Protein AF-A0A3M1VIT0-F1 (afdb_monomer)

Foldseek 3Di:
DPDPDDPPDDLLVLLVVLQVLLQVLLQVLALFKDFDDKDWFWKFWAWDDDPQWIKIFIAGPQRPTTDIDTDNDLVRVCVQCVVCNVPVVQSNDPPGDIDTWIKDRWIWHWFDDQQKTKIWIWIQGRRDTDIDIDMDRDLVRLCVVGVNSSVVCVVRHDDPSNVLLVVLLVLLVVLVVLVVVLVLLLLLLCLLLVLLVPLDPVVVVVVVVVVVVVCVVLVVVLVVLLVVLCVVLVLVVLQPDPCPVPDPPPDPDDDPVVVVVVLVCLQDDPDLVVCSVVVSVNVSNNVSNVNSSVLSVVPCVVSVVVNVVSNVSNVVSLVSVVVSLSSSSSNSSSVSSNVCNRVNCVNCVSCVSVVVSVVVSVCCSLVPVVQVCCCPVVVDHSVVVCVLCVVLVSQCVSSVDNSNRVVVVVD

Secondary structure (DSSP, 8-state):
-------PPPHHHHHHHHHHHHHHHHHHH---EEEEPPEEEEEEEEEEEETTEEEEEEEETTSTT-EEEEESSHHHHHHH-GGGTT-HHHHTSTT-EEEEEEEEEEEEEEEE-SS-EEEEEEEEETTEEEEEEEEESSHHHHHHH-HHHHHHHHHHS-THHHHHHHHHHHHHHHHHHHHHHHHHHHHHHHHHHHHHTT--HHHHHHHHHHHHHHHHHHHHHHHHHHHHHHHHH-GGGG---TTTTS---------HHHHHHHHHHHHS-S-HHHHHHHT-HHHHHHHHHHHHHHHHHH-HHHHHHHHHHHHHHHHHHHHHHHHHHHHHHHHHHHHHHHHHHHHHHHHHHHTHHHHHHHHHHHHHIIIIIHHHHHHHTS-S-HHHHHHHHHHHHHHHHHHT-SGGGHHHH--

Mean predicted aligned error: 11.41 Å

Nearest PDB structures (foldseek):
  4ky0-assembly1_A  TM=7.294E-01  e=2.053E-09  Thermococcus kodakarensis KOD1
  6x12-assembly1_A  TM=7.393E-01  e=2.888E-08  Pyrococcus horikoshii
  6wzb-assembly1_B  TM=6.796E-01  e=1.331E-08  Pyrococcus horikoshii OT3
  4oyf-assembly1_A  TM=7.159E-01  e=2.099E-08  Pyrococcus horikoshii
  4p19-assembly1_C  TM=6.800E-01  e=1.458E-08  Pyrococcus horikoshii OT3

Radius of gyration: 30.13 Å; Cα contacts (8 Å, |Δi|>4): 512; chains: 1; bounding box: 75×64×82 Å

Solvent-accessible surface area (backbone atoms only — not comparable to full-atom values): 21823 Å² total; per-residue (Å²): 134,85,75,83,69,72,82,69,79,57,66,52,58,45,31,52,46,18,40,52,53,11,39,53,52,3,49,72,47,20,59,45,73,41,78,50,81,69,46,74,44,63,34,34,36,32,43,46,82,55,97,86,25,42,34,39,35,37,36,32,91,72,60,81,55,60,50,72,47,78,29,78,44,74,67,56,41,28,70,50,37,62,90,43,55,92,42,53,78,52,18,56,37,90,96,30,42,73,44,81,36,53,36,36,78,32,37,39,34,55,35,54,57,93,69,35,40,36,41,39,38,38,29,24,59,63,72,41,79,46,76,47,76,49,77,26,61,43,73,63,54,31,36,72,75,32,59,56,62,31,50,54,39,66,76,64,42,66,71,70,45,51,53,51,34,54,54,21,36,51,42,17,51,52,42,54,49,54,55,57,66,48,45,60,62,32,51,44,17,46,39,23,40,58,48,42,68,61,83,44,73,72,59,49,56,56,49,50,54,52,48,50,56,48,51,54,52,53,49,52,53,44,51,52,44,40,50,53,40,45,75,71,66,47,38,67,85,66,38,89,55,98,64,69,91,80,69,85,70,83,72,75,84,74,52,72,68,56,56,52,48,52,50,53,52,48,36,56,54,98,44,66,69,57,27,62,75,69,66,37,59,59,19,42,52,43,48,24,44,50,50,12,54,48,37,58,70,69,29,65,90,72,27,43,69,60,48,54,50,28,46,54,47,26,54,51,39,49,54,52,49,56,54,53,59,70,47,38,27,57,18,42,16,13,36,29,18,24,53,22,24,35,60,34,66,64,53,57,57,38,42,37,50,44,51,49,41,52,51,49,26,51,48,47,38,62,70,46,53,51,34,49,45,33,40,70,77,63,69,42,63,42,66,61,52,51,62,71,42,40,70,25,52,54,46,23,67,53,64,76,29,78,76,80,19,48,73,57,66,74,100

Sequence (411 aa):
METKRKAAFPLHYQIALGLVLGTVAGWFLNPGEVMLPEYVAKVTYRVEERDGGLVVTVSDDEGLERFARRFGTERELAAAVPELADRLSEARKKPGVTRQVRVRRRLLTIIEDLDRIQLQYHRLVGRIPVSTTVQARSAEELAEKSPAWAALYRSHGGGWRRKLITAAHLLGEWFLRLLRMVTIPLIVTSLVTGVASLGGTRQLGRLFWRTIAYYLTTSALAVVTGLAVLNVIHPGDRAELPVASAMITHQQAQSVGEIFRNLVEQMIPPNPVAALAGADFLAIITFSLLLGVFMIRVGEARARPLRELFEAGFEVMMQMTLFIIRLAPIGVFGFLVFAVGTQGLSVFLSLGWYMLSVALGLCVHACVTLPLLVRVLGRRSPLEFARAMSPALLTAFSTASSNGTLPLTMG

pLDDT: mean 83.17, std 11.82, range [35.94, 96.81]

Structure (mmCIF, N/CA/C/O backbone):
data_AF-A0A3M1VIT0-F1
#
_entry.id   AF-A0A3M1VIT0-F1
#
loop_
_atom_site.group_PDB
_atom_site.id
_atom_site.type_symbol
_atom_site.label_atom_id
_atom_site.label_alt_id
_atom_site.label_comp_id
_atom_site.label_asym_id
_atom_site.label_entity_id
_atom_site.label_seq_id
_atom_site.pdbx_PDB_ins_code
_atom_site.Cartn_x
_atom_site.Cartn_y
_atom_site.Cartn_z
_atom_site.occupancy
_atom_site.B_iso_or_equiv
_atom_site.auth_seq_id
_atom_site.auth_comp_id
_atom_site.auth_asym_id
_atom_site.auth_atom_id
_atom_site.pdbx_PDB_model_num
ATOM 1 N N . MET A 1 1 ? -27.051 34.735 7.345 1.00 35.97 1 MET A N 1
ATOM 2 C CA . MET A 1 1 ? -26.932 34.568 5.879 1.00 35.97 1 MET A CA 1
ATOM 3 C C . MET A 1 1 ? -26.396 33.172 5.596 1.00 35.97 1 MET A C 1
ATOM 5 O O . MET A 1 1 ? -25.188 32.982 5.536 1.00 35.97 1 MET A O 1
ATOM 9 N N . GLU A 1 2 ? -27.287 32.185 5.483 1.00 43.66 2 GLU A N 1
ATOM 10 C CA . GLU A 1 2 ? -26.942 30.869 4.938 1.00 43.66 2 GLU A CA 1
ATOM 11 C C . GLU A 1 2 ? -26.636 31.038 3.451 1.00 43.66 2 GLU A C 1
ATOM 13 O O . GLU A 1 2 ? -27.521 31.206 2.612 1.00 43.66 2 GLU A O 1
ATOM 18 N N . THR A 1 3 ? -25.352 31.049 3.113 1.00 45.62 3 THR A N 1
ATOM 19 C CA . THR A 1 3 ? -24.939 30.888 1.727 1.00 45.62 3 THR A CA 1
ATOM 20 C C . THR A 1 3 ? -25.302 29.466 1.313 1.00 45.62 3 THR A C 1
ATOM 22 O O . THR A 1 3 ? -24.749 28.499 1.834 1.00 45.62 3 THR A O 1
ATOM 25 N N . LYS A 1 4 ? -26.250 29.337 0.373 1.00 46.16 4 LYS A N 1
ATOM 26 C CA . LYS A 1 4 ? -26.492 28.114 -0.404 1.00 46.16 4 LYS A CA 1
ATOM 27 C C . LYS A 1 4 ? -25.159 27.654 -1.005 1.00 46.16 4 LYS A C 1
ATOM 29 O O . LYS A 1 4 ? -24.789 28.066 -2.105 1.00 46.16 4 LYS A O 1
ATOM 34 N N . ARG A 1 5 ? -24.408 26.817 -0.283 1.00 52.59 5 ARG A N 1
ATOM 35 C CA . ARG A 1 5 ? -23.261 26.089 -0.827 1.00 52.59 5 ARG A CA 1
ATOM 36 C C . ARG A 1 5 ? -23.821 25.223 -1.949 1.00 52.59 5 ARG A C 1
ATOM 38 O O . ARG A 1 5 ? -24.585 24.299 -1.680 1.00 52.59 5 ARG A O 1
ATOM 45 N N . LYS A 1 6 ? -23.476 25.542 -3.203 1.00 50.31 6 LYS A N 1
ATOM 46 C CA . LYS A 1 6 ? -23.640 24.611 -4.331 1.00 50.31 6 LYS A CA 1
ATOM 47 C C . LYS A 1 6 ? -23.159 23.245 -3.846 1.00 50.31 6 LYS A C 1
ATOM 49 O O . LYS A 1 6 ? -22.070 23.184 -3.276 1.00 50.31 6 LYS A O 1
ATOM 54 N N . ALA A 1 7 ? -23.981 22.206 -4.001 1.00 51.91 7 ALA A N 1
ATOM 55 C CA . ALA A 1 7 ? -23.635 20.857 -3.569 1.00 51.91 7 ALA A CA 1
ATOM 56 C C . ALA A 1 7 ? -22.266 20.507 -4.164 1.00 51.91 7 ALA A C 1
ATOM 58 O O . ALA A 1 7 ? -22.128 20.367 -5.379 1.00 51.91 7 ALA A O 1
ATOM 59 N N . ALA A 1 8 ? -21.235 20.499 -3.317 1.00 66.44 8 ALA A N 1
ATOM 60 C CA . ALA A 1 8 ? -19.887 20.182 -3.747 1.00 66.44 8 ALA A CA 1
ATOM 61 C C . ALA A 1 8 ? -19.917 18.768 -4.333 1.00 66.44 8 ALA A C 1
ATOM 63 O O . ALA A 1 8 ? -20.579 17.887 -3.781 1.00 66.44 8 ALA A O 1
ATOM 64 N N . PHE A 1 9 ? -19.237 18.572 -5.463 1.00 79.00 9 PHE A N 1
ATOM 65 C CA . PHE A 1 9 ? -19.159 17.275 -6.127 1.00 79.00 9 PHE A CA 1
ATOM 66 C C . PHE A 1 9 ? -18.788 16.190 -5.096 1.00 79.00 9 PHE A C 1
ATOM 68 O O . PHE A 1 9 ? -17.835 16.414 -4.342 1.00 79.00 9 PHE A O 1
ATOM 75 N N . PRO A 1 10 ? -19.524 15.068 -4.982 1.00 83.75 10 PRO A N 1
ATOM 76 C CA . PRO A 1 10 ? -19.308 14.128 -3.887 1.00 83.75 10 PRO A CA 1
ATOM 77 C C . PRO A 1 10 ? -17.869 13.605 -3.853 1.00 83.75 10 PRO A C 1
ATOM 79 O O . PRO A 1 10 ? -17.285 13.290 -4.890 1.00 83.75 10 PRO A O 1
ATOM 82 N N . LEU A 1 11 ? -17.297 13.500 -2.650 1.00 79.88 11 LEU A N 1
ATOM 83 C CA . LEU A 1 11 ? -15.877 13.181 -2.464 1.00 79.88 11 LEU A CA 1
ATOM 84 C C . LEU A 1 11 ? -15.477 11.851 -3.116 1.00 79.88 11 LEU A C 1
ATOM 86 O O . LEU A 1 11 ? -14.395 11.747 -3.685 1.00 79.88 11 LEU A O 1
ATOM 90 N N . HIS A 1 12 ? -16.372 10.864 -3.103 1.00 76.56 12 HIS A N 1
ATOM 91 C CA . HIS A 1 12 ? -16.117 9.571 -3.726 1.00 76.56 12 HIS A CA 1
ATOM 92 C C . HIS A 1 12 ? -15.888 9.661 -5.236 1.00 76.56 12 HIS A C 1
ATOM 94 O O . HIS A 1 12 ? -14.986 9.013 -5.765 1.00 76.56 12 HIS A O 1
ATOM 100 N N . TYR A 1 13 ? -16.630 10.530 -5.926 1.00 84.94 13 TYR A N 1
ATOM 101 C CA . TYR A 1 13 ? -16.397 10.782 -7.343 1.00 84.94 13 TYR A CA 1
ATOM 102 C C . TYR A 1 13 ? -15.110 11.571 -7.586 1.00 84.94 13 TYR A C 1
ATOM 104 O O . TYR A 1 13 ? -14.455 11.347 -8.597 1.00 84.94 13 TYR A O 1
ATOM 112 N N . GLN A 1 14 ? -14.711 12.464 -6.673 1.00 87.62 14 GLN A N 1
ATOM 113 C CA . GLN A 1 14 ? -13.422 13.160 -6.782 1.00 87.62 14 GLN A CA 1
ATOM 114 C C . GLN A 1 14 ? -12.248 12.182 -6.680 1.00 87.62 14 GLN A C 1
ATOM 116 O O . GLN A 1 14 ? -11.304 12.280 -7.459 1.00 87.62 14 GLN A O 1
ATOM 121 N N . ILE A 1 15 ? -12.316 11.224 -5.750 1.00 86.19 15 ILE A N 1
ATOM 122 C CA . ILE A 1 15 ? -11.294 10.180 -5.594 1.00 86.19 15 ILE A CA 1
ATOM 123 C C . ILE A 1 15 ? -11.244 9.304 -6.850 1.00 86.19 15 ILE A C 1
ATOM 125 O O . ILE A 1 15 ? -10.165 9.095 -7.401 1.00 86.19 15 ILE A O 1
ATOM 129 N N . ALA A 1 16 ? -12.402 8.851 -7.342 1.00 85.44 16 ALA A N 1
ATOM 130 C CA . ALA A 1 16 ? -12.486 8.069 -8.575 1.00 85.44 16 ALA A CA 1
ATOM 131 C C . ALA A 1 16 ? -11.921 8.835 -9.784 1.00 85.44 16 ALA A C 1
ATOM 133 O O . ALA A 1 16 ? -11.170 8.277 -10.581 1.00 85.44 16 ALA A O 1
ATOM 134 N N . LEU A 1 17 ? -12.221 10.131 -9.891 1.00 90.75 17 LEU A N 1
ATOM 135 C CA . LEU A 1 17 ? -11.674 10.994 -10.931 1.00 90.75 17 LEU A CA 1
ATOM 136 C C . LEU A 1 17 ? -10.151 11.133 -10.807 1.00 90.75 17 LEU A C 1
ATOM 138 O O . LEU A 1 17 ? -9.455 11.001 -11.808 1.00 90.75 17 LEU A O 1
ATOM 142 N N . GLY A 1 18 ? -9.627 11.350 -9.597 1.00 89.06 18 GLY A N 1
ATOM 143 C CA . GLY A 1 18 ? -8.185 11.406 -9.337 1.00 89.06 18 GLY A CA 1
ATOM 144 C C . GLY A 1 18 ? -7.471 10.112 -9.731 1.00 89.06 18 GLY A C 1
ATOM 145 O O . GLY A 1 18 ? -6.416 10.161 -10.357 1.00 89.06 18 GLY A O 1
ATOM 146 N N . LEU A 1 19 ? -8.086 8.960 -9.454 1.00 89.88 19 LEU A N 1
ATOM 147 C CA . LEU A 1 19 ? -7.585 7.648 -9.866 1.00 89.88 19 LEU A CA 1
ATOM 148 C C . LEU A 1 19 ? -7.529 7.508 -11.392 1.00 89.88 19 LEU A C 1
ATOM 150 O O . LEU A 1 19 ? -6.487 7.136 -11.935 1.00 89.88 19 LEU A O 1
ATOM 154 N N . VAL A 1 20 ? -8.619 7.830 -12.095 1.00 91.75 20 VAL A N 1
ATOM 155 C CA . VAL A 1 20 ? -8.687 7.720 -13.562 1.00 91.75 20 VAL A CA 1
ATOM 156 C C . VAL A 1 20 ? -7.714 8.694 -14.224 1.00 91.75 20 VAL A C 1
ATOM 158 O O . VAL A 1 20 ? -6.900 8.282 -15.049 1.00 91.75 20 VAL A O 1
ATOM 161 N N . LEU A 1 21 ? -7.744 9.970 -13.832 1.00 94.50 21 LEU A N 1
ATOM 162 C CA . LEU A 1 21 ? -6.848 10.988 -14.381 1.00 94.50 21 LEU A CA 1
ATOM 163 C C . LEU A 1 21 ? -5.384 10.668 -14.086 1.00 94.50 21 LEU A C 1
ATOM 165 O O . LEU A 1 21 ? -4.542 10.842 -14.963 1.00 94.50 21 LEU A O 1
ATOM 169 N N . GLY A 1 22 ? -5.080 10.175 -12.884 1.00 92.75 22 GLY A N 1
ATOM 170 C CA . GLY A 1 22 ? -3.722 9.803 -12.509 1.00 92.75 22 GLY A CA 1
ATOM 171 C C . GLY A 1 22 ? -3.212 8.618 -13.322 1.00 92.75 22 GLY A C 1
ATOM 172 O O . GLY A 1 22 ? -2.083 8.641 -13.801 1.00 92.75 22 GLY A O 1
ATOM 173 N N . THR A 1 23 ? -4.072 7.627 -13.567 1.00 91.69 23 THR A N 1
ATOM 174 C CA . THR A 1 23 ? -3.753 6.471 -14.417 1.00 91.69 23 THR A CA 1
ATOM 175 C C . THR A 1 23 ? -3.461 6.905 -15.852 1.00 91.69 23 THR A C 1
ATOM 177 O O . THR A 1 23 ? -2.441 6.521 -16.419 1.00 91.69 23 THR A O 1
ATOM 180 N N . VAL A 1 24 ? -4.324 7.746 -16.432 1.00 93.12 24 VAL A N 1
ATOM 181 C CA . VAL A 1 24 ? -4.154 8.257 -17.801 1.00 93.12 24 VAL A CA 1
ATOM 182 C C . VAL A 1 24 ? -2.883 9.099 -17.912 1.00 93.12 24 VAL A C 1
ATOM 184 O O . VAL A 1 24 ? -2.073 8.870 -18.807 1.00 93.12 24 VAL A O 1
ATOM 187 N N . ALA A 1 25 ? -2.665 10.038 -16.991 1.00 93.31 25 ALA A N 1
ATOM 188 C CA . ALA A 1 25 ? -1.472 10.879 -16.994 1.00 93.31 25 ALA A CA 1
ATOM 189 C C . ALA A 1 25 ? -0.190 10.055 -16.792 1.00 93.31 25 ALA A C 1
ATOM 191 O O . ALA A 1 25 ? 0.780 10.258 -17.517 1.00 93.31 25 ALA A O 1
ATOM 192 N N . GLY A 1 26 ? -0.195 9.088 -15.871 1.00 90.06 26 GLY A N 1
ATOM 193 C CA . GLY A 1 26 ? 0.917 8.158 -15.686 1.00 90.06 26 GLY A CA 1
ATOM 194 C C . GLY A 1 26 ? 1.213 7.357 -16.952 1.00 90.06 26 GLY A C 1
ATOM 195 O O . GLY A 1 26 ? 2.366 7.267 -17.356 1.00 90.06 26 GLY A O 1
ATOM 196 N N . TRP A 1 27 ? 0.187 6.860 -17.645 1.00 89.31 27 TRP A N 1
ATOM 197 C CA . TRP A 1 27 ? 0.361 6.133 -18.904 1.00 89.31 27 TRP A CA 1
ATOM 198 C C . TRP A 1 27 ? 1.010 6.991 -20.000 1.00 89.31 27 TRP A C 1
ATOM 200 O O . TRP A 1 27 ? 1.927 6.524 -20.668 1.00 89.31 27 TRP A O 1
ATOM 210 N N . PHE A 1 28 ? 0.610 8.259 -20.140 1.00 88.62 28 PHE A N 1
ATOM 211 C CA . PHE A 1 28 ? 1.243 9.191 -21.083 1.00 88.62 28 PHE A CA 1
ATOM 212 C C . PHE A 1 28 ? 2.692 9.541 -20.720 1.00 88.62 28 PHE A C 1
ATOM 214 O O . PHE A 1 28 ? 3.515 9.783 -21.606 1.00 88.62 28 PHE A O 1
ATOM 221 N N . LEU A 1 29 ? 2.999 9.619 -19.424 1.00 87.94 29 LEU A N 1
ATOM 222 C CA . LEU A 1 29 ? 4.337 9.949 -18.936 1.00 87.94 29 LEU A CA 1
ATOM 223 C C . LEU A 1 29 ? 5.283 8.751 -18.967 1.00 87.94 29 LEU A C 1
ATOM 225 O O . LEU A 1 29 ? 6.492 8.956 -19.085 1.00 87.94 29 LEU A O 1
ATOM 229 N N . ASN A 1 30 ? 4.752 7.530 -18.912 1.00 86.38 30 ASN A N 1
ATOM 230 C CA . ASN A 1 30 ? 5.544 6.318 -19.015 1.00 86.38 30 ASN A CA 1
ATOM 231 C C . ASN A 1 30 ? 6.274 6.289 -20.375 1.00 86.38 30 ASN A C 1
ATOM 233 O O . ASN A 1 30 ? 5.637 6.441 -21.421 1.00 86.38 30 ASN A O 1
ATOM 237 N N . PRO A 1 31 ? 7.610 6.137 -20.393 1.00 75.75 31 PRO A N 1
ATOM 238 C CA . PRO A 1 31 ? 8.368 6.048 -21.641 1.00 75.75 31 PRO A CA 1
ATOM 239 C C . PRO A 1 31 ? 8.066 4.756 -22.419 1.00 75.75 31 PRO A C 1
ATOM 241 O O . PRO A 1 31 ? 8.285 4.715 -23.628 1.00 75.75 31 PRO A O 1
ATOM 244 N N . GLY A 1 32 ? 7.499 3.742 -21.754 1.00 75.88 32 GLY A N 1
ATOM 245 C CA . GLY A 1 32 ? 7.022 2.512 -22.370 1.00 75.88 32 GLY A CA 1
ATOM 246 C C . GLY A 1 32 ? 8.131 1.667 -22.987 1.00 75.88 32 GLY A C 1
ATOM 247 O O . GLY A 1 32 ? 9.301 1.730 -22.599 1.00 75.88 32 GLY A O 1
ATOM 248 N N . GLU A 1 33 ? 7.723 0.854 -23.957 1.00 79.25 33 GLU A N 1
ATOM 249 C CA . GLU A 1 33 ? 8.629 0.108 -24.817 1.00 79.25 33 GLU A CA 1
ATOM 250 C C . GLU A 1 33 ? 8.842 0.881 -26.118 1.00 79.25 33 GLU A C 1
ATOM 252 O O . GLU A 1 33 ? 7.896 1.216 -26.835 1.00 79.25 33 GLU A O 1
ATOM 257 N N . VAL A 1 34 ? 10.099 1.153 -26.442 1.00 84.00 34 VAL A N 1
ATOM 258 C CA . VAL A 1 34 ? 10.488 1.836 -27.669 1.00 84.00 34 VAL A CA 1
ATOM 259 C C . VAL A 1 34 ? 11.000 0.810 -28.664 1.00 84.00 34 VAL A C 1
ATOM 261 O O . VAL A 1 34 ? 12.024 0.158 -28.438 1.00 84.00 34 VAL A O 1
ATOM 264 N N . MET A 1 35 ? 10.311 0.700 -29.800 1.00 84.31 35 MET A N 1
ATOM 265 C CA . MET A 1 35 ? 10.797 -0.095 -30.920 1.00 84.31 35 MET A CA 1
ATOM 266 C C . MET A 1 35 ? 11.820 0.713 -31.719 1.00 84.31 35 MET A C 1
ATOM 268 O O . MET A 1 35 ? 11.488 1.705 -32.366 1.00 84.31 35 MET A O 1
ATOM 272 N N . LEU A 1 36 ? 13.080 0.290 -31.661 1.00 86.88 36 LEU A N 1
ATOM 273 C CA . LEU A 1 36 ? 14.176 0.934 -32.376 1.00 86.88 36 LEU A CA 1
ATOM 274 C C . LEU A 1 36 ? 14.260 0.399 -33.817 1.00 86.88 36 LEU A C 1
ATOM 276 O O . LEU A 1 36 ? 13.994 -0.786 -34.049 1.00 86.88 36 LEU A O 1
ATOM 280 N N . PRO A 1 37 ? 14.670 1.230 -34.794 1.00 86.12 37 PRO A N 1
ATOM 281 C CA . PRO A 1 37 ? 14.815 0.794 -36.178 1.00 86.12 37 PRO A CA 1
ATOM 282 C C . PRO A 1 37 ? 15.864 -0.314 -36.297 1.00 86.12 37 PRO A C 1
ATOM 284 O O . PRO A 1 37 ? 16.872 -0.320 -35.582 1.00 86.12 37 PRO A O 1
ATOM 287 N N . GLU A 1 38 ? 15.640 -1.257 -37.210 1.00 89.19 38 GLU A N 1
ATOM 288 C CA . GLU A 1 38 ? 16.645 -2.272 -37.527 1.00 89.19 38 GLU A CA 1
ATOM 289 C C . GLU A 1 38 ? 17.914 -1.607 -38.064 1.00 89.19 38 GLU A C 1
ATOM 291 O O . GLU A 1 38 ? 17.853 -0.630 -38.811 1.00 89.19 38 GLU A O 1
ATOM 296 N N . TYR A 1 39 ? 19.072 -2.149 -37.702 1.00 88.19 39 TYR A N 1
ATOM 297 C CA . TYR A 1 39 ? 20.349 -1.674 -38.224 1.00 88.19 39 TYR A CA 1
ATOM 298 C C . TYR A 1 39 ? 21.306 -2.840 -38.446 1.00 88.19 39 TYR A C 1
ATOM 300 O O . TYR A 1 39 ? 21.080 -3.966 -37.990 1.00 88.19 39 TYR A O 1
ATOM 308 N N . VAL A 1 40 ? 22.364 -2.574 -39.202 1.00 87.00 40 VAL A N 1
ATOM 309 C CA . VAL A 1 40 ? 23.436 -3.534 -39.442 1.00 87.00 40 VAL A CA 1
ATOM 310 C C . VAL A 1 40 ? 24.584 -3.175 -38.512 1.00 87.00 40 VAL A C 1
ATOM 312 O O . VAL A 1 40 ? 25.236 -2.151 -38.700 1.00 87.00 40 VAL A O 1
ATOM 315 N N . ALA A 1 41 ? 24.803 -4.010 -37.501 1.00 84.88 41 ALA A N 1
ATOM 316 C CA . ALA A 1 41 ? 25.903 -3.854 -36.565 1.00 84.88 41 ALA A CA 1
ATOM 317 C C . ALA A 1 41 ? 27.135 -4.594 -37.092 1.00 84.88 41 ALA A C 1
ATOM 319 O O . ALA A 1 41 ? 27.025 -5.689 -37.651 1.00 84.88 41 ALA A O 1
ATOM 320 N N . LYS A 1 42 ? 28.320 -4.018 -36.889 1.00 87.06 42 LYS A N 1
ATOM 321 C CA . LYS A 1 42 ? 29.585 -4.724 -37.090 1.00 87.06 42 LYS A CA 1
ATOM 322 C C . LYS A 1 42 ? 29.956 -5.399 -35.773 1.00 87.06 42 LYS A C 1
ATOM 324 O O . LYS A 1 42 ? 30.256 -4.732 -34.791 1.00 87.06 42 LYS A O 1
ATOM 329 N N . VAL A 1 43 ? 29.890 -6.722 -35.756 1.00 85.88 43 VAL A N 1
ATOM 330 C CA . VAL A 1 43 ? 29.974 -7.532 -34.544 1.00 85.88 43 VAL A CA 1
ATOM 331 C C . VAL A 1 43 ? 31.123 -8.520 -34.664 1.00 85.88 43 VAL A C 1
ATOM 333 O O . VAL A 1 43 ? 31.310 -9.141 -35.709 1.00 85.88 43 VAL A O 1
ATOM 336 N N . THR A 1 44 ? 31.900 -8.675 -33.598 1.00 84.44 44 THR A N 1
ATOM 337 C CA . THR A 1 44 ? 33.002 -9.636 -33.525 1.00 84.44 44 THR A CA 1
ATOM 338 C C . THR A 1 44 ? 32.597 -10.846 -32.697 1.00 84.44 44 THR A C 1
ATOM 340 O O . THR A 1 44 ? 32.213 -10.719 -31.536 1.00 84.44 44 THR A O 1
ATOM 343 N N . TYR A 1 45 ? 32.714 -12.021 -33.307 1.00 83.81 45 TYR A N 1
ATOM 344 C CA . TYR A 1 45 ? 32.484 -13.318 -32.694 1.00 83.81 45 TYR A CA 1
ATOM 345 C C . TYR A 1 45 ? 33.804 -13.926 -32.221 1.00 83.81 45 TYR A C 1
ATOM 347 O O . TYR A 1 45 ? 34.761 -14.041 -32.993 1.00 83.81 45 TYR A O 1
ATOM 355 N N . ARG A 1 46 ? 33.840 -14.366 -30.965 1.00 84.12 46 ARG A N 1
ATOM 356 C CA . ARG A 1 46 ? 34.928 -15.166 -30.393 1.00 84.12 46 ARG A CA 1
ATOM 357 C C . ARG A 1 46 ? 34.371 -16.453 -29.829 1.00 84.12 46 ARG A C 1
ATOM 359 O O . ARG A 1 46 ? 33.390 -16.412 -29.094 1.00 84.12 46 ARG A O 1
ATOM 366 N N . VAL A 1 47 ? 34.999 -17.571 -30.163 1.00 83.31 47 VAL A N 1
ATOM 367 C CA . VAL A 1 47 ? 34.580 -18.896 -29.706 1.00 83.31 47 VAL A CA 1
ATOM 368 C C . VAL A 1 47 ? 35.659 -19.463 -28.799 1.00 83.31 47 VAL A C 1
ATOM 370 O O . VAL A 1 47 ? 36.798 -19.632 -29.225 1.00 83.31 47 VAL A O 1
ATOM 373 N N . GLU A 1 48 ? 35.290 -19.769 -27.562 1.00 84.75 48 GLU A N 1
ATOM 374 C CA . GLU A 1 48 ? 36.155 -20.425 -26.584 1.00 84.75 48 GLU A CA 1
ATOM 375 C C . GLU A 1 48 ? 35.538 -21.758 -26.164 1.00 84.75 48 GLU A C 1
ATOM 377 O O . GLU A 1 48 ? 34.318 -21.890 -26.057 1.00 84.75 48 GLU A O 1
ATOM 382 N N . GLU A 1 49 ? 36.379 -22.759 -25.932 1.00 82.75 49 GLU A N 1
ATOM 383 C CA . GLU A 1 49 ? 35.946 -24.066 -25.447 1.00 82.75 49 GLU A CA 1
ATOM 384 C C . GLU A 1 49 ? 36.058 -24.085 -23.921 1.00 82.75 49 GLU A C 1
ATOM 386 O O . GLU A 1 49 ? 37.133 -23.850 -23.365 1.00 82.75 49 GLU A O 1
ATOM 391 N N . ARG A 1 50 ? 34.931 -24.286 -23.230 1.00 79.94 50 ARG A N 1
ATOM 392 C CA . ARG A 1 50 ? 34.865 -24.225 -21.765 1.00 79.94 50 ARG A CA 1
ATOM 393 C C . ARG A 1 50 ? 33.849 -25.229 -21.232 1.00 79.94 50 ARG A C 1
ATOM 395 O O . ARG A 1 50 ? 32.720 -25.292 -21.718 1.00 79.94 50 ARG A O 1
ATOM 402 N N . ASP A 1 51 ? 34.261 -26.016 -20.238 1.00 69.62 51 ASP A N 1
ATOM 403 C CA . ASP A 1 51 ? 33.438 -27.012 -19.535 1.00 69.62 51 ASP A CA 1
ATOM 404 C C . ASP A 1 51 ? 32.682 -27.985 -20.463 1.00 69.62 51 ASP A C 1
ATOM 406 O O . ASP A 1 51 ? 31.512 -28.295 -20.229 1.00 69.62 51 ASP A O 1
ATOM 410 N N . GLY A 1 52 ? 33.324 -28.443 -21.545 1.00 73.75 52 GLY A N 1
ATOM 411 C CA . GLY A 1 52 ? 32.740 -29.396 -22.500 1.00 73.75 52 GLY A CA 1
ATOM 412 C C . GLY A 1 52 ? 31.701 -28.800 -23.460 1.00 73.75 52 GLY A C 1
ATOM 413 O O . GLY A 1 52 ? 30.877 -29.535 -23.994 1.00 73.75 52 GLY A O 1
ATOM 414 N N . GLY A 1 53 ? 31.694 -27.477 -23.658 1.00 80.44 53 GLY A N 1
ATOM 415 C CA . GLY A 1 53 ? 30.869 -26.800 -24.663 1.00 80.44 53 GLY A CA 1
ATOM 416 C C . GLY A 1 53 ? 31.560 -25.582 -25.281 1.00 80.44 53 GLY A C 1
ATOM 417 O O . GLY A 1 53 ? 32.669 -25.209 -24.896 1.00 80.44 53 GLY A O 1
ATOM 418 N N . LEU A 1 54 ? 30.886 -24.943 -26.239 1.00 80.50 54 LEU A N 1
ATOM 419 C CA . LEU A 1 54 ? 31.397 -23.781 -26.972 1.00 80.50 54 LEU A CA 1
ATOM 420 C C . LEU A 1 54 ? 30.741 -22.507 -26.451 1.00 80.50 54 LEU A C 1
ATOM 422 O O . LEU A 1 54 ? 29.523 -22.346 -26.534 1.00 80.50 54 LEU A O 1
ATOM 426 N N . VAL A 1 55 ? 31.537 -21.584 -25.924 1.00 82.44 55 VAL A N 1
ATOM 427 C CA . VAL A 1 55 ? 31.077 -20.264 -25.495 1.00 82.44 55 VAL A CA 1
ATOM 428 C C . VAL A 1 55 ? 31.381 -19.265 -26.599 1.00 82.44 55 VAL A C 1
ATOM 430 O O . VAL A 1 55 ? 32.540 -19.001 -26.912 1.00 82.44 55 VAL A O 1
ATOM 433 N N . VAL A 1 56 ? 30.331 -18.694 -27.183 1.00 81.81 56 VAL A N 1
ATOM 434 C CA . VAL A 1 56 ? 30.454 -17.625 -28.172 1.00 81.81 56 VAL A CA 1
ATOM 435 C C . VAL A 1 56 ? 30.255 -16.289 -27.490 1.00 81.81 56 VAL A C 1
ATOM 437 O O . VAL A 1 56 ? 29.162 -15.982 -27.015 1.00 81.81 56 VAL A O 1
ATOM 440 N N . THR A 1 57 ? 31.322 -15.502 -27.455 1.00 82.56 57 THR A N 1
ATOM 441 C CA . THR A 1 57 ? 31.293 -14.107 -27.032 1.00 82.56 57 THR A CA 1
ATOM 442 C C . THR A 1 57 ? 31.102 -13.226 -28.251 1.00 82.56 57 THR A C 1
ATOM 444 O O . THR A 1 57 ? 31.808 -13.350 -29.252 1.00 82.56 57 THR A O 1
ATOM 447 N N . VAL A 1 58 ? 30.136 -12.333 -28.143 1.00 83.19 58 VAL A N 1
ATOM 448 C CA . VAL A 1 58 ? 29.732 -11.386 -29.165 1.00 83.19 58 VAL A CA 1
ATOM 449 C C . VAL A 1 58 ? 29.975 -9.992 -28.605 1.00 83.19 58 VAL A C 1
ATOM 451 O O . VAL A 1 58 ? 29.634 -9.733 -27.450 1.00 83.19 58 VAL A O 1
ATOM 454 N N . SER A 1 59 ? 30.630 -9.129 -29.378 1.00 82.69 59 SER A N 1
ATOM 455 C CA . SER A 1 59 ? 30.887 -7.735 -29.003 1.00 82.69 59 SER A CA 1
ATOM 456 C C . SER A 1 59 ? 30.911 -6.829 -30.228 1.00 82.69 59 SER A C 1
ATOM 458 O O . SER A 1 59 ? 31.532 -7.182 -31.233 1.00 82.69 59 SER A O 1
ATOM 460 N N . ASP A 1 60 ? 30.300 -5.657 -30.126 1.00 83.25 60 ASP A N 1
ATOM 461 C CA . ASP A 1 60 ? 30.399 -4.562 -31.091 1.00 83.25 60 ASP A CA 1
ATOM 462 C C . ASP A 1 60 ? 31.301 -3.425 -30.583 1.00 83.25 60 ASP A C 1
ATOM 464 O O . ASP A 1 60 ? 31.683 -3.382 -29.411 1.00 83.25 60 ASP A O 1
ATOM 468 N N . ASP A 1 61 ? 31.627 -2.498 -31.486 1.00 70.38 61 ASP A N 1
ATOM 469 C CA . ASP A 1 61 ? 32.476 -1.334 -31.200 1.00 70.38 61 ASP A CA 1
ATOM 470 C C . ASP A 1 61 ? 31.778 -0.316 -30.269 1.00 70.38 61 ASP A C 1
ATOM 472 O O . ASP A 1 61 ? 32.440 0.408 -29.529 1.00 70.38 61 ASP A O 1
ATOM 476 N N . GLU A 1 62 ? 30.439 -0.286 -30.261 1.00 69.88 62 GLU A N 1
ATOM 477 C CA . GLU A 1 62 ? 29.627 0.618 -29.428 1.00 69.88 62 GLU A CA 1
ATOM 478 C C . GLU A 1 62 ? 29.313 0.049 -28.029 1.00 69.88 62 GLU A C 1
ATOM 480 O O . GLU A 1 62 ? 28.811 0.762 -27.157 1.00 69.88 62 GLU A O 1
ATOM 485 N N . GLY A 1 63 ? 29.617 -1.231 -27.786 1.00 71.25 63 GLY A N 1
ATOM 486 C CA . GLY A 1 63 ? 29.386 -1.923 -26.516 1.00 71.25 63 GLY A CA 1
ATOM 487 C C . GLY A 1 63 ? 27.918 -2.248 -26.210 1.00 71.25 63 GLY A C 1
ATOM 488 O O . GLY A 1 63 ? 27.627 -2.747 -25.117 1.00 71.25 63 GLY A O 1
ATOM 489 N N . LEU A 1 64 ? 26.996 -1.982 -27.140 1.00 74.38 64 LEU A N 1
ATOM 490 C CA . LEU A 1 64 ? 25.574 -2.315 -27.017 1.00 74.38 64 LEU A CA 1
ATOM 491 C C . LEU A 1 64 ? 25.343 -3.818 -27.179 1.00 74.38 64 LEU A C 1
ATOM 493 O O . LEU A 1 64 ? 24.514 -4.399 -26.478 1.00 74.38 64 LEU A O 1
ATOM 497 N N . GLU A 1 65 ? 26.108 -4.463 -28.058 1.00 78.62 65 GLU A N 1
ATOM 498 C CA . GLU A 1 65 ? 25.961 -5.856 -28.477 1.00 78.62 65 GLU A CA 1
ATOM 499 C C . GLU A 1 65 ? 26.985 -6.786 -27.824 1.00 78.62 65 GLU A C 1
ATOM 501 O O . GLU A 1 65 ? 27.577 -7.653 -28.468 1.00 78.62 65 GLU A O 1
ATOM 506 N N . ARG A 1 66 ? 27.170 -6.623 -26.508 1.00 80.94 66 ARG A N 1
ATOM 507 C CA . ARG A 1 66 ? 28.069 -7.451 -25.701 1.00 80.94 66 ARG A CA 1
ATOM 508 C C . ARG A 1 66 ? 27.324 -8.547 -24.940 1.00 80.94 66 ARG A C 1
ATOM 510 O O . ARG A 1 66 ? 26.621 -8.266 -23.971 1.00 80.94 66 ARG A O 1
ATOM 517 N N . PHE A 1 67 ? 27.518 -9.804 -25.332 1.00 81.62 67 PHE A N 1
ATOM 518 C CA . PHE A 1 67 ? 26.974 -10.966 -24.621 1.00 81.62 67 PHE A CA 1
ATOM 519 C C . PHE A 1 67 ? 27.827 -12.220 -24.835 1.00 81.62 67 PHE A C 1
ATOM 521 O O . PHE A 1 67 ? 28.622 -12.295 -25.768 1.00 81.62 67 PHE A O 1
ATOM 528 N N . ALA A 1 68 ? 27.647 -13.224 -23.979 1.00 82.44 68 ALA A N 1
ATOM 529 C CA . ALA A 1 68 ? 28.237 -14.546 -24.153 1.00 82.44 68 ALA A CA 1
ATOM 530 C C . ALA A 1 68 ? 27.137 -15.607 -24.089 1.00 82.44 68 ALA A C 1
ATOM 532 O O . ALA A 1 68 ? 26.274 -15.555 -23.212 1.00 82.44 68 ALA A O 1
ATOM 533 N N . ARG A 1 69 ? 27.155 -16.564 -25.020 1.00 83.06 69 ARG A N 1
ATOM 534 C CA . ARG A 1 69 ? 26.192 -17.668 -25.063 1.00 83.06 69 ARG A CA 1
ATOM 535 C C . ARG A 1 69 ? 26.912 -18.998 -25.208 1.00 83.06 69 ARG A C 1
ATOM 537 O O . ARG A 1 69 ? 27.788 -19.143 -26.055 1.00 83.06 69 ARG A O 1
ATOM 544 N N . ARG A 1 70 ? 26.522 -19.964 -24.380 1.00 84.44 70 ARG A N 1
ATOM 545 C CA . ARG A 1 70 ? 27.025 -21.335 -24.436 1.00 84.44 70 ARG A CA 1
ATOM 546 C C . ARG A 1 70 ? 26.176 -22.174 -25.389 1.00 84.44 70 ARG A C 1
ATOM 548 O O . ARG A 1 70 ? 24.953 -22.053 -25.387 1.00 84.44 70 ARG A O 1
ATOM 555 N N . PHE A 1 71 ? 26.843 -23.035 -26.143 1.00 83.38 71 PHE A N 1
ATOM 556 C CA . PHE A 1 71 ? 26.266 -24.039 -27.028 1.00 83.38 71 PHE A CA 1
ATOM 557 C C . PHE A 1 71 ? 26.839 -25.410 -26.666 1.00 83.38 71 PHE A C 1
ATOM 559 O O . PHE A 1 71 ? 28.015 -25.521 -26.302 1.00 83.38 71 PHE A O 1
ATOM 566 N N . GLY A 1 72 ? 26.008 -26.449 -26.736 1.00 80.88 72 GLY A N 1
ATOM 567 C CA . GLY A 1 72 ? 26.405 -27.817 -26.412 1.00 80.88 72 GLY A CA 1
ATOM 568 C C . GLY A 1 72 ? 27.181 -28.497 -27.538 1.00 80.88 72 GLY A C 1
ATOM 569 O O . GLY A 1 72 ? 28.059 -29.306 -27.265 1.00 80.88 72 GLY A O 1
ATOM 570 N N . THR A 1 73 ? 26.895 -28.166 -28.804 1.00 83.56 73 THR A N 1
ATOM 571 C CA . THR A 1 73 ? 27.559 -28.780 -29.970 1.00 83.56 73 THR A CA 1
ATOM 572 C C . THR A 1 73 ? 27.854 -27.777 -31.086 1.00 83.56 73 THR A C 1
ATOM 574 O O . THR A 1 73 ? 27.190 -26.748 -31.212 1.00 83.56 73 THR A O 1
ATOM 577 N N . GLU A 1 74 ? 28.811 -28.106 -31.961 1.00 81.38 74 GLU A N 1
ATOM 578 C CA . GLU A 1 74 ? 29.103 -27.313 -33.168 1.00 81.38 74 GLU A CA 1
ATOM 579 C C . GLU A 1 74 ? 27.896 -27.210 -34.112 1.00 81.38 74 GLU A C 1
ATOM 581 O O . GLU A 1 74 ? 27.686 -26.167 -34.723 1.00 81.38 74 GLU A O 1
ATOM 586 N N . ARG A 1 75 ? 27.055 -28.252 -34.190 1.00 82.44 75 ARG A N 1
ATOM 587 C CA . ARG A 1 75 ? 25.819 -28.231 -34.992 1.00 82.44 75 ARG A CA 1
ATOM 588 C C . ARG A 1 75 ? 24.801 -27.228 -34.454 1.00 82.44 75 ARG A C 1
ATOM 590 O O . ARG A 1 75 ? 24.189 -26.502 -35.233 1.00 82.44 75 ARG A O 1
ATOM 597 N N . GLU A 1 76 ? 24.633 -27.178 -33.134 1.00 82.88 76 GLU A N 1
ATOM 598 C CA . GLU A 1 76 ? 23.752 -26.212 -32.470 1.00 82.88 76 GLU A CA 1
ATOM 599 C C . GLU A 1 76 ? 24.239 -24.775 -32.702 1.00 82.88 76 GLU A C 1
ATOM 601 O O . GLU A 1 76 ? 23.452 -23.888 -33.039 1.00 82.88 76 GLU A O 1
ATOM 606 N N . LEU A 1 77 ? 25.555 -24.566 -32.609 1.00 82.25 77 LEU A N 1
ATOM 607 C CA . LEU A 1 77 ? 26.180 -23.286 -32.911 1.00 82.25 77 LEU A CA 1
ATOM 608 C C . LEU A 1 77 ? 26.005 -22.891 -34.387 1.00 82.25 77 LEU A C 1
ATOM 610 O O . LEU A 1 77 ? 25.587 -21.771 -34.661 1.00 82.25 77 LEU A O 1
ATOM 614 N N . ALA A 1 78 ? 26.255 -23.794 -35.337 1.00 81.62 78 ALA A N 1
ATOM 615 C CA . ALA A 1 78 ? 26.082 -23.526 -36.767 1.00 81.62 78 ALA A CA 1
ATOM 616 C C . ALA A 1 78 ? 24.617 -23.221 -37.138 1.00 81.62 78 ALA A C 1
ATOM 618 O O . ALA A 1 78 ? 24.353 -22.382 -37.999 1.00 81.62 78 ALA A O 1
ATOM 619 N N . ALA A 1 79 ? 23.648 -23.847 -36.461 1.00 82.50 79 ALA A N 1
ATOM 620 C CA . ALA A 1 79 ? 22.227 -23.555 -36.650 1.00 82.50 79 ALA A CA 1
ATOM 621 C C . ALA A 1 79 ? 21.832 -22.165 -36.112 1.00 82.50 79 ALA A C 1
ATOM 623 O O . ALA A 1 79 ? 21.040 -21.449 -36.741 1.00 82.50 79 ALA A O 1
ATOM 624 N N . ALA A 1 80 ? 22.387 -21.781 -34.957 1.00 78.31 80 ALA A N 1
ATOM 625 C CA . ALA A 1 80 ? 22.127 -20.500 -34.303 1.00 78.31 80 ALA A CA 1
ATOM 626 C C . ALA A 1 80 ? 22.894 -19.327 -34.938 1.00 78.31 80 ALA A C 1
ATOM 628 O O . ALA A 1 80 ? 22.378 -18.210 -34.982 1.00 78.31 80 ALA A O 1
ATOM 629 N N . VAL A 1 81 ? 24.100 -19.574 -35.457 1.00 82.69 81 VAL A N 1
ATOM 630 C CA . VAL A 1 81 ? 24.967 -18.589 -36.116 1.00 82.69 81 VAL A CA 1
ATOM 631 C C . VAL A 1 81 ? 25.517 -19.179 -37.420 1.00 82.69 81 VAL A C 1
ATOM 633 O O . VAL A 1 81 ? 26.674 -19.600 -37.472 1.00 82.69 81 VAL A O 1
ATOM 636 N N . PRO A 1 82 ? 24.718 -19.184 -38.505 1.00 79.25 82 PRO A N 1
ATOM 637 C CA . PRO A 1 82 ? 25.155 -19.704 -39.806 1.00 79.25 82 PRO A CA 1
ATOM 638 C C . PRO A 1 82 ? 26.431 -19.026 -40.321 1.00 79.25 82 PRO A C 1
ATOM 640 O O . PRO A 1 82 ? 27.247 -19.635 -40.997 1.00 79.25 82 PRO A O 1
ATOM 643 N N . GLU A 1 83 ? 26.635 -17.767 -39.937 1.00 74.31 83 GLU A N 1
ATOM 644 C CA . 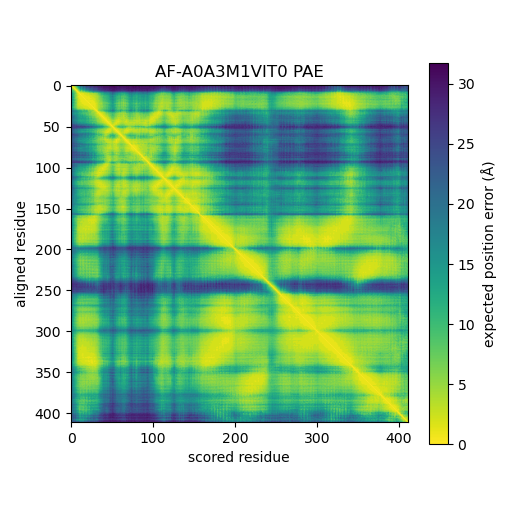GLU A 1 83 ? 27.791 -16.939 -40.294 1.00 74.31 83 GLU A CA 1
ATOM 645 C C . GLU A 1 83 ? 29.130 -17.469 -39.744 1.00 74.31 83 GLU A C 1
ATOM 647 O O . GLU A 1 83 ? 30.192 -17.075 -40.236 1.00 74.31 83 GLU A O 1
ATOM 652 N N . LEU A 1 84 ? 29.085 -18.347 -38.733 1.00 74.62 84 LEU A N 1
ATOM 653 C CA . LEU A 1 84 ? 30.245 -18.987 -38.108 1.00 74.62 84 LEU A CA 1
ATOM 654 C C . LEU A 1 84 ? 30.484 -20.426 -38.584 1.00 74.62 84 LEU A C 1
ATOM 656 O O . LEU A 1 84 ? 31.558 -20.959 -38.306 1.00 74.62 84 LEU A O 1
ATOM 660 N N . ALA A 1 85 ? 29.530 -21.042 -39.293 1.00 72.50 85 ALA A N 1
ATOM 661 C CA . ALA A 1 85 ? 29.567 -22.465 -39.635 1.00 72.50 85 ALA A CA 1
ATOM 662 C C . ALA A 1 85 ? 30.844 -22.857 -40.402 1.00 72.50 85 ALA A C 1
ATOM 664 O O . ALA A 1 85 ? 31.506 -23.825 -40.036 1.00 72.50 85 ALA A O 1
ATOM 665 N N . ASP A 1 86 ? 31.253 -22.041 -41.377 1.00 74.88 86 ASP A N 1
ATOM 666 C CA . ASP A 1 86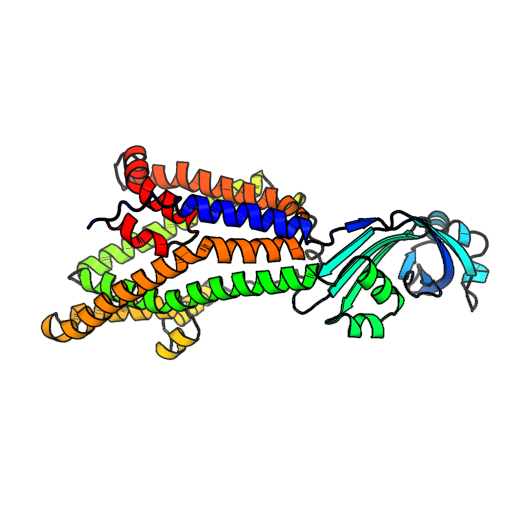 ? 32.403 -22.336 -42.246 1.00 74.88 86 ASP A CA 1
ATOM 667 C C . ASP A 1 86 ? 33.737 -21.761 -41.731 1.00 74.88 86 ASP A C 1
ATOM 669 O O . ASP A 1 86 ? 34.790 -21.987 -42.325 1.00 74.88 86 ASP A O 1
ATOM 673 N N . ARG A 1 87 ? 33.723 -20.977 -40.642 1.00 77.06 87 ARG A N 1
ATOM 674 C CA . ARG A 1 87 ? 34.905 -20.236 -40.140 1.00 77.06 87 ARG A CA 1
ATOM 675 C C . ARG A 1 87 ? 35.129 -20.405 -38.641 1.00 77.06 87 ARG A C 1
ATOM 677 O O . ARG A 1 87 ? 35.740 -19.558 -37.989 1.00 77.06 87 ARG A O 1
ATOM 684 N N . LEU A 1 88 ? 34.667 -21.524 -38.092 1.00 76.00 88 LEU A N 1
ATOM 685 C CA . LEU A 1 88 ? 34.784 -21.839 -36.671 1.00 76.00 88 LEU A CA 1
ATOM 686 C C . LEU A 1 88 ? 36.243 -21.826 -36.183 1.00 76.00 88 LEU A C 1
ATOM 688 O O . LEU A 1 88 ? 36.547 -21.320 -35.104 1.00 76.00 88 LEU A O 1
ATOM 692 N N . SER A 1 89 ? 37.156 -22.339 -37.010 1.00 72.38 89 SER A N 1
ATOM 693 C CA . SER A 1 89 ? 38.597 -22.387 -36.739 1.00 72.38 89 SER A CA 1
ATOM 694 C C . SER A 1 89 ? 39.243 -20.999 -36.668 1.00 72.38 89 SER A C 1
ATOM 696 O O . SER A 1 89 ? 40.204 -20.804 -35.925 1.00 72.38 89 SER A O 1
ATOM 698 N N . GLU A 1 90 ? 38.710 -20.022 -37.404 1.00 77.88 90 GLU A N 1
ATOM 699 C CA . GLU A 1 90 ? 39.146 -18.627 -37.348 1.00 77.88 90 GLU A CA 1
ATOM 700 C C . GLU A 1 90 ? 38.554 -17.905 -36.138 1.00 77.88 90 GLU A C 1
ATOM 702 O O . GLU A 1 90 ? 39.249 -17.135 -35.482 1.00 77.88 90 GLU A O 1
ATOM 707 N N . ALA A 1 91 ? 37.301 -18.199 -35.785 1.00 75.50 91 ALA A N 1
ATOM 708 C CA . ALA A 1 91 ? 36.634 -17.592 -34.636 1.00 75.50 91 ALA A CA 1
ATOM 709 C C . ALA A 1 91 ? 37.235 -18.020 -33.282 1.00 75.50 91 ALA A C 1
ATOM 711 O O . ALA A 1 91 ? 37.054 -17.318 -32.285 1.00 75.50 91 ALA A O 1
ATOM 712 N N . ARG A 1 92 ? 37.981 -19.136 -33.254 1.00 78.62 92 ARG A N 1
ATOM 713 C CA . ARG A 1 92 ? 38.806 -19.580 -32.112 1.00 78.62 92 ARG A CA 1
ATOM 714 C C . ARG A 1 92 ? 40.144 -18.832 -31.991 1.00 78.62 92 ARG A C 1
ATOM 716 O O . ARG A 1 92 ? 40.775 -18.877 -30.938 1.00 78.62 92 ARG A O 1
ATOM 723 N N . LYS A 1 93 ? 40.611 -18.152 -33.046 1.00 76.50 93 LYS A N 1
ATOM 724 C CA . LYS A 1 93 ? 41.884 -17.406 -33.054 1.00 76.50 93 LYS A CA 1
ATOM 725 C C . LYS A 1 93 ? 41.651 -15.936 -32.688 1.00 76.50 93 LYS A C 1
ATOM 727 O O . LYS A 1 93 ? 40.633 -15.353 -33.050 1.00 76.50 93 LYS A O 1
ATOM 732 N N . LYS A 1 94 ? 42.604 -15.291 -32.000 1.00 68.69 94 LYS A N 1
ATOM 733 C CA . LYS A 1 94 ? 42.551 -13.835 -31.745 1.00 68.69 94 LYS A CA 1
ATOM 734 C C . LYS A 1 94 ? 42.831 -13.076 -33.055 1.00 68.69 94 LYS A C 1
ATOM 736 O O . LYS A 1 94 ? 43.792 -13.440 -33.729 1.00 68.69 94 LYS A O 1
ATOM 741 N N . PRO A 1 95 ? 42.046 -12.037 -33.419 1.00 62.53 95 PRO A N 1
ATOM 742 C CA . PRO A 1 95 ? 41.083 -11.290 -32.594 1.00 62.53 95 PRO A CA 1
ATOM 743 C C . PRO A 1 95 ? 39.610 -11.764 -32.645 1.00 62.53 95 PRO A C 1
ATOM 745 O O . PRO A 1 95 ? 38.775 -11.130 -31.993 1.00 62.53 95 PRO A O 1
ATOM 748 N N . GLY A 1 96 ? 39.292 -12.860 -33.339 1.00 79.38 96 GLY A N 1
ATOM 749 C CA . GLY A 1 96 ? 37.935 -13.359 -33.615 1.00 79.38 96 GLY A CA 1
ATOM 750 C C . GLY A 1 96 ? 37.498 -13.101 -35.064 1.00 79.38 96 GLY A C 1
ATOM 751 O O . GLY A 1 96 ? 38.278 -12.597 -35.871 1.00 79.38 96 GLY A O 1
ATOM 752 N N . VAL A 1 97 ? 36.244 -13.423 -35.400 1.00 83.06 97 VAL A N 1
ATOM 753 C CA . VAL A 1 97 ? 35.657 -13.181 -36.733 1.00 83.06 97 VAL A CA 1
ATOM 754 C C . VAL A 1 97 ? 34.670 -12.022 -36.663 1.00 83.06 97 VAL A C 1
ATOM 756 O O . VAL A 1 97 ? 33.667 -12.097 -35.958 1.00 83.06 97 VAL A O 1
ATOM 759 N N . THR A 1 98 ? 34.926 -10.956 -37.419 1.00 84.50 98 THR A N 1
ATOM 760 C CA . THR A 1 98 ? 34.029 -9.796 -37.496 1.00 84.50 98 THR A CA 1
ATOM 761 C C . THR A 1 98 ? 33.067 -9.912 -38.676 1.00 84.50 98 THR A C 1
ATOM 763 O O . THR A 1 98 ? 33.488 -10.151 -39.811 1.00 84.50 98 THR A O 1
ATOM 766 N N . ARG A 1 99 ? 31.769 -9.711 -38.433 1.00 84.12 99 ARG A N 1
ATOM 767 C CA . ARG A 1 99 ? 30.710 -9.754 -39.448 1.00 84.12 99 ARG A CA 1
ATOM 768 C C . ARG A 1 99 ? 29.726 -8.609 -39.296 1.00 84.12 99 ARG A C 1
ATOM 770 O O . ARG A 1 99 ? 29.554 -8.038 -38.226 1.00 84.12 99 ARG A O 1
ATOM 777 N N . GL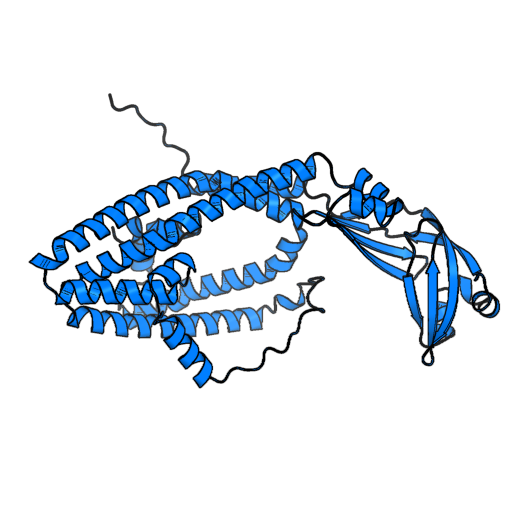N A 1 100 ? 29.096 -8.276 -40.413 1.00 84.50 100 GLN A N 1
ATOM 778 C CA . GLN A 1 100 ? 27.944 -7.395 -40.429 1.00 84.50 100 GLN A CA 1
ATOM 779 C C . GLN A 1 100 ? 26.699 -8.233 -40.180 1.00 84.50 100 GLN A C 1
ATOM 781 O O . GLN A 1 100 ? 26.371 -9.104 -40.981 1.00 84.50 100 GLN A O 1
ATOM 786 N N . VAL A 1 101 ? 26.026 -7.960 -39.072 1.00 84.62 101 VAL A N 1
ATOM 787 C CA . VAL A 1 101 ? 24.886 -8.740 -38.605 1.00 84.62 101 VAL A CA 1
ATOM 788 C C . VAL A 1 101 ? 23.694 -7.815 -38.503 1.00 84.62 101 VAL A C 1
ATOM 790 O O . VAL A 1 101 ? 23.782 -6.716 -37.952 1.00 84.62 101 VAL A O 1
ATOM 793 N N . ARG A 1 102 ? 22.556 -8.245 -39.050 1.00 87.38 102 ARG A N 1
ATOM 794 C CA . ARG A 1 102 ? 21.327 -7.463 -38.931 1.00 87.38 102 ARG A CA 1
ATOM 795 C C . ARG A 1 102 ? 20.755 -7.642 -37.529 1.00 87.38 102 ARG A C 1
ATOM 797 O O . ARG A 1 102 ? 20.419 -8.762 -37.142 1.00 87.38 102 ARG A O 1
ATOM 804 N N . VAL A 1 103 ? 20.617 -6.536 -36.806 1.00 87.00 103 VAL A N 1
ATOM 805 C CA . VAL A 1 103 ? 19.972 -6.495 -35.495 1.00 87.00 103 VAL A CA 1
ATOM 806 C C . VAL A 1 103 ? 18.511 -6.113 -35.692 1.00 87.00 103 VAL A C 1
ATOM 808 O O . VAL A 1 103 ? 18.200 -5.040 -36.216 1.00 87.00 103 VAL A O 1
ATOM 811 N N . ARG A 1 104 ? 17.608 -7.013 -35.301 1.00 89.62 104 ARG A N 1
ATOM 812 C CA . ARG A 1 104 ? 16.160 -6.896 -35.523 1.00 89.62 104 ARG A CA 1
ATOM 813 C C . ARG A 1 104 ? 15.381 -6.979 -34.220 1.00 89.62 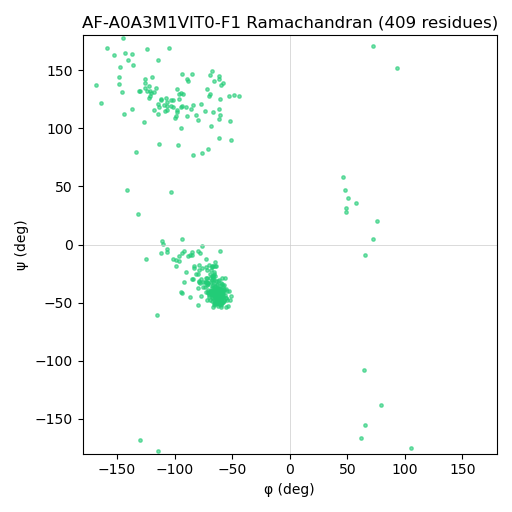104 ARG A C 1
ATOM 815 O O . ARG A 1 104 ? 15.928 -7.383 -33.195 1.00 89.62 104 ARG A O 1
ATOM 822 N N . ARG A 1 105 ? 14.084 -6.645 -34.284 1.00 86.81 105 ARG A N 1
ATOM 823 C CA . ARG A 1 105 ? 13.144 -6.694 -33.143 1.00 86.81 105 ARG A CA 1
ATOM 824 C C . ARG A 1 105 ? 13.722 -6.025 -31.891 1.00 86.81 105 ARG A C 1
ATOM 826 O O . ARG A 1 105 ? 13.727 -6.605 -30.812 1.00 86.81 105 ARG A O 1
ATOM 833 N N . ARG A 1 106 ? 14.289 -4.836 -32.090 1.00 90.31 106 ARG A N 1
ATOM 834 C CA . ARG A 1 106 ? 14.985 -4.060 -31.068 1.00 90.31 106 ARG A CA 1
ATOM 835 C C . ARG A 1 106 ? 13.961 -3.343 -30.200 1.00 90.31 106 ARG A C 1
ATOM 837 O O . ARG A 1 106 ? 13.348 -2.381 -30.652 1.00 90.31 106 ARG A O 1
ATOM 844 N N . LEU A 1 107 ? 13.796 -3.814 -28.976 1.00 87.31 107 LEU A N 1
ATOM 845 C CA . LEU A 1 107 ? 12.843 -3.303 -28.005 1.00 87.31 107 LEU A CA 1
ATOM 846 C C . LEU A 1 107 ? 13.604 -2.774 -26.792 1.00 87.31 107 LEU A C 1
ATOM 848 O O . LEU A 1 107 ? 14.296 -3.534 -26.114 1.00 87.31 107 LEU A O 1
ATOM 852 N N . LEU A 1 108 ? 13.509 -1.471 -26.551 1.00 85.81 108 LEU A N 1
ATOM 853 C CA . LEU A 1 108 ? 14.103 -0.808 -25.397 1.00 85.81 108 LEU A CA 1
ATOM 854 C C . LEU A 1 108 ? 13.002 -0.435 -24.405 1.00 85.81 108 LEU A C 1
ATOM 856 O O . LEU A 1 108 ? 12.169 0.416 -24.700 1.00 85.81 108 LEU A O 1
ATOM 860 N N . THR A 1 109 ? 13.037 -1.026 -23.221 1.00 84.75 109 THR A N 1
ATOM 861 C CA . THR A 1 109 ? 12.154 -0.693 -22.103 1.00 84.75 109 THR A CA 1
ATOM 862 C C . THR A 1 109 ? 12.920 0.174 -21.118 1.00 84.75 109 THR A C 1
ATOM 864 O O . THR A 1 109 ? 13.997 -0.203 -20.643 1.00 84.75 109 THR A O 1
ATOM 867 N N . ILE A 1 110 ? 12.371 1.348 -20.815 1.00 84.38 110 ILE A N 1
ATOM 868 C CA . ILE A 1 110 ? 12.968 2.300 -19.879 1.00 84.38 110 ILE A CA 1
ATOM 869 C C . ILE A 1 110 ? 12.114 2.322 -18.614 1.00 84.38 110 ILE A C 1
ATOM 871 O O . ILE A 1 110 ? 10.933 2.649 -18.660 1.00 84.38 110 ILE A O 1
ATOM 875 N N . ILE A 1 111 ? 12.719 1.983 -17.480 1.00 79.88 111 ILE A N 1
ATOM 876 C CA . ILE A 1 111 ? 12.088 2.040 -16.163 1.00 79.88 111 ILE A CA 1
ATOM 877 C C . ILE A 1 111 ? 12.830 3.099 -15.358 1.00 79.88 111 ILE A C 1
ATOM 879 O O . ILE A 1 111 ? 14.009 2.950 -15.029 1.00 79.88 111 ILE A O 1
ATOM 883 N N . GLU A 1 112 ? 12.135 4.189 -15.063 1.00 77.75 112 GLU A N 1
ATOM 884 C CA . GLU A 1 112 ? 12.656 5.284 -14.254 1.00 77.75 112 GLU A CA 1
ATOM 885 C C . GLU A 1 112 ? 11.995 5.243 -12.888 1.00 77.75 112 GLU A C 1
ATOM 887 O O . GLU A 1 112 ? 10.777 5.302 -12.783 1.00 77.75 112 GLU A O 1
ATOM 892 N N . ASP A 1 113 ? 12.806 5.153 -11.848 1.00 72.81 113 ASP A N 1
ATOM 893 C CA . ASP A 1 113 ? 12.389 5.280 -10.458 1.00 72.81 113 ASP A CA 1
ATOM 894 C C . ASP A 1 113 ? 13.029 6.551 -9.867 1.00 72.81 113 ASP A C 1
ATOM 896 O O . ASP A 1 113 ? 13.750 7.290 -10.551 1.00 72.81 113 ASP A O 1
ATOM 900 N N . LEU A 1 114 ? 12.798 6.820 -8.584 1.00 74.00 114 LEU A N 1
ATOM 901 C CA . LEU A 1 114 ? 13.412 7.961 -7.897 1.00 74.00 114 LEU A CA 1
ATOM 902 C C . LEU A 1 114 ? 14.943 7.855 -7.894 1.00 74.00 114 LEU A C 1
ATOM 904 O O . LEU A 1 114 ? 15.623 8.790 -8.324 1.00 74.00 114 LEU A O 1
ATOM 908 N N . ASP A 1 115 ? 15.459 6.683 -7.517 1.00 77.50 115 ASP A N 1
ATOM 909 C CA . ASP A 1 115 ? 16.887 6.466 -7.239 1.00 77.50 115 ASP A CA 1
ATOM 910 C C . ASP A 1 115 ? 17.594 5.577 -8.270 1.00 77.50 115 ASP A C 1
ATOM 912 O O . ASP A 1 115 ? 18.767 5.231 -8.108 1.00 77.50 115 ASP A O 1
ATOM 916 N N . ARG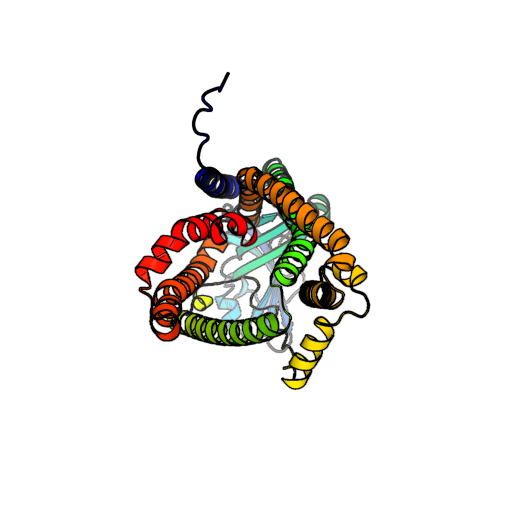 A 1 116 ? 16.886 5.158 -9.323 1.00 82.25 116 ARG A N 1
ATOM 917 C CA . ARG A 1 116 ? 17.432 4.265 -10.349 1.00 82.25 116 ARG A CA 1
ATOM 918 C C . ARG A 1 116 ? 16.828 4.518 -11.721 1.00 82.25 116 ARG A C 1
ATOM 920 O O . ARG A 1 116 ? 15.642 4.786 -11.872 1.00 82.25 116 ARG A O 1
ATOM 927 N N . ILE A 1 117 ? 17.672 4.362 -12.724 1.00 84.81 117 ILE A N 1
ATOM 928 C CA . ILE A 1 117 ? 17.336 4.244 -14.134 1.00 84.81 117 ILE A CA 1
ATOM 929 C C . ILE A 1 117 ? 17.683 2.815 -14.521 1.00 84.81 117 ILE A C 1
ATOM 931 O O . ILE A 1 117 ? 18.821 2.377 -14.335 1.00 84.81 117 ILE A O 1
ATOM 935 N N . GLN A 1 118 ? 16.711 2.098 -15.066 1.00 86.25 118 GLN A N 1
ATOM 936 C CA . GLN A 1 118 ? 16.895 0.757 -15.585 1.00 86.25 118 GLN A CA 1
ATOM 937 C C . GLN A 1 118 ? 16.500 0.721 -17.060 1.00 86.25 118 GLN A C 1
ATOM 939 O O . GLN A 1 118 ? 15.400 1.109 -17.439 1.00 86.25 118 GLN A O 1
ATOM 944 N N . LEU A 1 119 ? 17.418 0.241 -17.891 1.00 86.94 119 LEU A N 1
ATOM 945 C CA . LEU A 1 119 ? 17.226 0.051 -19.323 1.00 86.94 119 LEU A CA 1
ATOM 946 C C . LEU A 1 119 ? 17.261 -1.444 -19.597 1.00 86.94 119 LEU A C 1
ATOM 948 O O . LEU A 1 119 ? 18.278 -2.087 -19.337 1.00 86.94 119 LEU A O 1
ATOM 952 N N . GLN A 1 120 ? 16.166 -1.996 -20.104 1.00 87.25 120 GLN A N 1
ATOM 953 C CA . GLN A 1 120 ? 16.102 -3.373 -20.583 1.00 87.25 120 GLN A CA 1
ATOM 954 C C . GLN A 1 120 ? 16.030 -3.351 -22.103 1.00 87.25 120 GLN A C 1
ATOM 956 O O . GLN A 1 120 ? 15.179 -2.688 -22.681 1.00 87.25 120 GLN A O 1
ATOM 961 N N . TYR A 1 121 ? 16.934 -4.060 -22.766 1.00 86.94 121 TYR A N 1
ATOM 962 C CA . TYR A 1 121 ? 17.039 -4.043 -24.219 1.00 86.94 121 TYR A CA 1
ATOM 963 C C . TYR A 1 121 ? 16.990 -5.456 -24.772 1.00 86.94 121 TYR A C 1
ATOM 965 O O . TYR A 1 121 ? 17.968 -6.208 -24.681 1.00 86.94 121 TYR A O 1
ATOM 973 N N . HIS A 1 122 ? 15.848 -5.800 -25.354 1.00 86.44 122 HIS A N 1
ATOM 974 C CA . HIS A 1 122 ? 15.595 -7.075 -26.004 1.00 86.44 122 HIS A CA 1
ATOM 975 C C . HIS A 1 122 ? 15.792 -6.936 -27.509 1.00 86.44 122 HIS A C 1
ATOM 977 O O . HIS A 1 122 ? 15.314 -5.985 -28.123 1.00 86.44 122 HIS A O 1
ATOM 983 N N . ARG A 1 123 ? 16.509 -7.875 -28.122 1.00 90.50 123 ARG A N 1
ATOM 984 C CA . ARG A 1 123 ? 16.746 -7.870 -29.571 1.00 90.50 123 ARG A CA 1
ATOM 985 C C . ARG A 1 123 ? 17.125 -9.235 -30.114 1.00 90.50 123 ARG A C 1
ATOM 987 O O . ARG A 1 123 ? 17.465 -10.151 -29.367 1.00 90.50 123 ARG A O 1
ATOM 994 N N . LEU A 1 124 ? 17.127 -9.326 -31.438 1.00 86.62 124 LEU A N 1
ATOM 995 C CA . LEU A 1 124 ? 17.706 -10.427 -32.193 1.00 86.62 124 LEU A CA 1
ATOM 996 C C . LEU A 1 124 ? 18.978 -9.955 -32.898 1.00 86.62 124 LEU A C 1
ATOM 998 O O . LEU A 1 124 ? 18.902 -9.130 -33.807 1.00 86.62 124 LEU A O 1
ATOM 1002 N N . VAL A 1 125 ? 20.129 -10.508 -32.517 1.00 84.75 125 VAL A N 1
ATOM 1003 C CA . VAL A 1 125 ? 21.393 -10.343 -33.250 1.00 84.75 125 VAL A CA 1
ATOM 1004 C C . VAL A 1 125 ? 21.532 -11.540 -34.185 1.00 84.75 125 VAL A C 1
ATOM 1006 O O . VAL A 1 125 ? 21.822 -12.657 -33.749 1.00 84.75 125 VAL A O 1
ATOM 1009 N N . GLY A 1 126 ? 21.216 -11.345 -35.468 1.00 84.94 126 GLY A N 1
ATOM 1010 C CA . GLY A 1 126 ? 21.049 -12.459 -36.402 1.00 84.94 126 GLY A CA 1
ATOM 1011 C C . GLY A 1 126 ? 19.852 -13.325 -35.993 1.00 84.94 126 GLY A C 1
ATOM 1012 O O . GLY A 1 126 ? 18.704 -12.901 -36.133 1.00 84.94 126 GLY A O 1
ATOM 1013 N N . ARG A 1 127 ? 20.109 -14.532 -35.471 1.00 83.44 127 ARG A N 1
ATOM 1014 C CA . ARG A 1 127 ? 19.083 -15.446 -34.918 1.00 83.44 127 ARG A CA 1
ATOM 1015 C C . ARG A 1 127 ? 19.151 -15.604 -33.396 1.00 83.44 127 ARG A C 1
ATOM 1017 O O . ARG A 1 127 ? 18.353 -16.346 -32.828 1.00 83.44 127 ARG A O 1
ATOM 1024 N N . ILE A 1 128 ? 20.084 -14.929 -32.728 1.00 80.81 128 ILE A N 1
ATOM 1025 C CA . ILE A 1 128 ? 20.276 -15.062 -31.284 1.00 80.81 128 ILE A CA 1
ATOM 1026 C C . ILE A 1 128 ? 19.410 -14.021 -30.558 1.00 80.81 128 ILE A C 1
ATOM 1028 O O . ILE A 1 128 ? 19.648 -12.826 -30.741 1.00 80.81 128 ILE A O 1
ATOM 1032 N N . PRO A 1 129 ? 18.448 -14.432 -29.708 1.00 83.06 129 PRO A N 1
ATOM 1033 C CA . PRO A 1 129 ? 17.810 -13.529 -28.757 1.00 83.06 129 PRO A CA 1
ATOM 1034 C C . PRO A 1 129 ? 18.793 -13.106 -27.671 1.00 83.06 129 PRO A C 1
ATOM 1036 O O . PRO A 1 129 ? 19.446 -13.945 -27.046 1.00 83.06 129 PRO A O 1
ATOM 1039 N N . VAL A 1 130 ? 18.874 -11.798 -27.450 1.00 82.75 130 VAL A N 1
ATOM 1040 C CA . VAL A 1 130 ? 19.738 -11.168 -26.454 1.00 82.75 130 VAL A CA 1
ATOM 1041 C C . VAL A 1 130 ? 18.897 -10.193 -25.645 1.00 82.75 130 VAL A C 1
ATOM 1043 O O . VAL A 1 130 ? 18.164 -9.380 -26.212 1.00 82.75 130 VAL A O 1
ATOM 1046 N N . SER A 1 131 ? 19.017 -10.269 -24.322 1.00 85.31 131 SER A N 1
ATOM 1047 C CA . SER A 1 131 ? 18.491 -9.262 -23.406 1.00 85.31 131 SER A CA 1
ATOM 1048 C C . SER A 1 131 ? 19.638 -8.702 -22.579 1.00 85.31 131 SER A C 1
ATOM 1050 O O . SER A 1 131 ? 20.409 -9.458 -21.987 1.00 85.31 131 SER A O 1
ATOM 1052 N N . THR A 1 132 ? 19.768 -7.380 -22.557 1.00 84.50 132 THR A N 1
ATOM 1053 C CA . THR A 1 132 ? 20.740 -6.687 -21.708 1.00 84.50 132 THR A CA 1
ATOM 1054 C C . THR A 1 132 ? 19.991 -5.750 -20.783 1.00 84.50 132 THR A C 1
ATOM 1056 O O . THR A 1 132 ? 19.161 -4.970 -21.241 1.00 84.50 132 THR A O 1
ATOM 1059 N N . THR A 1 133 ? 20.296 -5.827 -19.489 1.00 86.56 133 THR A N 1
ATOM 1060 C CA . THR A 1 133 ? 19.783 -4.890 -18.490 1.00 86.56 133 THR A CA 1
ATOM 1061 C C . THR A 1 133 ? 20.930 -4.036 -17.974 1.00 86.56 133 THR A C 1
ATOM 1063 O O . THR A 1 133 ? 21.929 -4.571 -17.497 1.00 86.56 133 THR A O 1
ATOM 1066 N N . VAL A 1 134 ? 20.779 -2.716 -18.047 1.00 86.38 134 VAL A N 1
ATOM 1067 C CA . VAL A 1 134 ? 21.715 -1.750 -17.464 1.00 86.38 134 VAL A CA 1
ATOM 1068 C C . VAL A 1 134 ? 20.992 -0.961 -16.387 1.00 86.38 134 VAL A C 1
ATOM 1070 O O . VAL A 1 134 ? 19.863 -0.521 -16.588 1.00 86.38 134 VAL A O 1
ATOM 1073 N N . GLN A 1 135 ? 21.647 -0.791 -15.241 1.00 88.50 135 GLN A N 1
ATOM 1074 C CA . GLN A 1 135 ? 21.136 -0.012 -14.119 1.00 88.50 135 GLN A CA 1
ATOM 1075 C C . GLN A 1 135 ? 22.149 1.061 -13.714 1.00 88.50 135 GLN A C 1
ATOM 1077 O O . GLN A 1 135 ? 23.358 0.807 -13.661 1.00 88.50 135 GLN A O 1
ATOM 1082 N N . ALA A 1 136 ? 21.647 2.251 -13.410 1.00 85.62 136 ALA A N 1
ATOM 1083 C CA . ALA A 1 136 ? 22.420 3.382 -12.910 1.00 85.62 136 ALA A CA 1
ATOM 1084 C C . ALA A 1 136 ? 21.558 4.211 -11.951 1.00 85.62 136 ALA A C 1
ATOM 1086 O O . ALA A 1 136 ? 20.340 4.231 -12.096 1.00 85.62 136 ALA A O 1
ATOM 1087 N N . ARG A 1 137 ? 22.156 4.912 -10.986 1.00 84.19 137 ARG A N 1
ATOM 1088 C CA . ARG A 1 137 ? 21.424 5.808 -10.072 1.00 84.19 137 ARG A CA 1
ATOM 1089 C C . ARG A 1 137 ? 21.085 7.142 -10.729 1.00 84.19 137 ARG A C 1
ATOM 1091 O O . ARG A 1 137 ? 20.047 7.740 -10.456 1.00 84.19 137 ARG A O 1
ATOM 1098 N N . SER A 1 138 ? 21.941 7.601 -11.638 1.00 83.44 138 SER A N 1
ATOM 1099 C CA . SER A 1 138 ? 21.775 8.867 -12.348 1.00 83.44 138 SER A CA 1
ATOM 1100 C C . SER A 1 138 ? 22.092 8.738 -13.837 1.00 83.44 138 SER A C 1
ATOM 1102 O O . SER A 1 138 ? 22.708 7.774 -14.292 1.00 83.44 138 SER A O 1
ATOM 1104 N N . ALA A 1 139 ? 21.657 9.734 -14.613 1.00 82.00 139 ALA A N 1
ATOM 1105 C CA . ALA A 1 139 ? 21.998 9.822 -16.032 1.00 82.00 139 ALA A CA 1
ATOM 1106 C C . ALA A 1 139 ? 23.511 10.029 -16.244 1.00 82.00 139 ALA A C 1
ATOM 1108 O O . ALA A 1 139 ? 24.043 9.629 -17.275 1.00 82.00 139 ALA A O 1
ATOM 1109 N N . GLU A 1 140 ? 24.190 10.627 -15.263 1.00 84.75 140 GLU A N 1
ATOM 1110 C CA . GLU A 1 140 ? 25.641 10.829 -15.250 1.00 84.75 140 GLU A CA 1
ATOM 1111 C C . GLU A 1 140 ? 26.375 9.505 -15.025 1.00 84.75 140 GLU A C 1
ATOM 1113 O O . GLU A 1 140 ? 27.241 9.156 -15.820 1.00 84.75 140 GLU A O 1
ATOM 1118 N N . GLU A 1 141 ? 25.958 8.706 -14.034 1.00 85.44 141 GLU A N 1
ATOM 1119 C CA . GLU A 1 141 ? 26.512 7.362 -13.807 1.00 85.44 141 GLU A CA 1
ATOM 1120 C C . GLU A 1 141 ? 26.265 6.454 -15.022 1.00 85.44 141 GLU A C 1
ATOM 1122 O O . GLU A 1 141 ? 27.120 5.656 -15.406 1.00 85.44 141 GLU A O 1
ATOM 1127 N N . LEU A 1 142 ? 25.104 6.585 -15.673 1.00 85.56 142 LEU A N 1
ATOM 1128 C CA . LEU A 1 142 ? 24.827 5.856 -16.908 1.00 85.56 142 LEU A CA 1
ATOM 1129 C C . LEU A 1 142 ? 25.792 6.260 -18.035 1.00 85.56 142 LEU A C 1
ATOM 1131 O O . LEU A 1 142 ? 26.255 5.392 -18.774 1.00 85.56 142 LEU A O 1
ATOM 1135 N N . ALA A 1 143 ? 26.103 7.554 -18.154 1.00 85.56 143 ALA A N 1
ATOM 1136 C CA . ALA A 1 143 ? 27.052 8.071 -19.138 1.00 85.56 143 ALA A CA 1
ATOM 1137 C C . ALA A 1 143 ? 28.492 7.628 -18.859 1.00 85.56 143 ALA A C 1
ATOM 1139 O O . ALA A 1 143 ? 29.215 7.329 -19.806 1.00 85.56 143 ALA A O 1
ATOM 1140 N N . GLU A 1 144 ? 28.876 7.528 -17.585 1.00 85.56 144 GLU A N 1
ATOM 1141 C CA . GLU A 1 144 ? 30.169 6.987 -17.163 1.00 85.56 144 GLU A CA 1
ATOM 1142 C C . GLU A 1 144 ? 30.289 5.490 -17.486 1.00 85.56 144 GLU A C 1
ATOM 1144 O O . GLU A 1 144 ? 31.306 5.049 -18.020 1.00 85.56 144 GLU A O 1
ATOM 1149 N N . LYS A 1 145 ? 29.231 4.704 -17.237 1.00 83.56 145 LYS A N 1
ATOM 1150 C CA . LYS A 1 145 ? 29.210 3.266 -17.558 1.00 83.56 145 LYS A CA 1
ATOM 1151 C C . LYS A 1 145 ? 29.253 2.997 -19.058 1.00 83.56 145 LYS A C 1
ATOM 1153 O O . LYS A 1 145 ? 29.912 2.052 -19.491 1.00 83.56 145 LYS A O 1
ATOM 1158 N N . SER A 1 146 ? 28.500 3.758 -19.850 1.00 82.94 146 SER A N 1
ATOM 1159 C CA . SER A 1 146 ? 28.494 3.616 -21.304 1.00 82.94 146 SER A CA 1
ATOM 1160 C C . SER A 1 146 ? 27.868 4.825 -22.010 1.00 82.94 146 SER A C 1
ATOM 1162 O O . SER A 1 146 ? 26.667 5.091 -21.858 1.00 82.94 146 SER A O 1
ATOM 1164 N N . PRO A 1 147 ? 28.629 5.494 -22.894 1.00 85.00 147 PRO A N 1
ATOM 1165 C CA . PRO A 1 147 ? 28.121 6.603 -23.696 1.00 85.00 147 PRO A CA 1
ATOM 1166 C C . PRO A 1 147 ? 26.936 6.217 -24.595 1.00 85.00 147 PRO A C 1
ATOM 1168 O O . PRO A 1 147 ? 26.018 7.019 -24.776 1.00 85.00 147 PRO A O 1
ATOM 1171 N N . ALA A 1 148 ? 26.930 4.988 -25.127 1.00 85.00 148 ALA A N 1
ATOM 1172 C CA . ALA A 1 148 ? 25.884 4.487 -26.019 1.00 85.00 148 ALA A CA 1
ATOM 1173 C C . ALA A 1 148 ? 24.541 4.316 -25.287 1.00 85.00 148 ALA A C 1
ATOM 1175 O O . ALA A 1 148 ? 23.504 4.795 -25.756 1.00 85.00 148 ALA A O 1
ATOM 1176 N N . TRP A 1 149 ? 24.560 3.729 -24.085 1.00 85.38 149 TRP A N 1
ATOM 1177 C CA . TRP A 1 149 ? 23.367 3.608 -23.240 1.00 85.38 149 TRP A CA 1
ATOM 1178 C C . TRP A 1 149 ? 22.830 4.975 -22.800 1.00 85.38 149 TRP A C 1
ATOM 1180 O O . TRP A 1 149 ? 21.619 5.200 -22.825 1.00 85.38 149 TRP A O 1
ATOM 1190 N N . ALA A 1 150 ? 23.711 5.925 -22.476 1.00 86.06 150 ALA A N 1
ATOM 1191 C CA . ALA A 1 150 ? 23.300 7.286 -22.142 1.00 86.06 150 ALA A CA 1
ATOM 1192 C C . ALA A 1 150 ? 22.722 8.063 -23.339 1.00 86.06 150 ALA A C 1
ATOM 1194 O O . ALA A 1 150 ? 21.836 8.900 -23.159 1.00 86.06 150 ALA A O 1
ATOM 1195 N N . ALA A 1 151 ? 23.188 7.812 -24.566 1.00 86.38 151 ALA A N 1
ATOM 1196 C CA . ALA A 1 151 ? 22.598 8.390 -25.775 1.00 86.38 151 ALA A CA 1
ATOM 1197 C C . ALA A 1 151 ? 21.182 7.846 -26.042 1.00 86.38 151 ALA A C 1
ATOM 1199 O O . ALA A 1 151 ? 20.265 8.625 -26.317 1.00 86.38 151 ALA A O 1
ATOM 1200 N N . LEU A 1 152 ? 20.975 6.534 -25.883 1.00 84.69 152 LEU A N 1
ATOM 1201 C CA . LEU A 1 152 ? 19.647 5.913 -25.978 1.00 84.69 152 LEU A CA 1
ATOM 1202 C C . LEU A 1 152 ? 18.687 6.433 -24.900 1.00 84.69 152 LEU A C 1
ATOM 1204 O O . LEU A 1 152 ? 17.552 6.789 -25.209 1.00 84.69 152 LEU A O 1
ATOM 1208 N N . TYR A 1 153 ? 19.153 6.559 -23.656 1.00 86.12 153 TYR A N 1
ATOM 1209 C CA . TYR A 1 153 ? 18.348 7.124 -22.573 1.00 86.12 153 TYR A CA 1
ATOM 1210 C C . TYR A 1 153 ? 17.979 8.590 -22.826 1.00 86.12 153 TYR A C 1
ATOM 1212 O O . TYR A 1 153 ? 16.828 8.960 -22.654 1.00 86.12 153 TYR A O 1
ATOM 1220 N N . ARG A 1 154 ? 18.912 9.434 -23.285 1.00 84.69 154 ARG A N 1
ATOM 1221 C CA . ARG A 1 154 ? 18.617 10.854 -23.563 1.00 84.69 154 ARG A CA 1
ATOM 1222 C C . ARG A 1 154 ? 17.646 11.068 -24.724 1.00 84.69 154 ARG A C 1
ATOM 1224 O O . ARG A 1 154 ? 16.987 12.100 -24.765 1.00 84.69 154 ARG A O 1
ATOM 1231 N N . SER A 1 155 ? 17.595 10.136 -25.675 1.00 83.62 155 SER A N 1
ATOM 1232 C CA . SER A 1 155 ? 16.717 10.238 -26.847 1.00 83.62 155 SER A CA 1
ATOM 1233 C C . SER A 1 155 ? 15.292 9.756 -26.575 1.00 83.62 155 SER A C 1
ATOM 1235 O O . SER A 1 155 ? 14.360 10.272 -27.183 1.00 83.62 155 SER A O 1
ATOM 1237 N N . HIS A 1 156 ? 15.116 8.801 -25.660 1.00 81.88 156 HIS A N 1
ATOM 1238 C CA . HIS A 1 156 ? 13.839 8.106 -25.468 1.00 81.88 156 HIS A CA 1
ATOM 1239 C C . HIS A 1 156 ? 13.297 8.151 -24.031 1.00 81.88 156 HIS A C 1
ATOM 1241 O O . HIS A 1 156 ? 12.133 7.830 -23.807 1.00 81.88 156 HIS A O 1
ATOM 1247 N N . GLY A 1 157 ? 14.115 8.564 -23.066 1.00 79.25 157 GLY A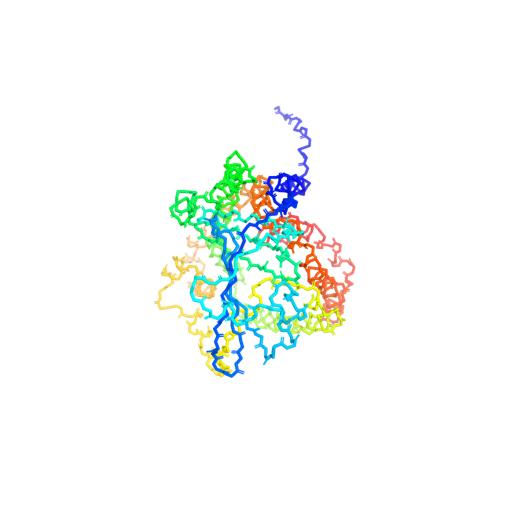 N 1
ATOM 1248 C CA . GLY A 1 157 ? 13.758 8.729 -21.661 1.00 79.25 157 GLY A CA 1
ATOM 1249 C C . GLY A 1 157 ? 14.176 10.096 -21.119 1.00 79.25 157 GLY A C 1
ATOM 1250 O O . GLY A 1 157 ? 14.552 11.014 -21.851 1.00 79.25 157 GLY A O 1
ATOM 1251 N N . GLY A 1 158 ? 14.110 10.235 -19.802 1.00 74.00 158 GLY A N 1
ATOM 1252 C CA . GLY A 1 158 ? 14.516 11.420 -19.068 1.00 74.00 158 GLY A CA 1
ATOM 1253 C C . GLY A 1 158 ? 13.730 12.691 -19.410 1.00 74.00 158 GLY A C 1
ATOM 1254 O O . GLY A 1 158 ? 12.651 12.692 -20.002 1.00 74.00 158 GLY A O 1
ATOM 1255 N N . GLY A 1 159 ? 14.269 13.831 -18.970 1.00 80.44 159 GLY A N 1
ATOM 1256 C CA . GLY A 1 159 ? 13.714 15.151 -19.272 1.00 80.44 159 GLY A CA 1
ATOM 1257 C C . GLY A 1 159 ? 12.509 15.542 -18.410 1.00 80.44 159 GLY A C 1
ATOM 1258 O O . GLY A 1 159 ? 12.508 15.380 -17.190 1.00 80.44 159 GLY A O 1
ATOM 1259 N N . TRP A 1 160 ? 11.499 16.146 -19.039 1.00 82.75 160 TRP A N 1
ATOM 1260 C CA . TRP A 1 160 ? 10.333 16.715 -18.353 1.00 82.75 160 TRP A CA 1
ATOM 1261 C C . TRP A 1 160 ? 9.379 15.647 -17.794 1.00 82.75 160 TRP A C 1
ATOM 1263 O O . TRP A 1 160 ? 8.754 15.882 -16.761 1.00 82.75 160 TRP A O 1
ATOM 1273 N N . ARG A 1 161 ? 9.320 14.460 -18.422 1.00 85.69 161 ARG A N 1
ATOM 1274 C CA . ARG A 1 161 ? 8.485 13.332 -17.975 1.00 85.69 161 ARG A CA 1
ATOM 1275 C C . ARG A 1 161 ? 8.907 12.844 -16.594 1.00 85.69 161 ARG A C 1
ATOM 1277 O O . ARG A 1 161 ? 8.084 12.824 -15.682 1.00 85.69 161 ARG A O 1
ATOM 1284 N N . ARG A 1 162 ? 10.209 12.583 -16.410 1.00 82.94 162 ARG A N 1
ATOM 1285 C CA . ARG A 1 162 ? 10.787 12.209 -15.112 1.00 82.94 162 ARG A CA 1
ATOM 1286 C C . ARG A 1 162 ? 10.469 13.241 -14.036 1.00 82.94 162 ARG A C 1
ATOM 1288 O O . ARG A 1 162 ? 10.019 12.877 -12.959 1.00 82.94 162 ARG A O 1
ATOM 1295 N N . LYS A 1 163 ? 10.632 14.536 -14.341 1.00 85.44 163 LYS A N 1
ATOM 1296 C CA . LYS A 1 163 ? 10.325 15.620 -13.390 1.00 85.44 163 LYS A CA 1
ATOM 1297 C C . LYS A 1 163 ? 8.861 15.598 -12.940 1.00 85.44 163 LYS A C 1
ATOM 1299 O O . LYS A 1 163 ? 8.603 15.770 -11.752 1.00 85.44 163 LYS A O 1
ATOM 1304 N N . LEU A 1 164 ? 7.918 15.364 -13.856 1.00 89.19 164 LEU A N 1
ATOM 1305 C CA . LEU A 1 164 ? 6.496 15.251 -13.516 1.00 89.19 164 LEU A CA 1
ATOM 1306 C C . LEU A 1 164 ? 6.191 14.000 -12.690 1.00 89.19 164 LEU A C 1
ATOM 1308 O O . LEU A 1 164 ? 5.467 14.100 -11.704 1.00 89.19 164 LEU A O 1
ATOM 1312 N N . ILE A 1 165 ? 6.771 12.851 -13.044 1.00 88.31 165 ILE A N 1
ATOM 1313 C CA . ILE A 1 165 ? 6.633 11.601 -12.281 1.00 88.31 165 ILE A CA 1
ATOM 1314 C C . ILE A 1 165 ? 7.172 11.784 -10.852 1.00 88.31 165 ILE A C 1
ATOM 1316 O O . ILE A 1 165 ? 6.500 11.423 -9.887 1.00 88.31 165 ILE A O 1
ATOM 1320 N N . THR A 1 166 ? 8.341 12.411 -10.690 1.00 86.44 166 THR A N 1
ATOM 1321 C CA . THR A 1 166 ? 8.920 12.717 -9.373 1.00 86.44 166 THR A CA 1
ATOM 1322 C C . THR A 1 166 ? 8.064 13.713 -8.586 1.00 86.44 166 THR A C 1
ATOM 1324 O O . THR A 1 166 ? 7.845 13.520 -7.394 1.00 86.44 166 THR A O 1
ATOM 1327 N N . ALA A 1 167 ? 7.530 14.758 -9.225 1.00 89.25 167 ALA A N 1
ATOM 1328 C CA . ALA A 1 167 ? 6.626 15.699 -8.561 1.00 89.25 167 ALA A CA 1
ATOM 1329 C C . ALA A 1 167 ? 5.327 15.015 -8.097 1.00 89.25 167 ALA A C 1
ATOM 1331 O O . ALA A 1 167 ? 4.863 15.250 -6.982 1.00 89.25 167 ALA A O 1
ATOM 1332 N N . ALA A 1 168 ? 4.768 14.127 -8.921 1.00 91.25 168 ALA A N 1
ATOM 1333 C CA . ALA A 1 168 ? 3.589 13.343 -8.578 1.00 91.25 168 ALA A CA 1
ATOM 1334 C C . ALA A 1 168 ? 3.849 12.369 -7.417 1.00 91.25 168 ALA A C 1
ATOM 1336 O O . ALA A 1 168 ? 3.009 12.248 -6.522 1.00 91.25 168 ALA A O 1
ATOM 1337 N N . HIS A 1 169 ? 5.034 11.750 -7.379 1.00 90.00 169 HIS A N 1
ATOM 1338 C CA . HIS A 1 169 ? 5.462 10.925 -6.252 1.00 90.00 169 HIS A CA 1
ATOM 1339 C C . HIS A 1 169 ? 5.413 11.697 -4.931 1.00 90.00 169 HIS A C 1
ATOM 1341 O O . HIS A 1 169 ? 4.877 11.187 -3.952 1.00 90.00 169 HIS A O 1
ATOM 1347 N N . LEU A 1 170 ? 5.919 12.937 -4.900 1.00 90.81 170 LEU A N 1
ATOM 1348 C CA . LEU A 1 170 ? 5.901 13.761 -3.686 1.00 90.81 170 LEU A CA 1
ATOM 1349 C C . LEU A 1 170 ? 4.477 13.988 -3.170 1.00 90.81 170 LEU A C 1
ATOM 1351 O O . LEU A 1 170 ? 4.242 13.878 -1.970 1.00 90.81 170 LEU A O 1
ATOM 1355 N N . LEU A 1 171 ? 3.520 14.245 -4.067 1.00 91.06 171 LEU A N 1
ATOM 1356 C CA . LEU A 1 171 ? 2.112 14.410 -3.695 1.00 91.06 171 LEU A CA 1
ATOM 1357 C C . LEU A 1 171 ? 1.524 13.129 -3.086 1.00 91.06 171 LEU A C 1
ATOM 1359 O O . LEU A 1 171 ? 0.853 13.192 -2.054 1.00 91.06 171 LEU A O 1
ATOM 1363 N N . GLY A 1 172 ? 1.792 11.974 -3.703 1.00 87.25 172 GLY A N 1
ATOM 1364 C CA . GLY A 1 172 ? 1.349 10.675 -3.192 1.00 87.25 172 GLY A CA 1
ATOM 1365 C C . GLY A 1 172 ? 1.983 10.333 -1.842 1.00 87.25 172 GLY A C 1
ATOM 1366 O O . GLY A 1 172 ? 1.288 9.950 -0.902 1.00 87.25 172 GLY A O 1
ATOM 1367 N N . GLU A 1 173 ? 3.290 10.546 -1.711 1.00 89.69 173 GLU A N 1
ATOM 1368 C CA . GLU A 1 173 ? 4.049 10.266 -0.493 1.00 89.69 173 GLU A CA 1
ATOM 1369 C C . GLU A 1 173 ? 3.626 11.177 0.666 1.00 89.69 173 GLU A C 1
ATOM 1371 O O . GLU A 1 173 ? 3.419 10.704 1.783 1.00 89.69 173 GLU A O 1
ATOM 1376 N N . TRP A 1 174 ? 3.424 12.477 0.426 1.00 92.19 174 TRP A N 1
ATOM 1377 C CA . TRP A 1 174 ? 2.899 13.385 1.450 1.00 92.19 174 TRP A CA 1
ATOM 1378 C C . TRP A 1 174 ? 1.514 12.960 1.927 1.00 92.19 174 TRP A C 1
ATOM 1380 O O . TRP A 1 174 ? 1.257 12.957 3.130 1.00 92.19 174 TRP A O 1
ATOM 1390 N N . PHE A 1 175 ? 0.640 12.539 1.013 1.00 88.12 175 PHE A N 1
ATOM 1391 C CA . PHE A 1 175 ? -0.676 12.031 1.381 1.00 88.12 175 PHE A CA 1
ATOM 1392 C C . PHE A 1 175 ? -0.593 10.768 2.255 1.00 88.12 175 PHE A C 1
ATOM 1394 O O . PHE A 1 175 ? -1.228 10.708 3.311 1.00 88.12 175 PHE A O 1
ATOM 1401 N N . LEU A 1 176 ? 0.234 9.786 1.879 1.00 87.06 176 LEU A N 1
ATOM 1402 C CA . LEU A 1 176 ? 0.436 8.573 2.680 1.00 87.06 176 LEU A CA 1
ATOM 1403 C C . LEU A 1 176 ? 1.050 8.881 4.052 1.00 87.06 176 LEU A C 1
ATOM 1405 O O . LEU A 1 176 ? 0.645 8.290 5.056 1.00 87.06 176 LEU A O 1
ATOM 1409 N N . ARG A 1 177 ? 1.986 9.834 4.128 1.00 90.62 177 ARG A N 1
ATOM 1410 C CA . ARG A 1 177 ? 2.562 10.304 5.397 1.00 90.62 177 ARG A CA 1
ATOM 1411 C C . ARG A 1 177 ? 1.520 10.950 6.298 1.00 90.62 177 ARG A C 1
ATOM 1413 O O . ARG A 1 177 ? 1.504 10.647 7.487 1.00 90.62 177 ARG A O 1
ATOM 1420 N N . LEU A 1 178 ? 0.631 11.778 5.749 1.00 90.88 178 LEU A N 1
ATOM 1421 C CA . LEU A 1 178 ? -0.473 12.369 6.509 1.00 90.88 178 LEU A CA 1
ATOM 1422 C C . LEU A 1 178 ? -1.392 11.286 7.092 1.00 90.88 178 LEU A C 1
ATOM 1424 O O . LEU A 1 178 ? -1.721 11.346 8.275 1.00 90.88 178 LEU A O 1
ATOM 1428 N N . LEU A 1 179 ? -1.755 10.264 6.308 1.00 86.81 179 LEU A N 1
ATOM 1429 C CA . LEU A 1 179 ? -2.554 9.136 6.805 1.00 86.81 179 LEU A CA 1
ATOM 1430 C C . LEU A 1 179 ? -1.839 8.371 7.929 1.00 86.81 179 LEU A C 1
ATOM 1432 O O . LEU A 1 179 ? -2.436 8.094 8.971 1.00 86.81 179 LEU A O 1
ATOM 1436 N N . ARG A 1 180 ? -0.548 8.061 7.757 1.00 85.88 180 ARG A N 1
ATOM 1437 C CA . ARG A 1 180 ? 0.257 7.376 8.785 1.00 85.88 180 ARG A CA 1
ATOM 1438 C C . ARG A 1 180 ? 0.387 8.209 10.063 1.00 85.88 180 ARG A C 1
ATOM 1440 O O . ARG A 1 180 ? 0.291 7.647 11.150 1.00 85.88 180 ARG A O 1
ATOM 1447 N N . MET A 1 181 ? 0.523 9.530 9.937 1.00 91.88 181 MET A N 1
ATOM 1448 C CA . MET A 1 181 ? 0.643 10.470 11.058 1.00 91.88 181 MET A CA 1
ATOM 1449 C C . MET A 1 181 ? -0.559 10.403 12.008 1.00 91.88 181 MET A C 1
ATOM 1451 O O . MET A 1 181 ? -0.374 10.393 13.221 1.00 91.88 181 MET A O 1
ATOM 1455 N N . VAL A 1 182 ? -1.783 10.333 11.476 1.00 90.75 182 VAL A N 1
ATOM 1456 C CA . VAL A 1 182 ? -2.998 10.276 12.311 1.00 90.75 182 VAL A CA 1
ATOM 1457 C C . VAL A 1 182 ? -3.335 8.872 12.803 1.00 90.75 182 VAL A C 1
ATOM 1459 O O . VAL A 1 182 ? -4.054 8.731 13.786 1.00 90.75 182 VAL A O 1
ATOM 1462 N N . THR A 1 183 ? -2.813 7.827 12.155 1.00 88.00 183 THR A N 1
ATOM 1463 C CA . THR A 1 183 ? -3.219 6.440 12.421 1.00 88.00 183 THR A CA 1
ATOM 1464 C C . THR A 1 183 ? -2.905 6.002 13.852 1.00 88.00 183 THR A C 1
ATOM 1466 O O . THR A 1 183 ? -3.798 5.515 14.540 1.00 88.00 183 THR A O 1
ATOM 1469 N N . ILE A 1 184 ? -1.668 6.185 14.324 1.00 93.12 184 ILE A N 1
ATOM 1470 C CA . ILE A 1 184 ? -1.263 5.721 15.663 1.00 93.12 184 ILE A CA 1
ATOM 1471 C C . ILE A 1 184 ? -2.007 6.478 16.778 1.00 93.12 184 ILE A C 1
ATOM 1473 O O . ILE A 1 184 ? -2.626 5.811 17.611 1.00 93.12 184 ILE A O 1
ATOM 1477 N N . PRO A 1 185 ? -2.032 7.829 16.799 1.00 93.31 185 PRO A N 1
ATOM 1478 C CA . PRO A 1 185 ? -2.788 8.563 17.811 1.00 93.31 185 PRO A CA 1
ATOM 1479 C C . PRO A 1 185 ? -4.274 8.200 17.815 1.00 93.31 185 PRO A C 1
ATOM 1481 O O . PRO A 1 185 ? -4.852 8.031 18.885 1.00 93.31 185 PRO A O 1
ATOM 1484 N N . LEU A 1 186 ? -4.878 8.026 16.633 1.00 92.44 186 LEU A N 1
ATOM 1485 C CA . LEU A 1 186 ? -6.282 7.649 16.508 1.00 92.44 186 LEU A CA 1
ATOM 1486 C C . LEU A 1 186 ? -6.559 6.242 17.049 1.00 92.44 186 LEU A C 1
ATOM 1488 O O . LEU A 1 186 ? -7.570 6.040 17.716 1.00 92.44 186 LEU A O 1
ATOM 1492 N N . ILE A 1 187 ? -5.682 5.265 16.799 1.00 92.12 187 ILE A N 1
ATOM 1493 C CA . ILE A 1 187 ? -5.816 3.911 17.364 1.00 92.12 187 ILE A CA 1
ATOM 1494 C C . ILE A 1 187 ? -5.796 3.976 18.893 1.00 92.12 187 ILE A C 1
ATOM 1496 O O . ILE A 1 187 ? -6.666 3.399 19.540 1.00 92.12 187 ILE A O 1
ATOM 1500 N N . VAL A 1 188 ? -4.845 4.713 19.472 1.00 94.75 188 VAL A N 1
ATOM 1501 C CA . VAL A 1 188 ? -4.724 4.829 20.930 1.00 94.75 188 VAL A CA 1
ATOM 1502 C C . VAL A 1 188 ? -5.969 5.471 21.531 1.00 94.75 188 VAL A C 1
ATOM 1504 O O . VAL A 1 188 ? -6.572 4.901 22.439 1.00 94.75 188 VAL A O 1
ATOM 1507 N N . THR A 1 189 ? -6.374 6.637 21.023 1.00 94.88 189 THR A N 1
ATOM 1508 C CA . THR A 1 189 ? -7.530 7.359 21.563 1.00 94.88 189 THR A CA 1
ATOM 1509 C C . THR A 1 189 ? -8.823 6.578 21.353 1.00 94.88 189 THR A C 1
ATOM 1511 O O . THR A 1 189 ? -9.584 6.430 22.301 1.00 94.88 189 THR A O 1
ATOM 1514 N N . SER A 1 190 ? -9.051 5.993 20.173 1.00 92.38 190 SER A N 1
ATOM 1515 C CA . SER A 1 190 ? -10.268 5.216 19.881 1.00 92.38 190 SER A CA 1
ATOM 1516 C C . SER A 1 190 ? -10.402 3.939 20.712 1.00 92.38 190 SER A C 1
ATOM 1518 O O . SER A 1 190 ? -11.496 3.620 21.175 1.00 92.38 190 SER A O 1
ATOM 1520 N N . LEU A 1 191 ? -9.314 3.195 20.932 1.00 93.00 191 LEU A N 1
ATOM 1521 C CA . LEU A 1 191 ? -9.369 1.959 21.713 1.00 93.00 191 LEU A CA 1
ATOM 1522 C C . LEU A 1 191 ? -9.540 2.238 23.202 1.00 93.00 191 LEU A C 1
ATOM 1524 O O . LEU A 1 191 ? -10.323 1.551 23.859 1.00 93.00 191 LEU A O 1
ATOM 1528 N N . VAL A 1 192 ? -8.841 3.244 23.737 1.00 94.00 192 VAL A N 1
ATOM 1529 C CA . VAL A 1 192 ? -8.964 3.602 25.154 1.00 94.00 192 VAL A CA 1
ATOM 1530 C C . VAL A 1 192 ? -10.381 4.089 25.461 1.00 94.00 192 VAL A C 1
ATOM 1532 O O . VAL A 1 192 ? -10.993 3.582 26.402 1.00 94.00 192 VAL A O 1
ATOM 1535 N N . THR A 1 193 ? -10.937 5.000 24.654 1.00 90.94 193 THR A N 1
ATOM 1536 C CA . THR A 1 193 ? -12.319 5.489 24.829 1.00 90.94 193 THR A CA 1
ATOM 1537 C C . THR A 1 193 ? -13.343 4.385 24.604 1.00 90.94 193 THR A C 1
ATOM 1539 O O . THR A 1 193 ? -14.251 4.207 25.418 1.00 90.94 193 THR A O 1
ATOM 1542 N N . GLY A 1 194 ? -13.156 3.581 23.553 1.00 88.94 194 GLY A N 1
ATOM 1543 C CA . GLY A 1 194 ? -14.026 2.460 23.221 1.00 88.94 194 GLY A CA 1
ATOM 1544 C C . GLY A 1 194 ? -14.137 1.466 24.371 1.00 88.94 194 GLY A C 1
ATOM 1545 O O . GLY A 1 194 ? -15.244 1.119 24.779 1.00 88.94 194 GLY A O 1
ATOM 1546 N N . VAL A 1 195 ? -13.009 1.061 24.962 1.00 89.19 195 VAL A N 1
ATOM 1547 C CA . VAL A 1 195 ? -13.009 0.149 26.113 1.00 89.19 195 VAL A CA 1
ATOM 1548 C C . VAL A 1 195 ? -13.568 0.823 27.361 1.00 89.19 195 VAL A C 1
ATOM 1550 O O . VAL A 1 195 ? -14.439 0.241 28.006 1.00 89.19 195 VAL A O 1
ATOM 1553 N N . ALA A 1 196 ? -13.113 2.037 27.692 1.00 86.00 196 ALA A N 1
ATOM 1554 C CA . ALA A 1 196 ? -13.545 2.755 28.893 1.00 86.00 196 ALA A CA 1
ATOM 1555 C C . ALA A 1 196 ? -15.065 3.007 28.923 1.00 86.00 196 ALA A C 1
ATOM 1557 O O . ALA A 1 196 ? -15.665 3.021 29.998 1.00 86.00 196 ALA A O 1
ATOM 1558 N N . SER A 1 197 ? -15.708 3.128 27.756 1.00 83.25 197 SER A N 1
ATOM 1559 C CA . SER A 1 197 ? -17.157 3.339 27.641 1.00 83.25 197 SER A CA 1
ATOM 1560 C C . SER A 1 197 ? -18.025 2.136 28.037 1.00 83.25 197 SER A C 1
ATOM 1562 O O . SER A 1 197 ? -19.205 2.308 28.338 1.00 83.25 197 SER A O 1
ATOM 1564 N N . LEU A 1 198 ? -17.461 0.924 28.106 1.00 80.06 198 LEU A N 1
ATOM 1565 C CA . LEU A 1 198 ? -18.218 -0.319 28.317 1.00 80.06 198 LEU A CA 1
ATOM 1566 C C . LEU A 1 198 ? -18.691 -0.542 29.767 1.00 80.06 198 LEU A C 1
ATOM 1568 O O . LEU A 1 198 ? -19.340 -1.549 30.044 1.00 80.06 198 LEU A O 1
ATOM 1572 N N . GLY A 1 199 ? -18.372 0.357 30.707 1.00 68.12 199 GLY A N 1
ATOM 1573 C CA . GLY A 1 199 ? -18.964 0.421 32.054 1.00 68.12 199 GLY A CA 1
ATOM 1574 C C . GLY A 1 199 ? -18.692 -0.764 33.000 1.00 68.12 199 GLY A C 1
ATOM 1575 O O . GLY A 1 199 ? -19.001 -0.677 34.187 1.00 68.12 199 GLY A O 1
ATOM 1576 N N . GLY A 1 200 ? -18.099 -1.873 32.531 1.00 76.69 200 GLY A N 1
ATOM 1577 C CA . GLY A 1 200 ? -17.807 -3.041 33.363 1.00 76.69 200 GLY A CA 1
ATOM 1578 C C . GLY A 1 200 ? -16.882 -4.090 32.731 1.00 76.69 200 GLY A C 1
ATOM 1579 O O . GLY A 1 200 ? -17.048 -4.524 31.591 1.00 76.69 200 GLY A O 1
ATOM 1580 N N . THR A 1 201 ? -15.939 -4.600 33.529 1.00 74.06 201 THR A N 1
ATOM 1581 C CA . THR A 1 201 ? -14.904 -5.561 33.088 1.00 74.06 201 THR A CA 1
ATOM 1582 C C . THR A 1 201 ? -15.453 -6.941 32.697 1.00 74.06 201 THR A C 1
ATOM 1584 O O . THR A 1 201 ? -14.909 -7.599 31.809 1.00 74.06 201 THR A O 1
ATOM 1587 N N . ARG A 1 202 ? -16.561 -7.393 33.307 1.00 78.62 202 ARG A N 1
ATOM 1588 C CA . ARG A 1 202 ? -17.188 -8.695 32.993 1.00 78.62 202 ARG A CA 1
ATOM 1589 C C . ARG A 1 202 ? -17.868 -8.708 31.621 1.00 78.62 202 ARG A C 1
ATOM 1591 O O . ARG A 1 202 ? -17.886 -9.746 30.958 1.00 78.62 202 ARG A O 1
ATOM 1598 N N . GLN A 1 203 ? -18.425 -7.573 31.199 1.00 76.62 203 GLN A N 1
ATOM 1599 C CA . GLN A 1 203 ? -19.022 -7.426 29.870 1.00 76.62 203 GLN A CA 1
ATOM 1600 C C . GLN A 1 203 ? -17.930 -7.418 28.796 1.00 76.62 203 GLN A C 1
ATOM 1602 O O . GLN A 1 203 ? -18.059 -8.128 27.798 1.00 76.62 203 GLN A O 1
ATOM 1607 N N . LEU A 1 204 ? -16.814 -6.732 29.070 1.00 80.56 204 LEU A N 1
ATOM 1608 C CA . LEU A 1 204 ? -15.650 -6.696 28.190 1.00 80.56 204 LEU A CA 1
ATOM 1609 C C . LEU A 1 204 ? -15.089 -8.094 27.902 1.00 80.56 204 LEU A C 1
ATOM 1611 O O . LEU A 1 204 ? -14.922 -8.441 26.740 1.00 80.56 204 LEU A O 1
ATOM 1615 N N . GLY A 1 205 ? -14.852 -8.926 28.924 1.00 82.69 205 GLY A N 1
ATOM 1616 C CA . GLY A 1 205 ? -14.297 -10.272 28.715 1.00 82.69 205 GLY A CA 1
ATOM 1617 C C . GLY A 1 205 ? -15.190 -11.173 27.850 1.00 82.69 205 GLY A C 1
ATOM 1618 O O . GLY A 1 205 ? -14.704 -11.895 26.979 1.00 82.69 205 GLY A O 1
ATOM 1619 N N . ARG A 1 206 ? -16.517 -11.090 28.034 1.00 85.12 206 ARG A N 1
ATOM 1620 C CA . ARG A 1 206 ? -17.487 -11.839 27.218 1.00 85.12 206 ARG A CA 1
ATOM 1621 C C . ARG A 1 206 ? -17.516 -11.343 25.773 1.00 85.12 206 ARG A C 1
ATOM 1623 O O . ARG A 1 206 ? -17.601 -12.164 24.862 1.00 85.12 206 ARG A O 1
ATOM 1630 N N . LEU A 1 207 ? -17.481 -10.026 25.575 1.00 86.38 207 LEU A N 1
ATOM 1631 C CA . LEU A 1 207 ? -17.423 -9.419 24.248 1.00 86.38 207 LEU A CA 1
ATOM 1632 C C . LEU A 1 207 ? -16.123 -9.815 23.543 1.00 86.38 207 LEU A C 1
ATOM 1634 O O . LEU A 1 207 ? -16.175 -10.341 22.440 1.00 86.38 207 LEU A O 1
ATOM 1638 N N . PHE A 1 208 ? -14.985 -9.666 24.220 1.00 85.56 208 PHE A N 1
ATOM 1639 C CA . PHE A 1 208 ? -13.656 -9.974 23.702 1.00 85.56 208 PHE A CA 1
ATOM 1640 C C . PHE A 1 208 ? -13.550 -11.405 23.165 1.00 85.56 208 PHE A C 1
ATOM 1642 O O . PHE A 1 208 ? -13.192 -11.590 22.005 1.00 85.56 208 PHE A O 1
ATOM 1649 N N . TRP A 1 209 ? -13.927 -12.420 23.953 1.00 88.00 209 TRP A N 1
ATOM 1650 C CA . TRP A 1 209 ? -13.821 -13.810 23.494 1.00 88.00 209 TRP A CA 1
ATOM 1651 C C . TRP A 1 209 ? -14.781 -14.135 22.344 1.00 88.00 209 TRP A C 1
ATOM 1653 O O . TRP A 1 209 ? -14.411 -14.846 21.412 1.00 88.00 209 TRP A O 1
ATOM 1663 N N . ARG A 1 210 ? -16.004 -13.582 22.361 1.00 90.06 210 ARG A N 1
ATOM 1664 C CA . ARG A 1 210 ? -16.949 -13.730 21.240 1.00 90.06 210 ARG A CA 1
ATOM 1665 C C . ARG A 1 210 ? -16.402 -13.095 19.965 1.00 90.06 210 ARG A C 1
ATOM 1667 O O . ARG A 1 210 ? -16.523 -13.691 18.901 1.00 90.06 210 ARG A O 1
ATOM 1674 N N . THR A 1 211 ? -15.780 -11.927 20.084 1.00 88.69 211 THR A N 1
ATOM 1675 C CA . THR A 1 211 ? -15.158 -11.209 18.971 1.00 88.69 211 THR A CA 1
ATOM 1676 C C . THR A 1 211 ? -13.937 -11.954 18.430 1.00 88.69 211 THR A C 1
ATOM 1678 O O . THR A 1 211 ? -13.821 -12.095 17.218 1.00 88.69 211 THR A O 1
ATOM 1681 N N . ILE A 1 212 ? -13.074 -12.509 19.291 1.00 90.50 212 ILE A N 1
ATOM 1682 C CA . ILE A 1 212 ? -11.963 -13.380 18.867 1.00 90.50 212 ILE A CA 1
ATOM 1683 C C . ILE A 1 212 ? -12.487 -14.602 18.120 1.00 90.50 212 ILE A C 1
ATOM 1685 O O . ILE A 1 212 ? -12.045 -14.869 17.007 1.00 90.50 212 ILE A O 1
ATOM 1689 N N . ALA A 1 213 ? -13.442 -15.331 18.702 1.00 91.44 213 ALA A N 1
ATOM 1690 C CA . ALA A 1 213 ? -14.004 -16.517 18.067 1.00 91.44 213 ALA A CA 1
ATOM 1691 C C . ALA A 1 213 ? -14.633 -16.174 16.707 1.00 91.44 213 ALA A C 1
ATOM 1693 O O . ALA A 1 213 ? -14.421 -16.892 15.729 1.00 91.44 213 ALA A O 1
ATOM 1694 N N . TYR A 1 214 ? -15.349 -15.048 16.628 1.00 91.31 214 TYR A N 1
ATOM 1695 C CA . TYR A 1 214 ? -15.909 -14.534 15.384 1.00 91.31 214 TYR A CA 1
ATOM 1696 C C . TYR A 1 214 ? -14.818 -14.241 14.348 1.00 91.31 214 TYR A C 1
ATOM 1698 O O . TYR A 1 214 ? -14.889 -14.795 13.255 1.00 91.31 214 TYR A O 1
ATOM 1706 N N . TYR A 1 215 ? -13.792 -13.452 14.689 1.00 91.19 215 TYR A N 1
ATOM 1707 C CA . TYR A 1 215 ? -12.718 -13.093 13.757 1.00 91.19 215 TYR A CA 1
ATOM 1708 C C . TYR A 1 215 ? -11.872 -14.286 13.321 1.00 91.19 215 TYR A C 1
ATOM 1710 O O . TYR A 1 215 ? -11.502 -14.361 12.152 1.00 91.19 215 TYR A O 1
ATOM 1718 N N . LEU A 1 216 ? -11.584 -15.235 14.214 1.00 92.19 216 LEU A N 1
ATOM 1719 C CA . LEU A 1 216 ? -10.858 -16.455 13.855 1.00 92.19 216 LEU A CA 1
ATOM 1720 C C . LEU A 1 216 ? -11.669 -17.304 12.876 1.00 92.19 216 LEU A C 1
ATOM 1722 O O . LEU A 1 216 ? -11.138 -17.759 11.866 1.00 92.19 216 LEU A O 1
ATOM 1726 N N . THR A 1 217 ? -12.967 -17.467 13.138 1.00 92.19 217 THR A N 1
ATOM 1727 C CA . THR A 1 217 ? -13.847 -18.252 12.267 1.00 92.19 217 THR A CA 1
ATOM 1728 C C . THR A 1 217 ? -14.022 -17.576 10.908 1.00 92.19 217 THR A C 1
ATOM 1730 O O . THR A 1 217 ? -13.883 -18.228 9.876 1.00 92.19 217 THR A O 1
ATOM 1733 N N . THR A 1 218 ? -14.284 -16.267 10.870 1.00 93.62 218 THR A N 1
ATOM 1734 C CA . THR A 1 218 ? -14.457 -15.533 9.607 1.00 93.62 218 THR A CA 1
ATOM 1735 C C . THR A 1 218 ? -13.165 -15.471 8.805 1.00 93.62 218 THR A C 1
ATOM 1737 O O . THR A 1 218 ? -13.215 -15.673 7.596 1.00 93.62 218 THR A O 1
ATOM 1740 N N . SER A 1 219 ? -12.013 -15.283 9.455 1.00 93.44 219 SER A N 1
ATOM 1741 C CA . SER A 1 219 ? -10.704 -15.287 8.788 1.00 93.44 219 SER A CA 1
ATOM 1742 C C . SER A 1 219 ? -10.367 -16.662 8.222 1.00 93.44 219 SER A C 1
ATOM 1744 O O . SER A 1 219 ? -9.936 -16.751 7.078 1.00 93.44 219 SER A O 1
ATOM 1746 N N . ALA A 1 220 ? -10.623 -17.743 8.966 1.00 94.25 220 ALA A N 1
ATOM 1747 C CA . ALA A 1 220 ? -10.436 -19.100 8.457 1.00 94.25 220 ALA A CA 1
ATOM 1748 C C . ALA A 1 220 ? -11.310 -19.353 7.217 1.00 94.25 220 ALA A C 1
ATOM 1750 O O . ALA A 1 220 ? -10.818 -19.827 6.194 1.00 94.25 220 ALA A O 1
ATOM 1751 N N . LEU A 1 221 ? -12.587 -18.957 7.264 1.00 94.31 221 LEU A N 1
ATOM 1752 C CA . LEU A 1 221 ? -13.492 -19.053 6.116 1.00 94.31 221 LEU A CA 1
ATOM 1753 C C . LEU A 1 221 ? -13.047 -18.173 4.937 1.00 94.31 221 LEU A C 1
ATOM 1755 O O . LEU A 1 221 ? -13.163 -18.595 3.785 1.00 94.31 221 LEU A O 1
ATOM 1759 N N . ALA A 1 222 ? -12.523 -16.974 5.197 1.00 94.69 222 ALA A N 1
ATOM 1760 C CA . ALA A 1 222 ? -11.983 -16.083 4.172 1.00 94.69 222 ALA A CA 1
ATOM 1761 C C . ALA A 1 222 ? -10.749 -16.690 3.493 1.00 94.69 222 ALA A C 1
ATOM 1763 O O . ALA A 1 222 ? -10.675 -16.694 2.267 1.00 94.69 222 ALA A O 1
ATOM 1764 N N . VAL A 1 223 ? -9.822 -17.263 4.269 1.00 94.88 223 VAL A N 1
ATOM 1765 C CA . VAL A 1 223 ? -8.632 -17.955 3.751 1.00 94.88 223 VAL A CA 1
ATOM 1766 C C . VAL A 1 223 ? -9.040 -19.149 2.894 1.00 94.88 223 VAL A C 1
ATOM 1768 O O . VAL A 1 223 ? -8.555 -19.275 1.776 1.00 94.88 223 VAL A O 1
ATOM 1771 N N . VAL A 1 224 ? -9.977 -19.981 3.358 1.00 95.06 224 VAL A N 1
ATOM 1772 C CA . VAL A 1 224 ? -10.498 -21.111 2.569 1.00 95.06 224 VAL A CA 1
ATOM 1773 C C . VAL A 1 224 ? -11.127 -20.628 1.262 1.00 95.06 224 VAL A C 1
ATOM 1775 O O . VAL A 1 224 ? -10.854 -21.193 0.207 1.00 95.06 224 VAL A O 1
ATOM 1778 N N . THR A 1 225 ? -11.920 -19.554 1.306 1.00 94.19 225 THR A N 1
ATOM 1779 C CA . THR A 1 225 ? -12.542 -18.963 0.109 1.00 94.19 225 THR A CA 1
ATOM 1780 C C . THR A 1 225 ? -11.485 -18.438 -0.865 1.00 94.19 225 THR A C 1
ATOM 1782 O O . THR A 1 225 ? -11.546 -18.728 -2.057 1.00 94.19 225 THR A O 1
ATOM 1785 N N . GLY A 1 226 ? -10.491 -17.701 -0.364 1.00 93.31 226 GLY A N 1
ATOM 1786 C CA . GLY A 1 226 ? -9.392 -17.169 -1.168 1.00 93.31 226 GLY A CA 1
ATOM 1787 C C . GLY A 1 226 ? -8.563 -18.279 -1.810 1.00 93.31 226 GLY A C 1
ATOM 1788 O O . GLY A 1 226 ? -8.320 -18.239 -3.012 1.00 93.31 226 GLY A O 1
ATOM 1789 N N . LEU A 1 227 ? -8.203 -19.311 -1.042 1.00 93.62 227 LEU A N 1
ATOM 1790 C CA . LEU A 1 227 ? -7.490 -20.482 -1.553 1.00 93.62 227 LEU A CA 1
ATOM 1791 C C . LEU A 1 227 ? -8.314 -21.239 -2.596 1.00 93.62 227 LEU A C 1
ATOM 1793 O O . LEU A 1 227 ? -7.759 -21.653 -3.608 1.00 93.62 227 LEU A O 1
ATOM 1797 N N . ALA A 1 228 ? -9.622 -21.400 -2.389 1.00 94.12 228 ALA A N 1
ATOM 1798 C CA . ALA A 1 228 ? -10.494 -22.038 -3.370 1.00 94.12 228 ALA A CA 1
ATOM 1799 C C . ALA A 1 228 ? -10.524 -21.251 -4.689 1.00 94.12 228 ALA A C 1
ATOM 1801 O O . ALA A 1 228 ? -10.341 -21.834 -5.751 1.00 94.12 228 ALA A O 1
ATOM 1802 N N . VAL A 1 229 ? -10.685 -19.925 -4.634 1.00 93.31 229 VAL A N 1
ATOM 1803 C CA . VAL A 1 229 ? -10.697 -19.076 -5.837 1.00 93.31 229 VAL A CA 1
ATOM 1804 C C . VAL A 1 229 ? -9.340 -19.090 -6.549 1.00 93.31 229 VAL A C 1
ATOM 1806 O O . VAL A 1 229 ? -9.292 -19.255 -7.768 1.00 93.31 229 VAL A O 1
ATOM 1809 N N . LEU A 1 230 ? -8.234 -18.969 -5.809 1.00 90.56 230 LEU A N 1
ATOM 1810 C CA . LEU A 1 230 ? -6.883 -18.986 -6.380 1.00 90.56 230 LEU A CA 1
ATOM 1811 C C . LEU A 1 230 ? -6.538 -20.332 -7.031 1.00 90.56 230 LEU A C 1
ATOM 1813 O O . LEU A 1 230 ? -5.962 -20.335 -8.116 1.00 90.56 230 LEU A O 1
ATOM 1817 N N . ASN A 1 231 ? -6.934 -21.450 -6.413 1.00 91.19 231 ASN A N 1
ATOM 1818 C CA . ASN A 1 231 ? -6.738 -22.797 -6.961 1.00 91.19 231 ASN A CA 1
ATOM 1819 C C . ASN A 1 231 ? -7.664 -23.126 -8.139 1.00 91.19 231 ASN A C 1
ATOM 1821 O O . ASN A 1 231 ? -7.457 -24.138 -8.789 1.00 91.19 231 ASN A O 1
ATOM 1825 N N . VAL A 1 232 ? -8.699 -22.327 -8.405 1.00 91.38 232 VAL A N 1
ATOM 1826 C CA . VAL A 1 232 ? -9.554 -22.504 -9.591 1.00 91.38 232 VAL A CA 1
ATOM 1827 C C . VAL A 1 232 ? -9.077 -21.624 -10.745 1.00 91.38 232 VAL A C 1
ATOM 1829 O O . VAL A 1 232 ? -9.078 -22.059 -11.893 1.00 91.38 232 VAL A O 1
ATOM 1832 N N . ILE A 1 233 ? -8.678 -20.379 -10.463 1.00 89.19 233 ILE A N 1
ATOM 1833 C CA . ILE A 1 233 ? -8.310 -19.409 -11.506 1.00 89.19 233 ILE A CA 1
ATOM 1834 C C . ILE A 1 233 ? -6.847 -19.554 -11.940 1.00 89.19 233 ILE A C 1
ATOM 1836 O O . ILE A 1 233 ? -6.537 -19.241 -13.089 1.00 89.19 233 ILE A O 1
ATOM 1840 N N . HIS A 1 234 ? -5.960 -20.000 -11.043 1.00 87.31 234 HIS A N 1
ATOM 1841 C CA . HIS A 1 234 ? -4.511 -20.058 -11.266 1.00 87.31 234 HIS A CA 1
ATOM 1842 C C . HIS A 1 234 ? -3.950 -18.758 -11.882 1.00 87.31 234 HIS A C 1
ATOM 1844 O O . HIS A 1 234 ? -3.353 -18.773 -12.960 1.00 87.31 234 HIS A O 1
ATOM 1850 N N . PRO A 1 235 ? -4.123 -17.587 -11.230 1.00 82.56 235 PRO A N 1
ATOM 1851 C CA . PRO A 1 235 ? -3.730 -16.310 -11.830 1.00 82.56 235 PRO A CA 1
ATOM 1852 C C . PRO A 1 235 ? -2.212 -16.174 -12.047 1.00 82.56 235 PRO A C 1
ATOM 1854 O O . PRO A 1 235 ? -1.789 -15.327 -12.830 1.00 82.56 235 PRO A O 1
ATOM 1857 N N . GLY A 1 236 ? -1.401 -16.997 -11.369 1.00 76.00 236 GLY A N 1
ATOM 1858 C CA . GLY A 1 236 ? 0.060 -16.993 -11.474 1.00 76.00 236 GLY A CA 1
ATOM 1859 C C . GLY A 1 236 ? 0.596 -17.493 -12.816 1.00 76.00 236 GLY A C 1
ATOM 1860 O O . GLY A 1 236 ? 1.618 -16.989 -13.269 1.00 76.00 236 GLY A O 1
ATOM 1861 N N . ASP A 1 237 ? -0.122 -18.387 -13.502 1.00 77.25 237 ASP A N 1
ATOM 1862 C CA . ASP A 1 237 ? 0.327 -18.977 -14.775 1.00 77.25 237 ASP A CA 1
ATOM 1863 C C . ASP A 1 237 ? 0.407 -17.946 -15.911 1.00 77.25 237 ASP A C 1
ATOM 1865 O O . ASP A 1 237 ? 1.047 -18.170 -16.935 1.00 77.25 237 ASP A O 1
ATOM 1869 N N . ARG A 1 238 ? -0.268 -16.805 -15.738 1.00 67.94 238 ARG A N 1
ATOM 1870 C CA . ARG A 1 238 ? -0.361 -15.721 -16.726 1.00 67.94 238 ARG A CA 1
ATOM 1871 C C . ARG A 1 238 ? 0.472 -14.499 -16.348 1.00 67.94 238 ARG A C 1
ATOM 1873 O O . ARG A 1 238 ? 0.514 -13.536 -17.109 1.00 67.94 238 ARG A O 1
ATOM 1880 N N . ALA A 1 239 ? 1.107 -14.514 -15.177 1.00 63.88 239 ALA A N 1
ATOM 1881 C CA . ALA A 1 239 ? 1.936 -13.425 -14.694 1.00 63.88 239 ALA A CA 1
ATOM 1882 C C . ALA A 1 239 ? 3.409 -13.727 -15.001 1.00 63.88 239 ALA A C 1
ATOM 1884 O O . ALA A 1 239 ? 4.143 -14.241 -14.159 1.00 63.88 239 ALA A O 1
ATOM 1885 N N . GLU A 1 240 ? 3.868 -13.381 -16.205 1.00 55.84 240 GLU A N 1
ATOM 1886 C CA . GLU A 1 240 ? 5.303 -13.335 -16.501 1.00 55.84 240 GLU A CA 1
ATOM 1887 C C . GLU A 1 240 ? 5.923 -12.133 -15.770 1.00 55.84 240 GLU A C 1
ATOM 1889 O O . GLU A 1 240 ? 6.055 -11.038 -16.312 1.00 55.84 240 GLU A O 1
ATOM 1894 N N . LEU A 1 241 ? 6.246 -12.304 -14.486 1.00 57.00 241 LEU A N 1
ATOM 1895 C CA . LEU A 1 241 ? 6.977 -11.300 -13.720 1.00 57.00 241 LEU A CA 1
ATOM 1896 C C . LEU A 1 241 ? 8.483 -11.480 -13.984 1.00 57.00 241 LEU A C 1
ATOM 1898 O O . LEU A 1 241 ? 9.026 -12.524 -13.617 1.00 57.00 241 LEU A O 1
ATOM 1902 N N . PRO A 1 242 ? 9.201 -10.467 -14.517 1.00 51.28 242 PRO A N 1
ATOM 1903 C CA . PRO A 1 242 ? 10.638 -10.564 -14.806 1.00 51.28 242 PRO A CA 1
ATOM 1904 C C . PRO A 1 242 ? 11.527 -10.836 -13.573 1.00 51.28 242 PRO A C 1
ATOM 1906 O O . PRO A 1 242 ? 12.732 -11.020 -13.710 1.00 51.28 242 PRO A O 1
ATOM 1909 N N . VAL A 1 243 ? 10.948 -10.838 -12.367 1.00 51.78 243 VAL A N 1
ATOM 1910 C CA . VAL A 1 243 ? 11.638 -10.902 -11.067 1.00 51.78 243 VAL A CA 1
ATOM 1911 C C . VAL A 1 243 ? 11.390 -12.231 -10.327 1.00 51.78 243 VAL A C 1
ATOM 1913 O O . VAL A 1 243 ? 12.030 -12.498 -9.313 1.00 51.78 243 VAL A O 1
ATOM 1916 N N . ALA A 1 244 ? 10.502 -13.106 -10.818 1.00 48.25 244 ALA A N 1
ATOM 1917 C CA . ALA A 1 244 ? 10.083 -14.300 -10.070 1.00 48.25 244 ALA A CA 1
ATOM 1918 C C . ALA A 1 244 ? 11.185 -15.367 -9.899 1.00 48.25 244 ALA A C 1
ATOM 1920 O O . ALA A 1 244 ? 11.133 -16.164 -8.966 1.00 48.25 244 ALA A O 1
ATOM 1921 N N . SER A 1 245 ? 12.211 -15.375 -10.752 1.00 46.81 245 SER A N 1
ATOM 1922 C CA . SER A 1 245 ? 13.271 -16.391 -10.733 1.00 46.81 245 SER A CA 1
ATOM 1923 C C . SER A 1 245 ? 14.421 -16.112 -9.753 1.00 46.81 245 SER A C 1
ATOM 1925 O O . SER A 1 245 ? 15.265 -16.984 -9.568 1.00 46.81 245 SER A O 1
ATOM 1927 N N . ALA A 1 246 ? 14.468 -14.943 -9.098 1.00 46.94 246 ALA A N 1
ATOM 1928 C CA . ALA A 1 246 ? 15.626 -14.528 -8.293 1.00 46.94 246 ALA A CA 1
ATOM 1929 C C . ALA A 1 246 ? 15.440 -14.582 -6.761 1.00 46.94 246 ALA A C 1
ATOM 1931 O O . ALA A 1 246 ? 16.410 -14.349 -6.044 1.00 46.94 246 ALA A O 1
ATOM 1932 N N . MET A 1 247 ? 14.243 -14.870 -6.228 1.00 47.66 247 MET A N 1
ATOM 1933 C CA . MET A 1 247 ? 13.987 -14.786 -4.774 1.00 47.66 247 MET A CA 1
ATOM 1934 C C . MET A 1 247 ? 13.093 -15.900 -4.209 1.00 47.66 247 MET A C 1
ATOM 1936 O O . MET A 1 247 ? 12.201 -15.636 -3.405 1.00 47.66 247 MET A O 1
ATOM 1940 N N . ILE A 1 248 ? 13.348 -17.165 -4.553 1.00 50.69 248 ILE A N 1
ATOM 1941 C CA . ILE A 1 248 ? 12.885 -18.270 -3.697 1.00 50.69 248 ILE A CA 1
ATOM 1942 C C . ILE A 1 248 ? 13.926 -18.457 -2.592 1.00 50.69 248 ILE A C 1
ATOM 1944 O O . ILE A 1 248 ? 14.772 -19.347 -2.636 1.00 50.69 248 ILE A O 1
ATOM 1948 N N . THR A 1 249 ? 13.895 -17.572 -1.598 1.00 50.53 249 THR A N 1
ATOM 1949 C CA . THR A 1 249 ? 14.551 -17.855 -0.322 1.00 50.53 249 THR A CA 1
ATOM 1950 C C . THR A 1 249 ? 13.675 -18.879 0.385 1.00 50.53 249 THR A C 1
ATOM 1952 O O . THR A 1 249 ? 12.531 -18.578 0.722 1.00 50.53 249 THR A O 1
ATOM 1955 N N . HIS A 1 250 ? 14.183 -20.093 0.597 1.00 49.12 250 HIS A N 1
ATOM 1956 C CA . HIS A 1 250 ? 13.547 -21.055 1.493 1.00 49.12 250 HIS A CA 1
ATOM 1957 C C . HIS A 1 250 ? 13.513 -20.450 2.903 1.00 49.12 250 HIS A C 1
ATOM 1959 O O . HIS A 1 250 ? 14.471 -20.565 3.665 1.00 49.12 250 HIS A O 1
ATOM 1965 N N . GLN A 1 251 ? 12.423 -19.761 3.244 1.00 57.53 251 GLN A N 1
ATOM 1966 C CA . GLN A 1 251 ? 12.142 -19.381 4.620 1.00 57.53 251 GLN A CA 1
ATOM 1967 C C . GLN A 1 251 ? 12.007 -20.679 5.420 1.00 57.53 251 GLN A C 1
ATOM 1969 O O . GLN A 1 251 ? 11.144 -21.508 5.131 1.00 57.53 251 GLN A O 1
ATOM 1974 N N . GLN A 1 252 ? 12.905 -20.879 6.386 1.00 59.09 252 GLN A N 1
ATOM 1975 C CA . GLN A 1 252 ? 12.826 -21.989 7.329 1.00 59.09 252 GLN A CA 1
ATOM 1976 C C . GLN A 1 252 ? 11.443 -21.992 7.984 1.00 59.09 252 GLN A C 1
ATOM 1978 O O . GLN A 1 252 ? 10.992 -20.968 8.500 1.00 59.09 252 GLN A O 1
ATOM 1983 N N . ALA A 1 253 ? 10.770 -23.141 7.934 1.00 63.38 253 ALA A N 1
ATOM 1984 C CA . ALA A 1 253 ? 9.474 -23.323 8.565 1.00 63.38 253 ALA A CA 1
ATOM 1985 C C . ALA A 1 253 ? 9.627 -23.121 10.079 1.00 63.38 253 ALA A C 1
ATOM 1987 O O . ALA A 1 253 ? 10.236 -23.943 10.761 1.00 63.38 253 ALA A O 1
ATOM 1988 N N . GLN A 1 254 ? 9.107 -22.005 10.591 1.00 76.19 254 GLN A N 1
ATOM 1989 C CA . GLN A 1 254 ? 9.043 -21.748 12.027 1.00 76.19 254 GLN A CA 1
ATOM 1990 C C . GLN A 1 254 ? 8.087 -22.749 12.676 1.00 76.19 254 GLN A C 1
ATOM 1992 O O . GLN A 1 254 ? 7.034 -23.070 12.115 1.00 76.19 254 GLN A O 1
ATOM 1997 N N . SER A 1 255 ? 8.433 -23.242 13.865 1.00 88.56 255 SER A N 1
ATOM 1998 C CA . SER A 1 255 ? 7.515 -24.102 14.610 1.00 88.56 255 SER A CA 1
ATOM 1999 C C . SER A 1 255 ? 6.285 -23.304 15.065 1.00 88.56 255 SER A C 1
ATOM 2001 O O . SER A 1 255 ? 6.367 -22.111 15.364 1.00 88.56 255 SER A O 1
ATOM 2003 N N . VAL A 1 256 ? 5.124 -23.961 15.172 1.00 85.06 256 VAL A N 1
ATOM 2004 C CA . VAL A 1 256 ? 3.881 -23.310 15.642 1.00 85.06 256 VAL A CA 1
ATOM 2005 C C . VAL A 1 256 ? 4.067 -22.688 17.034 1.00 85.06 256 VAL A C 1
ATOM 2007 O O . VAL A 1 256 ? 3.529 -21.617 17.314 1.00 85.06 256 VAL A O 1
ATOM 2010 N N . GLY A 1 257 ? 4.869 -23.331 17.891 1.00 89.69 257 GLY A N 1
ATOM 2011 C CA . GLY A 1 257 ? 5.199 -22.827 19.224 1.00 89.69 257 GLY A CA 1
ATOM 2012 C C . GLY A 1 257 ? 6.003 -21.525 19.192 1.00 89.69 257 GLY A C 1
ATOM 2013 O O . GLY A 1 257 ? 5.689 -20.604 19.942 1.00 89.69 257 GLY A O 1
ATOM 2014 N N . GLU A 1 258 ? 6.990 -21.410 18.301 1.00 88.69 258 GLU A N 1
ATOM 2015 C CA . GLU A 1 258 ? 7.761 -20.172 18.120 1.00 88.69 258 GLU A CA 1
ATOM 2016 C C . GLU A 1 258 ? 6.897 -19.041 17.573 1.00 88.69 258 GLU A C 1
ATOM 2018 O O . GLU A 1 258 ? 6.992 -17.920 18.061 1.00 88.69 258 GLU A O 1
ATOM 2023 N N . ILE A 1 259 ? 6.005 -19.325 16.619 1.00 88.56 259 ILE A N 1
ATOM 2024 C CA . ILE A 1 259 ? 5.073 -18.321 16.085 1.00 88.56 259 ILE A CA 1
ATOM 2025 C C . ILE A 1 259 ? 4.188 -17.772 17.208 1.00 88.56 259 ILE A C 1
ATOM 2027 O O . ILE A 1 259 ? 4.049 -16.557 17.347 1.00 88.56 259 ILE A O 1
ATOM 2031 N N . PHE A 1 260 ? 3.616 -18.651 18.037 1.00 89.38 260 PHE A N 1
ATOM 2032 C CA . PHE A 1 260 ? 2.774 -18.229 19.156 1.00 89.38 260 PHE A CA 1
ATOM 2033 C C . PHE A 1 260 ? 3.563 -17.436 20.201 1.00 89.38 260 PHE A C 1
ATOM 2035 O O . PHE A 1 260 ? 3.097 -16.398 20.670 1.00 89.38 260 PHE A O 1
ATOM 2042 N N . ARG A 1 261 ? 4.773 -17.889 20.541 1.00 89.69 261 ARG A N 1
ATOM 2043 C CA . ARG A 1 261 ? 5.655 -17.176 21.468 1.00 89.69 261 ARG A CA 1
ATOM 2044 C C . ARG A 1 261 ? 5.991 -15.776 20.949 1.00 89.69 261 ARG A C 1
ATOM 2046 O O . ARG A 1 261 ? 5.785 -14.808 21.674 1.00 89.69 261 ARG A O 1
ATOM 2053 N N . ASN A 1 262 ? 6.426 -15.673 19.695 1.00 90.31 262 ASN A N 1
ATOM 2054 C CA . ASN A 1 262 ? 6.745 -14.402 19.046 1.00 90.31 262 ASN A CA 1
ATOM 2055 C C . ASN A 1 262 ? 5.531 -13.466 19.031 1.00 90.31 262 ASN A C 1
ATOM 2057 O O . ASN A 1 262 ? 5.674 -12.269 19.261 1.00 90.31 262 ASN A O 1
ATOM 2061 N N . LEU A 1 263 ? 4.329 -14.004 18.805 1.00 89.69 263 LEU A N 1
ATOM 2062 C CA . LEU A 1 263 ? 3.096 -13.224 18.838 1.00 89.69 263 LEU A CA 1
ATOM 2063 C C . LEU A 1 263 ? 2.839 -12.633 20.231 1.00 89.69 263 LEU A C 1
ATOM 2065 O O . LEU A 1 263 ? 2.555 -11.444 20.341 1.00 89.69 263 LEU A O 1
ATOM 2069 N N . VAL A 1 264 ? 2.962 -13.433 21.295 1.00 90.12 264 VAL A N 1
ATOM 2070 C CA . VAL A 1 264 ? 2.766 -12.958 22.677 1.00 90.12 264 VAL A CA 1
ATOM 2071 C C . VAL A 1 264 ? 3.823 -11.923 23.066 1.00 90.12 264 VAL A C 1
ATOM 2073 O O . VAL A 1 264 ? 3.482 -10.902 23.661 1.00 90.12 264 VAL A O 1
ATOM 2076 N N . GLU A 1 265 ? 5.084 -12.143 22.696 1.00 89.62 265 GLU A N 1
ATOM 2077 C CA . GLU A 1 265 ? 6.168 -11.181 22.931 1.00 89.62 265 GLU A CA 1
ATOM 2078 C C . GLU A 1 265 ? 5.906 -9.849 22.201 1.00 89.62 265 GLU A C 1
ATOM 2080 O O . GLU A 1 265 ? 6.108 -8.783 22.776 1.00 89.62 265 GLU A O 1
ATOM 2085 N N . GLN A 1 266 ? 5.350 -9.883 20.985 1.00 90.94 266 GLN A N 1
ATOM 2086 C CA . GLN A 1 266 ? 4.941 -8.679 20.246 1.00 90.94 266 GLN A CA 1
ATOM 2087 C C . GLN A 1 266 ? 3.686 -7.994 20.819 1.00 90.94 266 GLN A C 1
ATOM 2089 O O . GLN A 1 266 ? 3.469 -6.809 20.567 1.00 90.94 266 GLN A O 1
ATOM 2094 N N . MET A 1 267 ? 2.843 -8.703 21.576 1.00 93.44 267 MET A N 1
ATOM 2095 C CA . MET A 1 267 ? 1.694 -8.102 22.269 1.00 93.44 267 MET A CA 1
ATOM 2096 C C . MET A 1 267 ? 2.111 -7.313 23.512 1.00 93.44 267 MET A C 1
ATOM 2098 O O . MET A 1 267 ? 1.450 -6.335 23.858 1.00 93.44 267 MET A O 1
ATOM 2102 N N . ILE A 1 268 ? 3.179 -7.727 24.197 1.00 93.06 268 ILE A N 1
ATOM 2103 C CA . ILE A 1 268 ? 3.606 -7.146 25.474 1.00 93.06 268 ILE A CA 1
ATOM 2104 C C . ILE A 1 268 ? 4.953 -6.438 25.273 1.00 93.06 268 ILE A C 1
ATOM 2106 O O . ILE A 1 268 ? 6.003 -7.038 25.507 1.00 93.06 268 ILE A O 1
ATOM 2110 N N . PRO A 1 269 ? 4.958 -5.159 24.846 1.00 87.38 269 PRO A N 1
ATOM 2111 C CA . PRO A 1 269 ? 6.204 -4.437 24.637 1.00 87.38 269 PRO A CA 1
ATOM 2112 C C . PRO A 1 269 ? 6.896 -4.162 25.981 1.00 87.38 269 PRO A C 1
ATOM 2114 O O . PRO A 1 269 ? 6.223 -3.837 26.964 1.00 87.38 269 PRO A O 1
ATOM 2117 N N . PRO A 1 270 ? 8.240 -4.165 26.035 1.00 88.69 270 PRO A N 1
ATOM 2118 C CA . PRO A 1 270 ? 8.966 -3.729 27.227 1.00 88.69 270 PRO A CA 1
ATOM 2119 C C . PRO A 1 270 ? 8.773 -2.227 27.501 1.00 88.69 270 PRO A C 1
ATOM 2121 O O . PRO A 1 270 ? 8.893 -1.785 28.641 1.00 88.69 270 PRO A O 1
ATOM 2124 N N . ASN A 1 271 ? 8.469 -1.434 26.464 1.00 93.75 271 ASN A N 1
ATOM 2125 C CA . ASN A 1 271 ? 8.192 -0.006 26.573 1.00 93.75 271 ASN A CA 1
ATOM 2126 C C . ASN A 1 271 ? 7.086 0.416 25.578 1.00 93.75 271 ASN A C 1
ATOM 2128 O O . ASN A 1 271 ? 7.333 0.429 24.369 1.00 93.75 271 ASN A O 1
ATOM 2132 N N . PRO A 1 272 ? 5.887 0.811 26.048 1.00 91.56 272 PRO A N 1
ATOM 2133 C CA . PRO A 1 272 ? 4.788 1.218 25.172 1.00 91.56 272 PRO A CA 1
ATOM 2134 C C . PRO A 1 272 ? 5.068 2.526 24.416 1.00 91.56 272 PRO A C 1
ATOM 2136 O O . PRO A 1 272 ? 4.557 2.715 23.318 1.00 91.56 272 PRO A O 1
ATOM 2139 N N . VAL A 1 273 ? 5.906 3.421 24.952 1.00 94.38 273 VAL A N 1
ATOM 2140 C CA . VAL A 1 273 ? 6.301 4.662 24.261 1.00 94.38 273 VAL A CA 1
ATOM 2141 C C . VAL A 1 273 ? 7.234 4.352 23.093 1.00 94.38 273 VAL A C 1
ATOM 2143 O O . VAL A 1 273 ? 7.088 4.926 22.017 1.00 94.38 273 VAL A O 1
ATOM 2146 N N . ALA A 1 274 ? 8.153 3.401 23.276 1.00 94.19 274 ALA A N 1
ATOM 2147 C CA . ALA A 1 274 ? 8.989 2.916 22.182 1.00 94.19 274 ALA A CA 1
ATOM 2148 C C . ALA A 1 274 ? 8.140 2.226 21.102 1.00 94.19 274 ALA A C 1
ATOM 2150 O O . ALA A 1 274 ? 8.331 2.507 19.924 1.00 94.19 274 ALA A O 1
ATOM 2151 N N . ALA A 1 275 ? 7.147 1.420 21.501 1.00 94.19 275 ALA A N 1
ATOM 2152 C CA . ALA A 1 275 ? 6.207 0.788 20.574 1.00 94.19 275 ALA A CA 1
ATOM 2153 C C . ALA A 1 275 ? 5.425 1.818 19.735 1.00 94.19 275 ALA A C 1
ATOM 2155 O O . ALA A 1 275 ? 5.255 1.638 18.530 1.00 94.19 275 ALA A O 1
ATOM 2156 N N . LEU A 1 276 ? 5.000 2.934 20.347 1.00 92.69 276 LEU A N 1
ATOM 2157 C CA . LEU A 1 276 ? 4.362 4.049 19.634 1.00 92.69 276 LEU A CA 1
ATOM 2158 C C . LEU A 1 276 ? 5.292 4.679 18.589 1.00 92.69 276 LEU A C 1
ATOM 2160 O O . LEU A 1 276 ? 4.844 4.981 17.486 1.00 92.69 276 LEU A O 1
ATOM 2164 N N . ALA A 1 277 ? 6.574 4.861 18.914 1.00 92.44 277 ALA A N 1
ATOM 2165 C CA . ALA A 1 277 ? 7.559 5.412 17.984 1.00 92.44 277 ALA A CA 1
ATOM 2166 C C . ALA A 1 277 ? 7.939 4.424 16.864 1.00 92.44 277 ALA A C 1
ATOM 2168 O O . ALA A 1 277 ? 8.167 4.842 15.730 1.00 92.44 277 ALA A O 1
ATOM 2169 N N . GLY A 1 278 ? 7.982 3.125 17.176 1.00 91.75 278 GLY A N 1
ATOM 2170 C CA . GLY A 1 278 ? 8.301 2.039 16.244 1.00 91.75 278 GLY A CA 1
ATOM 2171 C C . GLY A 1 278 ? 7.144 1.603 15.342 1.00 91.75 278 GLY A C 1
ATOM 2172 O O . GLY A 1 278 ? 7.358 0.801 14.440 1.00 91.75 278 GLY A O 1
ATOM 2173 N N . ALA A 1 279 ? 5.935 2.141 15.549 1.00 90.06 279 ALA A N 1
ATOM 2174 C CA . ALA A 1 279 ? 4.708 1.698 14.882 1.00 90.06 279 ALA A CA 1
ATOM 2175 C C . ALA A 1 279 ? 4.386 0.205 15.113 1.00 90.06 279 ALA A C 1
ATOM 2177 O O . ALA A 1 279 ? 3.825 -0.467 14.244 1.00 90.06 279 ALA A O 1
ATOM 2178 N N . ASP A 1 280 ? 4.680 -0.301 16.314 1.00 93.25 280 ASP A N 1
ATOM 2179 C CA . ASP A 1 280 ? 4.388 -1.678 16.718 1.00 93.25 280 ASP A CA 1
ATOM 2180 C C . ASP A 1 280 ? 2.893 -1.831 17.043 1.00 93.25 280 ASP A C 1
ATOM 2182 O O . ASP A 1 280 ? 2.468 -1.824 18.200 1.00 93.25 280 ASP A O 1
ATOM 2186 N N . PHE A 1 281 ? 2.053 -1.940 16.009 1.00 90.94 281 PHE A N 1
ATOM 2187 C CA . PHE A 1 281 ? 0.592 -1.888 16.153 1.00 90.94 281 PHE A CA 1
ATOM 2188 C C . PHE A 1 281 ? 0.025 -2.898 17.156 1.00 90.94 281 PHE A C 1
ATOM 2190 O O . PHE A 1 281 ? -0.867 -2.544 17.922 1.00 90.94 281 PHE A O 1
ATOM 2197 N N . LEU A 1 282 ? 0.535 -4.133 17.191 1.00 92.50 282 LEU A N 1
ATOM 2198 C CA . LEU A 1 282 ? 0.032 -5.167 18.102 1.00 92.50 282 LEU A CA 1
ATOM 2199 C C . LEU A 1 282 ? 0.266 -4.801 19.578 1.00 92.50 282 LEU A C 1
ATOM 2201 O O . LEU A 1 282 ? -0.640 -4.927 20.408 1.00 92.50 282 LEU A O 1
ATOM 2205 N N . ALA A 1 283 ? 1.457 -4.289 19.880 1.00 94.75 283 ALA A N 1
ATOM 2206 C CA . ALA A 1 283 ? 1.837 -3.774 21.186 1.00 94.75 283 ALA A CA 1
ATOM 2207 C C . ALA A 1 283 ? 1.004 -2.543 21.576 1.00 94.75 283 ALA A C 1
ATOM 2209 O O . ALA A 1 283 ? 0.470 -2.483 22.685 1.00 94.75 283 ALA A O 1
ATOM 2210 N N . ILE A 1 284 ? 0.837 -1.591 20.649 1.00 94.88 284 ILE A N 1
ATOM 2211 C CA . ILE A 1 284 ? 0.027 -0.379 20.846 1.00 94.88 284 ILE A CA 1
ATOM 2212 C C . ILE A 1 284 ? -1.421 -0.756 21.176 1.00 94.88 284 ILE A C 1
ATOM 2214 O O . ILE A 1 284 ? -1.960 -0.297 22.180 1.00 94.88 284 ILE A O 1
ATOM 2218 N N . ILE A 1 285 ? -2.035 -1.631 20.374 1.00 93.00 285 ILE A N 1
ATOM 2219 C CA . ILE A 1 285 ? -3.410 -2.104 20.579 1.00 93.00 285 ILE A CA 1
ATOM 2220 C C . ILE A 1 285 ? -3.540 -2.768 21.952 1.00 93.00 285 ILE A C 1
ATOM 2222 O O . ILE A 1 285 ? -4.436 -2.422 22.719 1.00 93.00 285 ILE A O 1
ATOM 2226 N N . THR A 1 286 ? -2.636 -3.692 22.289 1.00 93.31 286 THR A N 1
ATOM 2227 C CA . THR A 1 286 ? -2.684 -4.423 23.564 1.00 93.31 286 THR A CA 1
ATOM 2228 C C . THR A 1 286 ? -2.556 -3.474 24.754 1.00 93.31 286 THR A C 1
ATOM 2230 O O . THR A 1 286 ? -3.360 -3.543 25.687 1.00 93.31 286 THR A O 1
ATOM 2233 N N . PHE A 1 287 ? -1.602 -2.541 24.706 1.00 95.31 287 PHE A N 1
ATOM 2234 C CA . PHE A 1 287 ? -1.424 -1.533 25.746 1.00 95.31 287 PHE A CA 1
ATOM 2235 C C . PHE A 1 287 ? -2.649 -0.617 25.881 1.00 95.31 287 PHE A C 1
ATOM 2237 O O . PHE A 1 287 ? -3.136 -0.422 26.993 1.00 95.31 287 PHE A O 1
ATOM 2244 N N . SER A 1 288 ? -3.193 -0.099 24.775 1.00 94.88 288 SER A N 1
ATOM 2245 C CA . SER A 1 288 ? -4.383 0.764 24.782 1.00 94.88 288 SER A CA 1
ATOM 2246 C C . SER A 1 288 ? -5.616 0.058 25.346 1.00 94.88 288 SER A C 1
ATOM 2248 O O . SER A 1 288 ? -6.350 0.645 26.143 1.00 94.88 288 SER A O 1
ATOM 2250 N N . LEU A 1 289 ? -5.823 -1.216 24.997 1.00 92.19 289 LEU A N 1
ATOM 2251 C CA . LEU A 1 289 ? -6.900 -2.025 25.566 1.00 92.19 289 LEU A CA 1
ATOM 2252 C C . LEU A 1 289 ? -6.715 -2.199 27.079 1.00 92.19 289 LEU A C 1
ATOM 2254 O O . LEU A 1 289 ? -7.653 -1.944 27.834 1.00 92.19 289 LEU A O 1
ATOM 2258 N N . LEU A 1 290 ? -5.516 -2.592 27.532 1.00 92.75 290 LEU A N 1
ATOM 2259 C CA . LEU A 1 290 ? -5.207 -2.752 28.957 1.00 92.75 290 LEU A CA 1
ATOM 2260 C C . LEU A 1 290 ? -5.404 -1.443 29.726 1.00 92.75 290 LEU A C 1
ATOM 2262 O O . LEU A 1 290 ? -6.043 -1.454 30.777 1.00 92.75 290 LEU A O 1
ATOM 2266 N N . LEU A 1 291 ? -4.925 -0.320 29.187 1.00 94.25 291 LEU A N 1
ATOM 2267 C CA . LEU A 1 291 ? -5.113 1.002 29.779 1.00 94.25 291 LEU A CA 1
ATOM 2268 C C . LEU A 1 291 ? -6.602 1.314 29.971 1.00 94.25 291 LEU A C 1
ATOM 2270 O O . LEU A 1 291 ? -7.012 1.650 31.082 1.00 94.25 291 LEU A O 1
ATOM 2274 N N . GLY A 1 292 ? -7.425 1.099 28.939 1.00 92.31 292 GLY A N 1
ATOM 2275 C CA . GLY A 1 292 ? -8.879 1.243 29.037 1.00 92.31 292 GLY A CA 1
ATOM 2276 C C . GLY A 1 292 ? -9.500 0.337 30.110 1.00 92.31 292 GLY A C 1
ATOM 2277 O O . GLY A 1 292 ? -10.329 0.788 30.899 1.00 92.31 292 GLY A O 1
ATOM 2278 N N . VAL A 1 293 ? -9.063 -0.926 30.220 1.00 91.88 293 VAL A N 1
ATOM 2279 C CA . VAL A 1 293 ? -9.541 -1.848 31.271 1.00 91.88 293 VAL A CA 1
ATOM 2280 C C . VAL A 1 293 ? -9.191 -1.342 32.671 1.00 91.88 293 VAL A C 1
ATOM 2282 O O . VAL A 1 293 ? -10.024 -1.405 33.580 1.00 91.88 293 VAL A O 1
ATOM 2285 N N . PHE A 1 294 ? -7.961 -0.870 32.879 1.00 93.00 294 PHE A N 1
ATOM 2286 C CA . PHE A 1 294 ? -7.514 -0.392 34.186 1.00 93.00 294 PHE A CA 1
ATOM 2287 C C . PHE A 1 294 ? -8.132 0.959 34.562 1.00 93.00 294 PHE A C 1
ATOM 2289 O O . PHE A 1 294 ? -8.397 1.170 35.744 1.00 93.00 294 PHE A O 1
ATOM 2296 N N . MET A 1 295 ? -8.479 1.811 33.591 1.00 92.88 295 MET A N 1
ATOM 2297 C CA . MET A 1 295 ? -9.295 3.009 33.831 1.00 92.88 295 MET A CA 1
ATOM 2298 C C . MET A 1 295 ? -10.657 2.651 34.441 1.00 92.88 295 MET A C 1
ATOM 2300 O O . MET A 1 295 ? -11.052 3.246 35.441 1.00 92.88 295 MET A O 1
ATOM 2304 N N . ILE A 1 296 ? -11.329 1.610 33.931 1.00 89.75 296 ILE A N 1
ATOM 2305 C CA . ILE A 1 296 ? -12.590 1.114 34.516 1.00 89.75 296 ILE A CA 1
ATOM 2306 C C . ILE A 1 296 ? -12.367 0.601 35.947 1.00 89.75 296 ILE A C 1
ATOM 2308 O O . ILE A 1 296 ? -13.201 0.816 36.824 1.00 89.75 296 ILE A O 1
ATOM 2312 N N . ARG A 1 297 ? -11.241 -0.081 36.209 1.00 90.06 297 ARG A N 1
ATOM 2313 C CA . ARG A 1 297 ? -10.942 -0.652 37.536 1.00 90.06 297 ARG A CA 1
ATOM 2314 C C . ARG A 1 297 ? -10.593 0.382 38.601 1.00 90.06 297 ARG A C 1
ATOM 2316 O O . ARG A 1 297 ? -10.900 0.154 39.765 1.00 90.06 297 ARG A O 1
ATOM 2323 N N . VAL A 1 298 ? -9.942 1.478 38.221 1.00 91.56 298 VAL A N 1
ATOM 2324 C CA . VAL A 1 298 ? -9.563 2.565 39.141 1.00 91.56 298 VAL A CA 1
ATOM 2325 C C . VAL A 1 298 ? -10.781 3.399 39.574 1.00 91.56 298 VAL A C 1
ATOM 2327 O O . VAL A 1 298 ? -10.743 4.044 40.624 1.00 91.56 298 VAL A O 1
ATOM 2330 N N . GLY A 1 299 ? -11.880 3.321 38.820 1.00 87.38 299 GLY A N 1
ATOM 2331 C CA . GLY A 1 299 ? -13.162 3.943 39.138 1.00 87.38 299 GLY A CA 1
ATOM 2332 C C . GLY A 1 299 ? -13.329 5.334 38.523 1.00 87.38 299 GLY A C 1
ATOM 2333 O O . GLY A 1 299 ? -12.359 6.067 38.318 1.00 87.38 299 GLY A O 1
ATOM 2334 N N . GLU A 1 300 ? -14.586 5.702 38.257 1.00 85.75 300 GLU A N 1
ATOM 2335 C CA . GLU A 1 300 ? -14.955 6.877 37.451 1.00 85.75 300 GLU A CA 1
ATOM 2336 C C . GLU A 1 300 ? -14.317 8.174 37.964 1.00 85.75 300 GLU A C 1
ATOM 2338 O O . GLU A 1 300 ? -13.687 8.896 37.200 1.00 85.75 300 GLU A O 1
ATOM 2343 N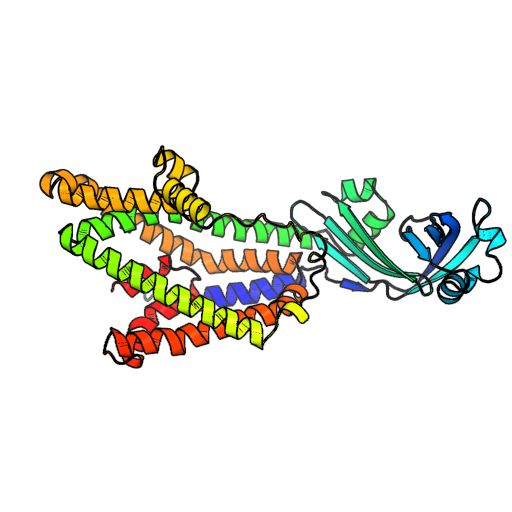 N . ALA A 1 301 ? -14.392 8.444 39.271 1.00 90.31 301 ALA A N 1
ATOM 2344 C CA . ALA A 1 301 ? -13.906 9.699 39.849 1.00 90.31 301 ALA A CA 1
ATOM 2345 C C . ALA A 1 301 ? -12.409 9.955 39.596 1.00 90.31 301 ALA A C 1
ATOM 2347 O O . ALA A 1 301 ? -11.999 11.100 39.430 1.00 90.31 301 ALA A O 1
ATOM 2348 N N . ARG A 1 302 ? -11.594 8.894 39.558 1.00 92.81 302 ARG A N 1
ATOM 2349 C CA . ARG A 1 302 ? -10.144 8.989 39.330 1.00 92.81 302 ARG A CA 1
ATOM 2350 C C . ARG A 1 302 ? -9.773 8.866 37.854 1.00 92.81 302 ARG A C 1
ATOM 2352 O O . ARG A 1 302 ? -8.795 9.470 37.430 1.00 92.81 302 ARG A O 1
ATOM 2359 N N . ALA A 1 303 ? -10.534 8.096 37.078 1.00 93.75 303 ALA A N 1
ATOM 2360 C CA . ALA A 1 303 ? -10.281 7.894 35.653 1.00 93.75 303 ALA A CA 1
ATOM 2361 C C . ALA A 1 303 ? -10.842 9.017 34.764 1.00 93.75 303 ALA A C 1
ATOM 2363 O O . ALA A 1 303 ? -10.395 9.159 33.626 1.00 93.75 303 ALA A O 1
ATOM 2364 N N . ARG A 1 304 ? -11.782 9.829 35.270 1.00 92.50 304 ARG A N 1
ATOM 2365 C CA . ARG A 1 304 ? -12.479 10.875 34.509 1.00 92.50 304 ARG A CA 1
ATOM 2366 C C . ARG A 1 304 ? -11.552 11.839 33.750 1.00 92.50 304 ARG A C 1
ATOM 2368 O O . ARG A 1 304 ? -11.782 11.999 32.557 1.00 92.50 304 ARG A O 1
ATOM 2375 N N . PRO A 1 305 ? -10.480 12.411 34.338 1.00 95.50 305 PRO A N 1
ATOM 2376 C CA . PRO A 1 305 ? -9.604 13.321 33.592 1.00 95.50 305 PRO A CA 1
ATOM 2377 C C . PRO A 1 305 ? -8.909 12.648 32.399 1.00 95.50 305 PRO A C 1
ATOM 2379 O O . PRO A 1 305 ? -8.781 13.240 31.331 1.00 95.50 305 PRO A O 1
ATOM 2382 N N . LEU A 1 306 ? -8.485 11.388 32.559 1.00 95.25 306 LEU A N 1
ATOM 2383 C CA . LEU A 1 306 ? -7.894 10.609 31.465 1.00 95.25 306 LEU A CA 1
ATOM 2384 C C . LEU A 1 306 ? -8.937 10.278 30.401 1.00 95.25 306 LEU A C 1
ATOM 2386 O O . LEU A 1 306 ? -8.645 10.343 29.212 1.00 95.25 306 LEU A O 1
ATOM 2390 N N . ARG A 1 307 ? -10.154 9.937 30.821 1.00 93.00 307 ARG A N 1
ATOM 2391 C CA . ARG A 1 307 ? -11.257 9.644 29.910 1.00 93.00 307 ARG A CA 1
ATOM 2392 C C . ARG A 1 307 ? -11.590 10.847 29.031 1.00 93.00 307 ARG A C 1
ATOM 2394 O O . ARG A 1 307 ? -11.573 10.706 27.814 1.00 93.00 307 ARG A O 1
ATOM 2401 N N . GLU A 1 308 ? -11.789 12.016 29.636 1.00 95.06 308 GLU A N 1
ATOM 2402 C CA . GLU A 1 308 ? -12.066 13.268 28.920 1.00 95.06 308 GLU A CA 1
ATOM 2403 C C . GLU A 1 308 ? -10.916 13.631 27.960 1.00 95.06 308 GLU A C 1
ATOM 2405 O O . GLU A 1 308 ? -11.164 14.040 26.827 1.00 95.06 308 GLU A O 1
ATOM 2410 N N . LEU A 1 309 ? -9.656 13.399 28.356 1.00 96.81 309 LEU A N 1
ATOM 2411 C CA . LEU A 1 309 ? -8.492 13.588 27.482 1.00 96.81 309 LEU A CA 1
ATOM 2412 C C . LEU A 1 309 ? -8.531 12.677 26.245 1.00 96.81 309 LEU A C 1
ATOM 2414 O O . LEU A 1 309 ? -8.306 13.149 25.130 1.00 96.81 309 LEU A O 1
ATOM 2418 N N . PHE A 1 310 ? -8.779 11.376 26.422 1.00 96.12 310 PHE A N 1
ATOM 2419 C CA . PHE A 1 310 ? -8.812 10.433 25.303 1.00 96.12 310 PHE A CA 1
ATOM 2420 C C . PHE A 1 310 ? -10.043 10.636 24.409 1.00 96.12 310 PHE A C 1
ATOM 2422 O O . PHE A 1 310 ? -9.921 10.467 23.197 1.00 96.12 310 PHE A O 1
ATOM 2429 N N . GLU A 1 311 ? -11.193 11.028 24.967 1.00 94.50 311 GLU A N 1
ATOM 2430 C CA . GLU A 1 311 ? -12.409 11.375 24.211 1.00 94.50 311 GLU A CA 1
ATOM 2431 C C . GLU A 1 311 ? -12.177 12.619 23.346 1.00 94.50 311 GLU A C 1
ATOM 2433 O O . GLU A 1 311 ? -12.328 12.550 22.125 1.00 94.50 311 GLU A O 1
ATOM 2438 N N . ALA A 1 312 ? -11.671 13.709 23.931 1.00 96.62 312 ALA A N 1
ATOM 2439 C CA . ALA A 1 312 ? -11.300 14.902 23.171 1.00 96.62 312 ALA A CA 1
ATOM 2440 C C . ALA A 1 312 ? -10.218 14.595 22.120 1.00 96.62 312 ALA A C 1
ATOM 2442 O O . ALA A 1 312 ? -10.300 15.034 20.972 1.00 96.62 312 ALA A O 1
ATOM 2443 N N . GLY A 1 313 ? -9.214 13.791 22.483 1.00 95.56 313 GLY A N 1
ATOM 2444 C CA . GLY A 1 313 ? -8.171 13.346 21.563 1.00 95.56 313 GLY A CA 1
ATOM 2445 C C . GLY A 1 313 ? -8.729 12.547 20.384 1.00 95.56 313 GLY A C 1
ATOM 2446 O O . GLY A 1 313 ? -8.319 12.771 19.246 1.00 95.56 313 GLY A O 1
ATOM 2447 N N . PHE A 1 314 ? -9.680 11.644 20.628 1.00 92.38 314 PHE A N 1
ATOM 2448 C CA . PHE A 1 314 ? -10.364 10.890 19.579 1.00 92.38 314 PHE A CA 1
ATOM 2449 C C . PHE A 1 314 ? -11.105 11.826 18.621 1.00 92.38 314 PHE A C 1
ATOM 2451 O O . PHE A 1 314 ? -10.905 11.733 17.410 1.00 92.38 314 PHE A O 1
ATOM 2458 N N . GLU A 1 315 ? -11.885 12.777 19.139 1.00 89.19 315 GLU A N 1
ATOM 2459 C CA . GLU A 1 315 ? -12.623 13.741 18.315 1.00 89.19 315 GLU A CA 1
ATOM 2460 C C . GLU A 1 315 ? -11.697 14.598 17.440 1.00 89.19 315 GLU A C 1
ATOM 2462 O O . GLU A 1 315 ? -11.935 14.747 16.236 1.00 89.19 315 GLU A O 1
ATOM 2467 N N . VAL A 1 316 ? -10.598 15.110 18.005 1.00 95.44 316 VAL A N 1
ATOM 2468 C CA . VAL A 1 316 ? -9.604 15.895 17.256 1.00 95.44 316 VAL A CA 1
ATOM 2469 C C . VAL A 1 316 ? -8.945 15.042 16.169 1.00 95.44 316 VAL A C 1
ATOM 2471 O O . VAL A 1 316 ? -8.871 15.471 15.014 1.00 95.44 316 VAL A O 1
ATOM 2474 N N . MET A 1 317 ? -8.517 13.816 16.492 1.00 92.50 317 MET A N 1
ATOM 2475 C CA . MET A 1 317 ? -7.918 12.904 15.508 1.00 92.50 317 MET A CA 1
ATOM 2476 C C . MET A 1 317 ? -8.902 12.526 14.397 1.00 92.50 317 MET A C 1
ATOM 2478 O O . MET A 1 317 ? -8.508 12.410 13.231 1.00 92.50 317 MET A O 1
ATOM 2482 N N . MET A 1 318 ? -10.191 12.391 14.715 1.00 86.00 318 MET A N 1
ATOM 2483 C CA . MET A 1 318 ? -11.235 12.167 13.719 1.00 86.00 318 MET A CA 1
ATOM 2484 C C . MET A 1 318 ? -11.397 13.367 12.781 1.00 86.00 318 MET A C 1
ATOM 2486 O O . MET A 1 318 ? -11.450 13.177 11.564 1.00 86.00 318 MET A O 1
ATOM 2490 N N . GLN A 1 319 ? -11.397 14.603 13.293 1.00 87.06 319 GLN A N 1
ATOM 2491 C CA . GLN A 1 319 ? -11.442 15.802 12.443 1.00 87.06 319 GLN A CA 1
ATOM 2492 C C . GLN A 1 319 ? -10.210 15.920 11.538 1.00 87.06 319 GLN A C 1
ATOM 2494 O O . GLN A 1 319 ? -10.343 16.216 10.347 1.00 87.06 319 GLN A O 1
ATOM 2499 N N . MET A 1 320 ? -9.017 15.620 12.063 1.00 89.50 320 MET A N 1
ATOM 2500 C CA . MET A 1 320 ? -7.790 15.567 11.260 1.00 89.50 320 MET A CA 1
ATOM 2501 C C . MET A 1 320 ? -7.885 14.506 10.160 1.00 89.50 320 MET A C 1
ATOM 2503 O O . MET A 1 320 ? -7.554 14.777 9.007 1.00 89.50 320 MET A O 1
ATOM 2507 N N . THR A 1 321 ? -8.401 13.321 10.485 1.00 86.31 321 THR A N 1
ATOM 2508 C CA . THR A 1 321 ? -8.606 12.234 9.519 1.00 86.31 321 THR A CA 1
ATOM 2509 C C . THR A 1 321 ? -9.562 12.658 8.404 1.00 86.31 321 THR A C 1
ATOM 2511 O O . THR A 1 321 ? -9.250 12.486 7.226 1.00 86.31 321 THR A O 1
ATOM 2514 N N . LEU A 1 322 ? -10.691 13.290 8.741 1.00 83.31 322 LEU A N 1
ATOM 2515 C CA . LEU A 1 322 ? -11.644 13.807 7.754 1.00 83.31 322 LEU A CA 1
ATOM 2516 C C . LEU A 1 322 ? -11.030 14.891 6.859 1.00 83.31 322 LEU A C 1
ATOM 2518 O O . LEU A 1 322 ? -11.311 14.925 5.660 1.00 83.31 322 LEU A O 1
ATOM 2522 N N . PHE A 1 323 ? -10.178 15.761 7.407 1.00 88.69 323 PHE A N 1
ATOM 2523 C CA . PHE A 1 323 ? -9.427 16.734 6.615 1.00 88.69 323 PHE A CA 1
ATOM 2524 C C . PHE A 1 323 ? -8.474 16.049 5.627 1.00 88.69 323 PHE A C 1
ATOM 2526 O O . PHE A 1 323 ? -8.487 16.383 4.444 1.00 88.69 323 PHE A O 1
ATOM 2533 N N . ILE A 1 324 ? -7.707 15.053 6.075 1.00 88.12 324 ILE A N 1
ATOM 2534 C CA . ILE A 1 324 ? -6.767 14.319 5.216 1.00 88.12 324 ILE A CA 1
ATOM 2535 C C . ILE A 1 324 ? -7.513 13.572 4.107 1.00 88.12 324 ILE A C 1
ATOM 2537 O O . ILE A 1 324 ? -7.098 13.622 2.952 1.00 88.12 324 ILE A O 1
ATOM 2541 N N . ILE A 1 325 ? -8.654 12.947 4.412 1.00 85.00 325 ILE A N 1
ATOM 2542 C CA . ILE A 1 325 ? -9.482 12.262 3.407 1.00 85.00 325 ILE A CA 1
ATOM 2543 C C . ILE A 1 325 ? -9.982 13.241 2.328 1.00 85.00 325 ILE A C 1
ATOM 2545 O O . ILE A 1 325 ? -10.088 12.859 1.164 1.00 85.00 325 ILE A O 1
ATOM 2549 N N . ARG A 1 326 ? -10.210 14.527 2.641 1.00 86.19 326 ARG A N 1
ATOM 2550 C CA . ARG A 1 326 ? -10.532 15.542 1.612 1.00 86.19 326 ARG A CA 1
ATOM 2551 C C . ARG A 1 326 ? -9.377 15.806 0.639 1.00 86.19 326 ARG A C 1
ATOM 2553 O O . ARG A 1 326 ? -9.637 16.243 -0.476 1.00 86.19 326 ARG A O 1
ATOM 2560 N N . LEU A 1 327 ? -8.132 15.531 1.030 1.00 89.50 327 LEU A N 1
ATOM 2561 C CA . LEU A 1 327 ? -6.948 15.633 0.165 1.00 89.50 327 LEU A CA 1
ATOM 2562 C C . LEU A 1 327 ? -6.720 14.370 -0.683 1.00 89.50 327 LEU A C 1
ATOM 2564 O O . LEU A 1 327 ? -5.893 14.392 -1.597 1.00 89.50 327 LEU A O 1
ATOM 2568 N N . ALA A 1 328 ? -7.464 13.287 -0.424 1.00 87.31 328 ALA A N 1
ATOM 2569 C CA . ALA A 1 328 ? -7.308 12.007 -1.113 1.00 87.31 328 ALA A CA 1
ATOM 2570 C C . ALA A 1 328 ? -7.350 12.096 -2.648 1.00 87.31 328 ALA A C 1
ATOM 2572 O O . ALA A 1 328 ? -6.513 11.446 -3.266 1.00 87.31 328 ALA A O 1
ATOM 2573 N N . PRO A 1 329 ? -8.210 12.907 -3.301 1.00 89.75 329 PRO A N 1
ATOM 2574 C CA . PRO A 1 329 ? -8.199 13.024 -4.762 1.00 89.75 329 PRO A CA 1
ATOM 2575 C C . PRO A 1 329 ? -6.831 13.424 -5.335 1.00 89.75 329 PRO A C 1
ATOM 2577 O O . PRO A 1 329 ? -6.411 12.892 -6.358 1.00 89.75 329 PRO A O 1
ATOM 2580 N N . ILE A 1 330 ? -6.116 14.324 -4.650 1.00 91.81 330 ILE A N 1
ATOM 2581 C CA . ILE A 1 330 ? -4.798 14.820 -5.069 1.00 91.81 330 ILE A CA 1
ATOM 2582 C C . ILE A 1 330 ? -3.718 13.772 -4.774 1.00 91.81 330 ILE A C 1
ATOM 2584 O O . ILE A 1 330 ? -2.870 13.500 -5.623 1.00 91.81 330 ILE A O 1
ATOM 2588 N N . GLY A 1 331 ? -3.766 13.160 -3.588 1.00 90.50 331 GLY A N 1
ATOM 2589 C CA . GLY A 1 331 ? -2.818 12.118 -3.188 1.00 90.50 331 GLY A CA 1
ATOM 2590 C C . GLY A 1 331 ? -2.908 10.869 -4.065 1.00 90.50 331 GLY A C 1
ATOM 2591 O O . GLY A 1 331 ? -1.892 10.386 -4.559 1.00 90.50 331 GLY A O 1
ATOM 2592 N N . VAL A 1 332 ? -4.129 10.387 -4.315 1.00 89.00 332 VAL A N 1
ATOM 2593 C CA . VAL A 1 332 ? -4.408 9.252 -5.206 1.00 89.00 332 VAL A CA 1
ATOM 2594 C C . VAL A 1 332 ? -3.983 9.583 -6.632 1.00 89.00 332 VAL A C 1
ATOM 2596 O O . VAL A 1 332 ? -3.316 8.764 -7.253 1.00 89.00 332 VAL A O 1
ATOM 2599 N N . PHE A 1 333 ? -4.276 10.787 -7.136 1.00 93.75 333 PHE A N 1
ATOM 2600 C CA . PHE A 1 333 ? -3.781 11.220 -8.444 1.00 93.75 333 PHE A CA 1
ATOM 2601 C C . PHE A 1 333 ? -2.251 11.117 -8.535 1.00 93.75 333 PHE A C 1
ATOM 2603 O O . PHE A 1 333 ? -1.740 10.445 -9.427 1.00 93.75 333 PHE A O 1
ATOM 2610 N N . GLY A 1 334 ? -1.519 11.722 -7.592 1.00 92.62 334 GLY A N 1
ATOM 2611 C CA . GLY A 1 334 ? -0.054 11.699 -7.587 1.00 92.62 334 GLY A CA 1
ATOM 2612 C C . GLY A 1 334 ? 0.523 10.283 -7.489 1.00 92.62 334 GLY A C 1
ATOM 2613 O O . GLY A 1 334 ? 1.422 9.920 -8.249 1.00 92.62 334 GLY A O 1
ATOM 2614 N N . PHE A 1 335 ? -0.052 9.455 -6.613 1.00 90.12 335 PHE A N 1
ATOM 2615 C CA . PHE A 1 335 ? 0.335 8.054 -6.451 1.00 90.12 335 PHE A CA 1
ATOM 2616 C C . PHE A 1 335 ? 0.112 7.236 -7.732 1.00 90.12 335 PHE A C 1
ATOM 2618 O O . PHE A 1 335 ? 1.008 6.501 -8.142 1.00 90.12 335 PHE A O 1
ATOM 2625 N N . LEU A 1 336 ? -1.036 7.393 -8.405 1.00 91.00 336 LEU A N 1
ATOM 2626 C CA . LEU A 1 336 ? -1.331 6.680 -9.654 1.00 91.00 336 LEU A CA 1
ATOM 2627 C C . LEU A 1 336 ? -0.451 7.155 -10.815 1.00 91.00 336 LEU A C 1
ATOM 2629 O O . LEU A 1 336 ? 0.038 6.318 -11.571 1.00 91.00 336 LEU A O 1
ATOM 2633 N N . VAL A 1 337 ? -0.195 8.464 -10.934 1.00 92.81 337 VAL A N 1
ATOM 2634 C CA . VAL A 1 337 ? 0.753 8.989 -11.932 1.00 92.81 337 VAL A CA 1
ATOM 2635 C C . VAL A 1 337 ? 2.129 8.366 -11.740 1.00 92.81 337 VAL A C 1
ATOM 2637 O O . VAL A 1 337 ? 2.739 7.937 -12.714 1.00 92.81 337 VAL A O 1
ATOM 2640 N N . PHE A 1 338 ? 2.612 8.289 -10.498 1.00 89.25 338 PHE A N 1
ATOM 2641 C CA . PHE A 1 338 ? 3.899 7.670 -10.207 1.00 89.25 338 PHE A CA 1
ATOM 2642 C C . PHE A 1 338 ? 3.894 6.164 -10.495 1.00 89.25 338 PHE A C 1
ATOM 2644 O O . PHE A 1 338 ? 4.762 5.674 -11.214 1.00 89.25 338 PHE A O 1
ATOM 2651 N N . ALA A 1 339 ? 2.905 5.424 -9.991 1.00 87.19 339 ALA A N 1
ATOM 2652 C CA . ALA A 1 339 ? 2.845 3.974 -10.149 1.00 87.19 339 ALA A CA 1
ATOM 2653 C C . ALA A 1 339 ? 2.767 3.564 -11.630 1.00 87.19 339 ALA A C 1
ATOM 2655 O O . ALA A 1 339 ? 3.561 2.746 -12.088 1.00 87.19 339 ALA A O 1
ATOM 2656 N N . VAL A 1 340 ? 1.873 4.185 -12.404 1.00 88.88 340 VAL A N 1
ATOM 2657 C CA . VAL A 1 340 ? 1.710 3.883 -13.835 1.00 88.88 340 VAL A CA 1
ATOM 2658 C C . VAL A 1 340 ? 2.844 4.489 -14.665 1.00 88.88 340 VAL A C 1
ATOM 2660 O O . VAL A 1 340 ? 3.321 3.858 -15.604 1.00 88.88 340 VAL A O 1
ATOM 2663 N N . GLY A 1 341 ? 3.322 5.683 -14.306 1.00 87.19 341 GLY A N 1
ATOM 2664 C CA . GLY A 1 341 ? 4.428 6.362 -14.985 1.00 87.19 341 GLY A CA 1
ATOM 2665 C C . GLY A 1 341 ? 5.756 5.619 -14.890 1.00 87.19 341 GLY A C 1
ATOM 2666 O O . GLY A 1 341 ? 6.540 5.663 -15.834 1.00 87.19 341 GLY A O 1
ATOM 2667 N N . THR A 1 342 ? 5.993 4.889 -13.801 1.00 83.00 342 THR A N 1
ATOM 2668 C CA . THR A 1 342 ? 7.228 4.113 -13.598 1.00 83.00 342 THR A CA 1
ATOM 2669 C C . THR A 1 342 ? 7.099 2.655 -14.046 1.00 83.00 342 THR A C 1
ATOM 2671 O O . THR A 1 342 ? 8.006 2.139 -14.692 1.00 83.00 342 THR A O 1
ATOM 2674 N N . GLN A 1 343 ? 5.972 1.994 -13.757 1.00 79.12 343 GLN A N 1
ATOM 2675 C CA . GLN A 1 343 ? 5.794 0.552 -13.997 1.00 79.12 343 GLN A CA 1
ATOM 2676 C C . GLN A 1 343 ? 5.095 0.229 -15.325 1.00 79.12 343 GLN A C 1
ATOM 2678 O O . GLN A 1 343 ? 5.127 -0.914 -15.775 1.00 79.12 343 GLN A O 1
ATOM 2683 N N . GLY A 1 344 ? 4.475 1.221 -15.968 1.00 81.44 344 GLY A N 1
ATOM 2684 C CA . GLY A 1 344 ? 3.654 1.024 -17.158 1.00 81.44 344 GLY A CA 1
ATOM 2685 C C . GLY A 1 344 ? 2.315 0.344 -16.854 1.00 81.44 344 GLY A C 1
ATOM 2686 O O . GLY A 1 344 ? 2.050 -0.128 -15.749 1.00 81.44 344 GLY A O 1
ATOM 2687 N N . LEU A 1 345 ? 1.435 0.294 -17.858 1.00 81.00 345 LEU A N 1
ATOM 2688 C CA . LEU A 1 345 ? 0.108 -0.323 -17.722 1.00 81.00 345 LEU A CA 1
ATOM 2689 C C . LEU A 1 345 ? 0.154 -1.860 -17.817 1.00 81.00 345 LEU A C 1
ATOM 2691 O O . LEU A 1 345 ? -0.742 -2.542 -17.321 1.00 81.00 345 LEU A O 1
ATOM 2695 N N . SER A 1 346 ? 1.206 -2.412 -18.428 1.00 74.75 346 SER A N 1
ATOM 2696 C CA . SER A 1 346 ? 1.385 -3.856 -18.627 1.00 74.75 346 SER A CA 1
ATOM 2697 C C . SER A 1 346 ? 1.448 -4.621 -17.307 1.00 74.75 346 SER A C 1
ATOM 2699 O O . SER A 1 346 ? 0.835 -5.677 -17.194 1.00 74.75 346 SER A O 1
ATOM 2701 N N . VAL A 1 347 ? 2.091 -4.060 -16.278 1.00 74.81 347 VAL A N 1
ATOM 2702 C CA . VAL A 1 347 ? 2.148 -4.663 -14.938 1.00 74.81 347 VAL A CA 1
ATOM 2703 C C . VAL A 1 347 ? 0.745 -4.804 -14.342 1.00 74.81 347 VAL A C 1
ATOM 2705 O O . VAL A 1 347 ? 0.399 -5.868 -13.835 1.00 74.81 347 VAL A O 1
ATOM 2708 N N . PHE A 1 348 ? -0.108 -3.785 -14.475 1.00 77.06 348 PHE A N 1
ATOM 2709 C CA . PHE A 1 348 ? -1.496 -3.849 -14.001 1.00 77.06 348 PHE A CA 1
ATOM 2710 C C . PHE A 1 348 ? -2.340 -4.863 -14.778 1.00 77.06 348 PHE A C 1
ATOM 2712 O O . PHE A 1 348 ? -3.224 -5.479 -14.192 1.00 77.06 348 PHE A O 1
ATOM 2719 N N . LEU A 1 349 ? -2.065 -5.068 -16.071 1.00 75.12 349 LEU A N 1
ATOM 2720 C CA . LEU A 1 349 ? -2.721 -6.098 -16.882 1.00 75.12 349 LEU A CA 1
ATOM 2721 C C . LEU A 1 349 ? -2.277 -7.509 -16.473 1.00 75.12 349 LEU A C 1
ATOM 2723 O O . LEU A 1 349 ? -3.128 -8.379 -16.287 1.00 75.12 349 LEU A O 1
ATOM 2727 N N . SER A 1 350 ? -0.977 -7.722 -16.246 1.00 72.38 350 SER A N 1
ATOM 2728 C CA . SER A 1 350 ? -0.433 -8.999 -15.762 1.00 72.38 350 SER A CA 1
ATOM 2729 C C . SER A 1 350 ? -0.941 -9.340 -14.359 1.00 72.38 350 SER A C 1
ATOM 2731 O O . SER A 1 350 ? -1.326 -10.478 -14.095 1.00 72.38 350 SER A O 1
ATOM 2733 N N . LEU A 1 351 ? -1.033 -8.346 -13.468 1.00 81.69 351 LEU A N 1
ATOM 2734 C CA . LEU A 1 351 ? -1.681 -8.502 -12.163 1.00 81.69 351 LEU A CA 1
ATOM 2735 C C . LEU A 1 351 ? -3.213 -8.461 -12.246 1.00 81.69 351 LEU A C 1
ATOM 2737 O O . LEU A 1 351 ? -3.874 -8.753 -11.253 1.00 81.69 351 LEU A O 1
ATOM 2741 N N . GLY A 1 352 ? -3.803 -8.147 -13.398 1.00 84.31 352 GLY A N 1
ATOM 2742 C CA . GLY A 1 352 ? -5.248 -7.985 -13.554 1.00 84.31 352 GLY A CA 1
ATOM 2743 C C . GLY A 1 352 ? -6.011 -9.264 -13.219 1.00 84.31 352 GLY A C 1
ATOM 2744 O O . GLY A 1 352 ? -7.016 -9.218 -12.513 1.00 84.31 352 GLY A O 1
ATOM 2745 N N . TRP A 1 353 ? -5.487 -10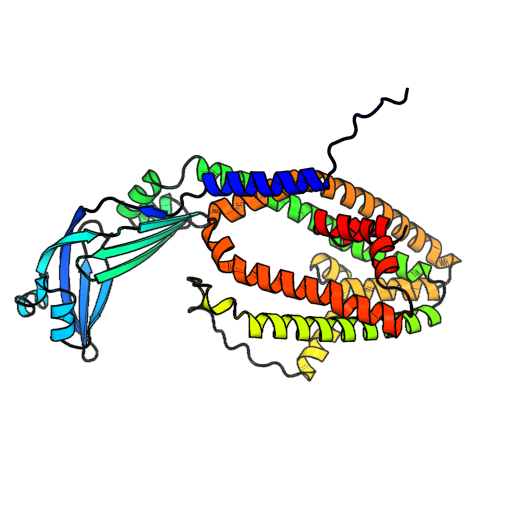.423 -13.629 1.00 82.06 353 TRP A N 1
ATOM 2746 C CA . TRP A 1 353 ? -6.053 -11.728 -13.265 1.00 82.06 353 TRP A CA 1
ATOM 2747 C C . TRP A 1 353 ? -5.950 -12.019 -11.768 1.00 82.06 353 TRP A C 1
ATOM 2749 O O . TRP A 1 353 ? -6.884 -12.569 -11.178 1.00 82.06 353 TRP A O 1
ATOM 2759 N N . TYR A 1 354 ? -4.850 -11.609 -11.135 1.00 86.75 354 TYR A N 1
ATOM 2760 C CA . TYR A 1 354 ? -4.700 -11.695 -9.686 1.00 86.75 354 TYR A CA 1
ATOM 2761 C C . TYR A 1 354 ? -5.702 -10.775 -8.973 1.00 86.75 354 TYR A C 1
ATOM 2763 O O . TYR A 1 354 ? -6.434 -11.232 -8.096 1.00 86.75 354 TYR A O 1
ATOM 2771 N N . MET A 1 355 ? -5.823 -9.514 -9.400 1.00 88.00 355 MET A N 1
ATOM 2772 C CA . MET A 1 355 ? -6.790 -8.556 -8.853 1.00 88.00 355 MET A CA 1
ATOM 2773 C C . MET A 1 355 ? -8.231 -9.042 -9.012 1.00 88.00 355 MET A C 1
ATOM 2775 O O . MET A 1 355 ? -9.010 -8.945 -8.067 1.00 88.00 355 MET A O 1
ATOM 2779 N N . LEU A 1 356 ? -8.580 -9.612 -10.168 1.00 89.50 356 LEU A N 1
ATOM 2780 C CA . LEU A 1 356 ? -9.898 -10.194 -10.411 1.00 89.50 356 LEU A CA 1
ATOM 2781 C C . LEU A 1 356 ? -10.168 -11.382 -9.482 1.00 89.50 356 LEU A C 1
ATOM 2783 O O . LEU A 1 356 ? -11.265 -11.497 -8.942 1.00 89.50 356 LEU A O 1
ATOM 2787 N N . SER A 1 357 ? -9.166 -12.233 -9.253 1.00 90.69 357 SER A N 1
ATOM 2788 C CA . SER A 1 357 ? -9.273 -13.368 -8.328 1.00 90.69 357 SER A CA 1
ATOM 2789 C C . SER A 1 357 ? -9.511 -12.898 -6.892 1.00 90.69 357 SER A C 1
ATOM 2791 O O . SER A 1 357 ? -10.399 -13.407 -6.211 1.00 90.69 357 SER A O 1
ATOM 2793 N N . VAL A 1 358 ? -8.770 -11.882 -6.442 1.00 91.12 358 VAL A N 1
ATOM 2794 C CA . VAL A 1 358 ? -8.961 -11.273 -5.117 1.00 91.12 358 VAL A CA 1
ATOM 2795 C C . VAL A 1 358 ? -10.342 -10.624 -5.011 1.00 91.12 358 VAL A C 1
ATOM 2797 O O . VAL A 1 358 ? -11.049 -10.861 -4.034 1.00 91.12 358 VAL A O 1
ATOM 2800 N N . ALA A 1 359 ? -10.759 -9.855 -6.021 1.00 92.06 359 ALA A N 1
ATOM 2801 C CA . ALA A 1 359 ? -12.075 -9.224 -6.058 1.00 92.06 359 ALA A CA 1
ATOM 2802 C C . ALA A 1 359 ? -13.201 -10.264 -6.004 1.00 92.06 359 ALA A C 1
ATOM 2804 O O . ALA A 1 359 ? -14.140 -10.106 -5.228 1.00 92.06 359 ALA A O 1
ATOM 2805 N N . LEU A 1 360 ? -13.080 -11.362 -6.756 1.00 94.12 360 LEU A N 1
ATOM 2806 C CA . LEU A 1 360 ? -14.035 -12.464 -6.711 1.00 94.12 360 LEU A CA 1
ATOM 2807 C C . LEU A 1 360 ? -14.055 -13.130 -5.332 1.00 94.12 360 LEU A C 1
ATOM 2809 O O . LEU A 1 360 ? -15.133 -13.352 -4.793 1.00 94.12 360 LEU A O 1
ATOM 2813 N N . GLY A 1 361 ? -12.892 -13.405 -4.735 1.00 94.56 361 GLY A N 1
ATOM 2814 C CA . GLY A 1 361 ? -12.799 -13.963 -3.384 1.00 94.56 361 GLY A CA 1
ATOM 2815 C C . GLY A 1 361 ? -13.468 -13.073 -2.335 1.00 94.56 361 GLY A C 1
ATOM 2816 O O . GLY A 1 361 ? -14.254 -13.562 -1.522 1.00 94.56 361 GLY A O 1
ATOM 2817 N N . LEU A 1 362 ? -13.234 -11.758 -2.400 1.00 92.69 362 LEU A N 1
ATOM 2818 C CA . LEU A 1 362 ? -13.896 -10.770 -1.546 1.00 92.69 362 LEU A CA 1
ATOM 2819 C C . LEU A 1 362 ? -15.407 -10.724 -1.794 1.00 92.69 362 LEU A C 1
ATOM 2821 O O . LEU A 1 362 ? -16.168 -10.705 -0.831 1.00 92.69 362 LEU A O 1
ATOM 2825 N N . CYS A 1 363 ? -15.856 -10.757 -3.052 1.00 93.62 363 CYS A N 1
ATOM 2826 C CA . CYS A 1 363 ? -17.277 -10.807 -3.398 1.00 93.62 363 CYS A CA 1
ATOM 2827 C C . CYS A 1 363 ? -17.946 -12.081 -2.877 1.00 93.62 363 CYS A C 1
ATOM 2829 O O . CYS A 1 363 ? -19.007 -11.999 -2.267 1.00 93.62 363 CYS A O 1
ATOM 2831 N N . VAL A 1 364 ? -17.332 -13.252 -3.054 1.00 94.44 364 VAL A N 1
ATOM 2832 C CA . VAL A 1 364 ? -17.857 -14.516 -2.520 1.00 94.44 364 VAL A CA 1
ATOM 2833 C C . VAL A 1 364 ? -17.924 -14.448 -0.997 1.00 94.44 364 VAL A C 1
ATOM 2835 O O . VAL A 1 364 ? -18.960 -14.759 -0.413 1.00 94.44 364 VAL A O 1
ATOM 2838 N N . HIS A 1 365 ? -16.874 -13.966 -0.336 1.00 93.69 365 HIS A N 1
ATOM 2839 C CA . HIS A 1 365 ? -16.878 -13.834 1.116 1.00 93.69 365 HIS A CA 1
ATOM 2840 C C . HIS A 1 365 ? -17.960 -12.851 1.608 1.00 93.69 365 HIS A C 1
ATOM 2842 O O . HIS A 1 365 ? -18.711 -13.156 2.538 1.00 93.69 365 HIS A O 1
ATOM 2848 N N . ALA A 1 366 ? -18.099 -11.701 0.947 1.00 91.06 366 ALA A N 1
ATOM 2849 C CA . ALA A 1 366 ? -19.055 -10.657 1.302 1.00 91.06 366 ALA A CA 1
ATOM 2850 C C . ALA A 1 366 ? -20.514 -11.011 0.973 1.00 91.06 366 ALA A C 1
ATOM 2852 O O . ALA A 1 366 ? -21.413 -10.587 1.695 1.00 91.06 366 ALA A O 1
ATOM 2853 N N . CYS A 1 367 ? -20.769 -11.779 -0.090 1.00 92.00 367 CYS A N 1
ATOM 2854 C CA . CYS A 1 367 ? -22.118 -12.127 -0.549 1.00 92.00 367 CYS A CA 1
ATOM 2855 C C . CYS A 1 367 ? -22.583 -13.519 -0.101 1.00 92.00 367 CYS A C 1
ATOM 2857 O O . CYS A 1 367 ? -23.784 -13.780 -0.101 1.00 92.00 367 CYS A O 1
ATOM 2859 N N . VAL A 1 368 ? -21.668 -14.406 0.298 1.00 93.25 368 VAL A N 1
ATOM 2860 C CA . VAL A 1 368 ? -21.992 -15.773 0.732 1.00 93.25 368 VAL A CA 1
ATOM 2861 C C . VAL A 1 368 ? -21.643 -15.966 2.200 1.00 93.25 368 VAL A C 1
ATOM 2863 O O . VAL A 1 368 ? -22.534 -16.215 3.011 1.00 93.25 368 VAL A O 1
ATOM 2866 N N . THR A 1 369 ? -20.370 -15.811 2.574 1.00 92.62 369 THR A N 1
ATOM 2867 C CA . THR A 1 369 ? -19.909 -16.141 3.931 1.00 92.62 369 THR A CA 1
ATOM 2868 C C . THR A 1 369 ? -20.511 -15.222 4.993 1.00 92.62 369 THR A C 1
ATOM 2870 O O . THR A 1 369 ? -21.116 -15.711 5.949 1.00 92.62 369 THR A O 1
ATOM 2873 N N . LEU A 1 370 ? -20.390 -13.898 4.837 1.00 91.44 370 LEU A N 1
ATOM 2874 C CA . LEU A 1 370 ? -20.920 -12.946 5.822 1.00 91.44 370 LEU A CA 1
ATOM 2875 C C . LEU A 1 370 ? -22.459 -13.012 5.927 1.00 91.44 370 LEU A C 1
ATOM 2877 O O . LEU A 1 370 ? -22.964 -13.106 7.049 1.00 91.44 370 LEU A O 1
ATOM 2881 N N . PRO A 1 371 ? -23.235 -13.062 4.823 1.00 91.94 371 PRO A N 1
ATOM 2882 C CA . PRO A 1 371 ? -24.687 -13.222 4.879 1.00 91.94 371 PRO A CA 1
ATOM 2883 C C . PRO A 1 371 ? -25.127 -14.529 5.535 1.00 91.94 371 PRO A C 1
ATOM 2885 O O . PRO A 1 371 ? -26.088 -14.533 6.307 1.00 91.94 371 PRO A O 1
ATOM 2888 N N . LEU A 1 372 ? -24.413 -15.631 5.282 1.00 92.50 372 LEU A N 1
ATOM 2889 C CA . LEU A 1 372 ? -24.684 -16.912 5.930 1.00 92.50 372 LEU A CA 1
ATOM 2890 C C . LEU A 1 372 ? -24.480 -16.816 7.446 1.00 92.50 372 LEU A C 1
ATOM 2892 O O . LEU A 1 372 ? -25.339 -17.263 8.205 1.00 92.50 372 LEU A O 1
ATOM 2896 N N . LEU A 1 373 ? -23.399 -16.174 7.898 1.00 91.44 373 LEU A N 1
ATOM 2897 C CA . LEU A 1 373 ? -23.148 -15.957 9.325 1.00 91.44 373 LEU A CA 1
ATOM 2898 C C . LEU A 1 373 ? -24.222 -15.071 9.970 1.00 91.44 373 LEU A C 1
ATOM 2900 O O . LEU A 1 373 ? -24.722 -15.405 11.045 1.00 91.44 373 LEU A O 1
ATOM 2904 N N . VAL A 1 374 ? -24.642 -13.989 9.306 1.00 91.31 374 VAL A N 1
ATOM 2905 C CA . VAL A 1 374 ? -25.740 -13.126 9.784 1.00 91.31 374 VAL A CA 1
ATOM 2906 C C . VAL A 1 374 ? -27.047 -13.912 9.908 1.00 91.31 374 VAL A C 1
ATOM 2908 O O . VAL A 1 374 ? -27.770 -13.758 10.894 1.00 91.31 374 VAL A O 1
ATOM 2911 N N . ARG A 1 375 ? -27.341 -14.800 8.953 1.00 91.81 375 ARG A N 1
ATOM 2912 C CA . ARG A 1 375 ? -28.549 -15.631 8.983 1.00 91.81 375 ARG A CA 1
ATOM 2913 C C . ARG A 1 375 ? -28.497 -16.697 10.080 1.00 91.81 375 ARG A C 1
ATOM 2915 O O . ARG A 1 375 ? -29.485 -16.872 10.787 1.00 91.81 375 ARG A O 1
ATOM 2922 N N . VAL A 1 376 ? -27.372 -17.399 10.228 1.00 91.62 376 VAL A N 1
ATOM 2923 C CA . VAL A 1 376 ? -27.229 -18.540 11.153 1.00 91.62 376 VAL A CA 1
ATOM 2924 C C . VAL A 1 376 ? -27.007 -18.082 12.596 1.00 91.62 376 VAL A C 1
ATOM 2926 O O . VAL A 1 376 ? -27.735 -18.510 13.491 1.00 91.62 376 VAL A O 1
ATOM 2929 N N . LEU A 1 377 ? -26.030 -17.201 12.835 1.00 88.94 377 LEU A N 1
ATOM 2930 C CA . LEU A 1 377 ? -25.702 -16.715 14.181 1.00 88.94 377 LEU A CA 1
ATOM 2931 C C . LEU A 1 377 ? -26.550 -15.509 14.576 1.00 88.94 377 LEU A C 1
ATOM 2933 O O . LEU A 1 377 ? -27.061 -15.452 15.692 1.00 88.94 377 LEU A O 1
ATOM 2937 N N . GLY A 1 378 ? -26.696 -14.546 13.664 1.00 85.06 378 GLY A N 1
ATOM 2938 C CA . GLY A 1 378 ? -27.433 -13.310 13.927 1.00 85.06 378 GLY A CA 1
ATOM 2939 C C . GLY A 1 378 ? -28.950 -13.486 13.912 1.00 85.06 378 GLY A C 1
ATOM 2940 O O . GLY A 1 378 ? -29.655 -12.653 14.476 1.00 85.06 378 GLY A O 1
ATOM 2941 N N . ARG A 1 379 ? -29.463 -14.556 13.279 1.00 90.06 379 ARG A N 1
ATOM 2942 C CA . ARG A 1 379 ? -30.902 -14.810 13.063 1.00 90.06 379 ARG A CA 1
ATOM 2943 C C . ARG A 1 379 ? -31.640 -13.590 12.494 1.00 90.06 379 ARG A C 1
ATOM 2945 O O . ARG A 1 379 ? -32.815 -13.369 12.777 1.00 90.06 379 ARG A O 1
ATOM 2952 N N . ARG A 1 380 ? -30.934 -12.779 11.704 1.00 89.06 380 ARG A N 1
ATOM 2953 C CA . ARG A 1 380 ? -31.458 -11.588 11.027 1.00 89.06 380 ARG A CA 1
ATOM 2954 C C . ARG A 1 380 ? -31.428 -11.794 9.526 1.00 89.06 380 ARG A C 1
ATOM 2956 O O . ARG A 1 380 ? -30.687 -12.638 9.016 1.00 89.06 380 ARG A O 1
ATOM 2963 N N . SER A 1 381 ? -32.249 -11.029 8.813 1.00 92.00 381 SER A N 1
ATOM 2964 C CA . SER A 1 381 ? -32.207 -11.065 7.361 1.00 92.00 381 SER A CA 1
ATOM 2965 C C . SER A 1 381 ? -30.895 -10.410 6.879 1.00 92.00 381 SER A C 1
ATOM 2967 O O . SER A 1 381 ? -30.565 -9.292 7.289 1.00 92.00 381 SER A O 1
ATOM 2969 N N . PRO A 1 382 ? -30.104 -11.084 6.027 1.00 90.00 382 PRO A N 1
ATOM 2970 C CA . PRO A 1 382 ? -28.850 -10.508 5.545 1.00 90.00 382 PRO A CA 1
ATOM 2971 C C . PRO A 1 382 ? -29.050 -9.279 4.658 1.00 90.00 382 PRO A C 1
ATOM 2973 O O . PRO A 1 382 ? -28.200 -8.396 4.623 1.00 90.00 382 PRO A O 1
ATOM 2976 N N . LEU A 1 383 ? -30.184 -9.211 3.955 1.00 88.19 383 LEU A N 1
ATOM 2977 C CA . LEU A 1 383 ? -30.518 -8.098 3.070 1.00 88.19 383 LEU A CA 1
ATOM 2978 C C . LEU A 1 383 ? -30.823 -6.817 3.850 1.00 88.19 383 LEU A C 1
ATOM 2980 O O . LEU A 1 383 ? -30.356 -5.752 3.454 1.00 88.19 383 LEU A O 1
ATOM 2984 N N . GLU A 1 384 ? -31.562 -6.898 4.959 1.00 87.69 384 GLU A N 1
ATOM 2985 C CA . GLU A 1 384 ? -31.773 -5.728 5.821 1.00 87.69 384 GLU A CA 1
ATOM 2986 C C . GLU A 1 384 ? -30.454 -5.268 6.436 1.00 87.69 384 GLU A C 1
ATOM 2988 O O . GLU A 1 384 ? -30.177 -4.072 6.450 1.00 87.69 384 GLU A O 1
ATOM 2993 N N . PHE A 1 385 ? -29.606 -6.207 6.871 1.00 86.81 385 PHE A N 1
ATOM 2994 C CA . PHE A 1 385 ? -28.285 -5.880 7.401 1.00 86.81 385 PHE A CA 1
ATOM 2995 C C . PHE A 1 385 ? -27.403 -5.175 6.358 1.00 86.81 385 PHE A C 1
ATOM 2997 O O . PHE A 1 385 ? -26.819 -4.132 6.642 1.00 86.81 385 PHE A O 1
ATOM 3004 N N . ALA A 1 386 ? -27.354 -5.693 5.128 1.00 86.50 386 ALA A N 1
ATOM 3005 C CA . ALA A 1 386 ? -26.594 -5.084 4.039 1.00 86.50 386 ALA A CA 1
ATOM 3006 C C . ALA A 1 386 ? -27.112 -3.681 3.675 1.00 86.50 386 ALA A C 1
ATOM 3008 O O . ALA A 1 386 ? -26.310 -2.784 3.430 1.00 86.50 386 ALA A O 1
ATOM 3009 N N . ARG A 1 387 ? -28.436 -3.467 3.682 1.00 85.38 387 ARG A N 1
ATOM 3010 C CA . ARG A 1 387 ? -29.042 -2.141 3.460 1.00 85.38 387 ARG A CA 1
ATOM 3011 C C . ARG A 1 387 ? -28.718 -1.161 4.584 1.00 85.38 387 ARG A C 1
ATOM 3013 O O . ARG A 1 387 ? -28.419 -0.009 4.304 1.00 85.38 387 ARG A O 1
ATOM 3020 N N . ALA A 1 388 ? -28.738 -1.612 5.835 1.00 83.25 388 ALA A N 1
ATOM 3021 C CA . ALA A 1 388 ? -28.363 -0.776 6.972 1.00 83.25 388 ALA A CA 1
ATOM 3022 C C . ALA A 1 388 ? -26.876 -0.383 6.927 1.00 83.25 388 ALA A C 1
ATOM 3024 O O . ALA A 1 388 ? -26.520 0.743 7.252 1.00 83.25 388 ALA A O 1
ATOM 3025 N N . MET A 1 389 ? -26.009 -1.291 6.469 1.00 83.00 389 MET A N 1
ATOM 3026 C CA . MET A 1 389 ? -24.565 -1.057 6.375 1.00 83.00 389 MET A CA 1
ATOM 3027 C C . MET A 1 389 ? -24.114 -0.386 5.077 1.00 83.00 389 MET A C 1
ATOM 3029 O O . MET A 1 389 ? -22.954 0.020 4.985 1.00 83.00 389 MET A O 1
ATOM 3033 N N . SER A 1 390 ? -24.984 -0.228 4.074 1.00 79.19 390 SER A N 1
ATOM 3034 C CA . SER A 1 390 ? -24.577 0.315 2.775 1.00 79.19 390 SER A CA 1
ATOM 3035 C C . SER A 1 390 ? -23.927 1.703 2.850 1.00 79.19 390 SER A C 1
ATOM 3037 O O . SER A 1 390 ? -22.939 1.897 2.142 1.00 79.19 390 SER A O 1
ATOM 3039 N N . PRO A 1 391 ? -24.366 2.660 3.700 1.00 71.00 391 PRO A N 1
ATOM 3040 C CA . PRO A 1 391 ? -23.699 3.962 3.788 1.00 71.00 391 PRO A CA 1
ATOM 3041 C C . PRO A 1 391 ? -22.248 3.855 4.286 1.00 71.00 391 PRO A C 1
ATOM 3043 O O . PRO A 1 391 ? -21.347 4.487 3.726 1.00 71.00 391 PRO A O 1
ATOM 3046 N N . ALA A 1 392 ? -22.006 3.011 5.295 1.00 71.31 392 ALA A N 1
ATOM 3047 C CA . ALA A 1 392 ? -20.672 2.747 5.824 1.00 71.31 392 ALA A CA 1
ATOM 3048 C C . ALA A 1 392 ? -19.796 2.000 4.805 1.00 71.31 392 ALA A C 1
ATOM 3050 O O . ALA A 1 392 ? -18.688 2.441 4.509 1.00 71.31 392 ALA A O 1
ATOM 3051 N N . LEU A 1 393 ? -20.305 0.924 4.196 1.00 78.00 393 LEU A N 1
ATOM 3052 C CA . LEU A 1 393 ? -19.568 0.125 3.208 1.00 78.00 393 LEU A CA 1
ATOM 3053 C C . LEU A 1 393 ? -19.167 0.942 1.973 1.00 78.00 393 LEU A C 1
ATOM 3055 O O . LEU A 1 393 ? -18.023 0.858 1.530 1.00 78.00 393 LEU A O 1
ATOM 3059 N N . LEU A 1 394 ? -20.072 1.771 1.442 1.00 68.62 394 LEU A N 1
ATOM 3060 C CA . LEU A 1 394 ? -19.781 2.635 0.291 1.00 68.62 394 LEU A CA 1
ATOM 3061 C C . LEU A 1 394 ? -18.717 3.685 0.627 1.00 68.62 394 LEU A C 1
ATOM 3063 O O . LEU A 1 394 ? -17.859 3.993 -0.202 1.00 68.62 394 LEU A O 1
ATOM 3067 N N . THR A 1 395 ? -18.732 4.198 1.857 1.00 62.84 395 THR A N 1
ATOM 3068 C CA . THR A 1 395 ? -17.728 5.161 2.319 1.00 62.84 395 THR A CA 1
ATOM 3069 C C . THR A 1 395 ? -16.363 4.497 2.514 1.00 62.84 395 THR A C 1
ATOM 3071 O O . THR A 1 395 ? -15.357 5.059 2.080 1.00 62.84 395 THR A O 1
ATOM 3074 N N . ALA A 1 396 ? -16.303 3.285 3.078 1.00 69.50 396 ALA A N 1
ATOM 3075 C CA . ALA A 1 396 ? -15.056 2.519 3.226 1.00 69.50 396 ALA A CA 1
ATOM 3076 C C . ALA A 1 396 ? -14.452 2.207 1.862 1.00 69.50 396 ALA A C 1
ATOM 3078 O O . ALA A 1 396 ? -13.271 2.461 1.635 1.00 69.50 396 ALA A O 1
ATOM 3079 N N . PHE A 1 397 ? -15.280 1.699 0.945 1.00 69.94 397 PHE A N 1
ATOM 3080 C CA . PHE A 1 397 ? -14.852 1.346 -0.402 1.00 69.94 397 PHE A CA 1
ATOM 3081 C C . PHE A 1 397 ? -14.296 2.562 -1.140 1.00 69.94 397 PHE A C 1
ATOM 3083 O O . PHE A 1 397 ? -13.232 2.498 -1.747 1.00 69.94 397 PHE A O 1
ATOM 3090 N N . SER A 1 398 ? -14.984 3.699 -1.038 1.00 58.28 398 SER A N 1
ATOM 3091 C CA . SER A 1 398 ? -14.556 4.905 -1.729 1.00 58.28 398 SER A CA 1
ATOM 3092 C C . SER A 1 398 ? -13.326 5.578 -1.122 1.00 58.28 398 SER A C 1
ATOM 3094 O O . SER A 1 398 ? -12.603 6.257 -1.848 1.00 58.28 398 SER A O 1
ATOM 3096 N N . THR A 1 399 ? -13.138 5.496 0.191 1.00 60.44 399 THR A N 1
ATOM 3097 C CA . THR A 1 399 ? -12.025 6.178 0.868 1.00 60.44 399 THR A CA 1
ATOM 3098 C C . THR A 1 399 ? -10.808 5.275 1.028 1.00 60.44 399 THR A C 1
ATOM 3100 O O . THR A 1 399 ? -9.762 5.759 1.454 1.00 60.44 399 THR A O 1
ATOM 3103 N N . ALA A 1 400 ? -10.942 3.981 0.700 1.00 58.78 400 ALA A N 1
ATOM 3104 C CA . ALA A 1 400 ? -9.941 2.944 0.936 1.00 58.78 400 ALA A CA 1
ATOM 3105 C C . ALA A 1 400 ? -9.402 2.957 2.385 1.00 58.78 400 ALA A C 1
ATOM 3107 O O . ALA A 1 400 ? -8.258 2.584 2.638 1.00 58.78 400 ALA A O 1
ATOM 3108 N N . SER A 1 401 ? -10.218 3.420 3.343 1.00 57.44 401 SER A N 1
ATOM 3109 C CA . SER A 1 401 ? -9.825 3.637 4.736 1.00 57.44 401 S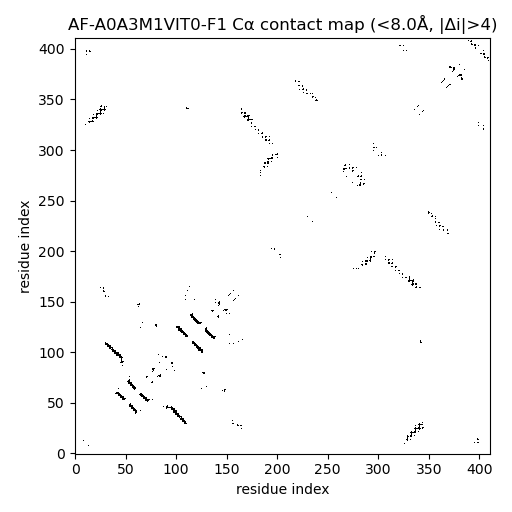ER A CA 1
ATOM 3110 C C . SER A 1 401 ? -10.904 3.147 5.695 1.00 57.44 401 SER A C 1
ATOM 3112 O O . SER A 1 401 ? -12.002 3.698 5.756 1.00 57.44 401 SER A O 1
ATOM 3114 N N . SER A 1 402 ? -10.561 2.145 6.505 1.00 60.62 402 SER A N 1
ATOM 3115 C CA . SER A 1 402 ? -11.440 1.602 7.550 1.00 60.62 402 SER A CA 1
ATOM 3116 C C . SER A 1 402 ? -11.719 2.607 8.680 1.00 60.62 402 SER A C 1
ATOM 3118 O O . SER A 1 402 ? -12.782 2.572 9.296 1.00 60.62 402 SER A O 1
ATOM 3120 N N . ASN A 1 403 ? -10.801 3.547 8.935 1.00 49.97 403 ASN A N 1
ATOM 3121 C CA . ASN A 1 403 ? -10.978 4.580 9.966 1.00 49.97 403 ASN A CA 1
ATOM 3122 C C . ASN A 1 403 ? -11.930 5.696 9.511 1.00 49.97 403 ASN A C 1
ATOM 3124 O O . ASN A 1 403 ? -12.643 6.273 10.330 1.00 49.97 403 ASN A O 1
ATOM 3128 N N . GLY A 1 404 ? -11.992 5.966 8.202 1.00 48.44 404 GLY A N 1
ATOM 3129 C CA . GLY A 1 404 ? -12.893 6.966 7.621 1.00 48.44 404 GLY A CA 1
ATOM 3130 C C . GLY A 1 404 ? -14.379 6.624 7.767 1.00 48.44 404 GLY A C 1
ATOM 3131 O O . GLY A 1 404 ? -15.224 7.500 7.596 1.00 48.44 404 GLY A O 1
ATOM 3132 N N . THR A 1 405 ? -14.707 5.373 8.106 1.00 49.00 405 THR A N 1
ATOM 3133 C CA . THR A 1 405 ? -16.093 4.903 8.233 1.00 49.00 405 THR A CA 1
ATOM 3134 C C . THR A 1 405 ? -16.645 4.858 9.641 1.00 49.00 405 THR A C 1
ATOM 3136 O O . THR A 1 405 ? -17.857 4.753 9.787 1.00 49.00 405 THR A O 1
ATOM 3139 N N . LEU A 1 406 ? -15.803 4.979 10.671 1.00 54.12 406 LEU A N 1
ATOM 3140 C CA . LEU A 1 406 ? -16.237 4.868 12.068 1.00 54.12 406 LEU A CA 1
ATOM 3141 C C . LEU A 1 406 ? -17.448 5.760 12.423 1.00 54.12 406 LEU A C 1
ATOM 3143 O O . LEU A 1 406 ? -18.386 5.222 13.009 1.00 54.12 406 LEU A O 1
ATOM 3147 N N . PRO A 1 407 ? -17.529 7.046 12.007 1.00 46.84 407 PRO A N 1
ATOM 3148 C CA . PRO A 1 407 ? -18.694 7.889 12.302 1.00 46.84 407 PRO A CA 1
ATOM 3149 C C . PRO A 1 407 ? -20.007 7.387 11.691 1.00 46.84 407 PRO A C 1
ATOM 3151 O O . PRO A 1 407 ? -21.068 7.615 12.255 1.00 46.84 407 PRO A O 1
ATOM 3154 N N . LEU A 1 408 ? -19.939 6.724 10.533 1.00 48.16 408 LEU A N 1
ATOM 3155 C CA . LEU A 1 408 ? -21.111 6.217 9.811 1.00 48.16 408 LEU A CA 1
ATOM 3156 C C . LEU A 1 408 ? -21.482 4.792 10.228 1.00 48.16 408 LEU A C 1
ATOM 3158 O O . LEU A 1 408 ? -22.624 4.388 10.055 1.00 48.16 408 LEU A O 1
ATOM 3162 N N . THR A 1 409 ? -20.525 4.026 10.752 1.00 49.56 409 THR A N 1
ATOM 3163 C CA . THR A 1 409 ? -20.768 2.677 11.282 1.00 49.56 409 THR A CA 1
ATOM 3164 C C . THR A 1 409 ? -21.319 2.713 12.712 1.00 49.56 409 THR A C 1
ATOM 3166 O O . THR A 1 409 ? -21.971 1.761 13.130 1.00 49.56 409 THR A O 1
ATOM 3169 N N . MET A 1 410 ? -21.042 3.781 13.471 1.00 48.97 410 MET A N 1
ATOM 3170 C CA . MET A 1 410 ? -21.495 3.962 14.861 1.00 48.97 410 MET A CA 1
ATOM 3171 C C . MET A 1 410 ? -22.775 4.804 15.008 1.00 48.97 410 MET A C 1
ATOM 3173 O O . MET A 1 410 ? -23.295 4.887 16.121 1.00 48.97 410 MET A O 1
ATOM 3177 N N . GLY A 1 411 ? -23.235 5.448 13.929 1.00 35.94 411 GLY A N 1
ATOM 3178 C CA . GLY A 1 411 ? -24.401 6.342 13.905 1.00 35.94 411 GLY A CA 1
ATOM 3179 C C . GLY A 1 411 ? -25.730 5.667 13.599 1.00 35.94 411 GLY A C 1
ATOM 3180 O O . GLY A 1 411 ? -25.724 4.539 13.055 1.00 35.94 411 GLY A O 1
#